Protein AF-0000000084975261 (afdb_homodimer)

Sequence (648 aa):
MTKEPMFDVAQLAHFEIYSPKLEESVEFFKNILGMDEVGRRGNSVYMRAYEDHYHNTLIITENDEAGLGHIALRATSAQALERRVAEIEKTGYGIGWIEGDVGHGRAYQFTTPDGHKIELLWDVEYYEAPEDQKTPLLNRPQKRPNRGVPVRRLDHINLLASDTDKNVEFLKEVLGFNLRERIVADDDSSIAAWLSVSNLVHDIAIMGDALGESGRLHHICYWYGFPQHLSDVADLLIEAGYNIEAGPGKHGVTQAAFLYVMEPGGNRVELFGDPGYQIFDPSWRTVEWKGKDLEKSIIWHGSTLPQEFFQYGTPIKSGELVKPMTKEPMFDVAQLAHFEIYSPKLEESVEFFKNILGMDEVGRRGNSVYMRAYEDHYHNTLIITENDEAGLGHIALRATSAQALERRVAEIEKTGYGIGWIEGDVGHGRAYQFTTPDGHKIELLWDVEYYEAPEDQKTPLLNRPQKRPNRGVPVRRLDHINLLASDTDKNVEFLKEVLGFNLRERIVADDDSSIAAWLSVSNLVHDIAIMGDALGESGRLHHICYWYGFPQHLSDVADLLIEAGYNIEAGPGKHGVTQAAFLYVMEPGGNRVELFGDPGYQIFDPSWRTVEWKGKDLEKSIIWHGSTLPQEFFQYGTPIKSGELVKP

Solvent-accessible surface area (backbone atoms only — not comparable to full-atom values): 32216 Å² total; per-residue (Å²): 132,83,84,69,84,58,70,38,37,28,39,82,53,32,39,29,34,28,14,56,33,46,68,56,32,52,47,46,44,31,51,51,33,22,29,45,80,74,46,73,58,93,61,29,40,31,25,29,32,43,56,38,56,46,43,39,40,37,33,44,27,58,34,91,52,23,26,62,56,35,38,30,34,28,26,39,33,71,66,31,40,53,55,38,48,57,50,40,52,74,69,69,41,49,73,45,76,46,77,50,55,94,45,32,40,45,27,40,32,28,37,49,87,45,54,42,38,34,30,44,26,58,54,66,32,67,48,74,51,55,80,92,35,52,44,89,46,80,87,38,49,30,43,80,61,95,36,58,52,44,32,33,30,82,54,33,39,32,33,28,17,54,51,30,54,61,41,52,49,47,40,32,74,57,51,31,32,41,66,40,36,33,36,39,44,95,86,66,45,49,50,28,36,27,22,16,59,51,37,48,47,40,40,42,31,37,28,44,28,32,59,55,47,59,45,28,28,42,31,42,31,37,27,52,65,39,56,67,56,47,59,57,39,48,54,54,36,56,77,70,67,49,55,71,70,38,65,68,31,28,24,35,54,60,44,24,26,36,31,31,32,49,45,74,28,61,44,38,35,36,41,27,8,28,75,44,59,72,53,60,62,65,77,65,70,60,40,74,37,40,77,85,44,42,64,41,34,66,42,58,46,67,72,82,76,52,73,56,69,60,61,55,37,17,51,78,73,87,72,65,75,46,85,132,133,84,84,71,84,56,70,38,37,27,38,80,53,33,40,28,34,27,14,55,33,46,69,56,33,52,48,46,44,30,50,51,33,23,30,45,79,75,47,72,56,92,62,29,39,30,24,29,30,42,55,37,56,44,44,38,41,36,34,44,25,58,34,92,51,22,27,64,57,35,36,29,34,27,25,40,32,72,66,32,39,54,54,39,50,56,50,38,52,73,70,68,40,50,74,45,76,44,77,51,56,93,44,31,39,46,27,41,32,27,37,49,88,44,55,42,38,35,30,44,28,58,54,65,32,67,48,76,52,54,79,92,35,52,44,88,47,78,90,38,48,31,42,79,62,94,37,58,53,45,31,32,29,80,54,35,38,32,34,28,17,53,52,32,56,63,41,51,49,46,40,32,73,55,52,31,34,40,67,40,36,33,36,39,44,96,86,66,45,49,48,27,37,27,22,16,59,52,38,48,47,40,40,42,31,40,29,43,29,33,60,55,47,58,44,29,30,43,31,43,31,36,28,54,64,40,57,67,56,47,58,55,39,48,55,53,36,54,76,70,67,48,55,71,69,38,64,69,30,28,24,35,55,60,42,25,27,37,30,32,30,50,46,75,28,59,44,39,37,36,41,28,9,29,75,45,57,73,54,58,64,66,76,64,70,59,40,74,37,42,77,86,44,42,63,40,34,65,43,58,47,65,72,81,76,53,72,57,68,61,62,54,39,16,50,80,72,91,73,66,77,46,83,131

Structure (mmCIF, N/CA/C/O backbone):
data_AF-0000000084975261-model_v1
#
loop_
_entity.id
_entity.type
_entity.pdbx_description
1 polymer Metapyrocatechase
#
loop_
_atom_site.group_PDB
_atom_site.id
_atom_site.type_symbol
_atom_site.label_atom_id
_atom_site.label_alt_id
_atom_site.label_comp_id
_atom_site.label_asym_id
_atom_site.label_entity_id
_atom_site.label_seq_id
_atom_site.pdbx_PDB_ins_code
_atom_site.Cartn_x
_atom_site.Cartn_y
_atom_site.Cartn_z
_atom_site.occupancy
_atom_site.B_iso_or_equiv
_atom_site.auth_seq_id
_atom_site.auth_comp_id
_atom_site.auth_asym_id
_atom_site.auth_atom_id
_atom_site.pdbx_PDB_model_num
ATOM 1 N N . MET A 1 1 ? -11.047 -11.484 26.188 1 53.62 1 MET A N 1
ATOM 2 C CA . MET A 1 1 ? -10.305 -10.438 25.5 1 53.62 1 MET A CA 1
ATOM 3 C C . MET A 1 1 ? -10.281 -10.688 24 1 53.62 1 MET A C 1
ATOM 5 O O . MET A 1 1 ? -10.281 -11.836 23.547 1 53.62 1 MET A O 1
ATOM 9 N N . THR A 1 2 ? -10.617 -9.68 23.094 1 75.25 2 THR A N 1
ATOM 10 C CA . THR A 1 2 ? -10.664 -9.789 21.641 1 75.25 2 THR A CA 1
ATOM 11 C C . THR A 1 2 ? -9.297 -10.156 21.078 1 75.25 2 THR A C 1
ATOM 13 O O . THR A 1 2 ? -8.281 -9.586 21.484 1 75.25 2 THR A O 1
ATOM 16 N N . LYS A 1 3 ? -9.289 -11.227 20.344 1 87.38 3 LYS A N 1
ATOM 17 C CA . LYS A 1 3 ? -8.055 -11.711 19.734 1 87.38 3 LYS A CA 1
ATOM 18 C C . LYS A 1 3 ? -7.367 -10.602 18.922 1 87.38 3 LYS A C 1
ATOM 20 O O . LYS A 1 3 ? -8.023 -9.883 18.172 1 87.38 3 LYS A O 1
ATOM 25 N N . GLU A 1 4 ? -6.105 -10.391 19.203 1 93.06 4 GLU A N 1
ATOM 26 C CA . GLU A 1 4 ? -5.336 -9.375 18.5 1 93.06 4 GLU A CA 1
ATOM 27 C C . GLU A 1 4 ? -4.832 -9.898 17.156 1 93.06 4 GLU A C 1
ATOM 29 O O . GLU A 1 4 ? -4.699 -11.109 16.969 1 93.06 4 GLU A O 1
ATOM 34 N N . PRO A 1 5 ? -4.586 -9.039 16.297 1 94.06 5 PRO A N 1
ATOM 35 C CA . PRO A 1 5 ? -4.07 -9.461 14.992 1 94.06 5 PRO A CA 1
ATOM 36 C C . PRO A 1 5 ? -2.705 -10.133 15.086 1 94.06 5 PRO A C 1
ATOM 38 O O . PRO A 1 5 ? -1.927 -9.836 16 1 94.06 5 PRO A O 1
ATOM 41 N N . MET A 1 6 ? -2.514 -11.078 14.203 1 96 6 MET A N 1
ATOM 42 C CA . MET A 1 6 ? -1.229 -11.758 14.078 1 96 6 MET A CA 1
ATOM 43 C C . MET A 1 6 ? -0.381 -11.125 12.977 1 96 6 MET A C 1
ATOM 45 O O . MET A 1 6 ? -0.841 -10.961 11.852 1 96 6 MET A O 1
ATOM 49 N N . PHE A 1 7 ? 0.855 -10.789 13.297 1 96.88 7 PHE A N 1
ATOM 50 C CA . PHE A 1 7 ? 1.715 -10.094 12.352 1 96.88 7 PHE A CA 1
ATOM 51 C C . PHE A 1 7 ? 2.973 -10.898 12.062 1 96.88 7 PHE A C 1
ATOM 53 O O . PHE A 1 7 ? 4.043 -10.336 11.836 1 96.88 7 PHE A O 1
ATOM 60 N N . ASP A 1 8 ? 2.883 -12.211 12.016 1 98.25 8 ASP A N 1
ATOM 61 C CA . ASP A 1 8 ? 4.086 -13.039 11.945 1 98.25 8 ASP A CA 1
ATOM 62 C C . ASP A 1 8 ? 4.555 -13.195 10.5 1 98.25 8 ASP A C 1
ATOM 64 O O . ASP A 1 8 ? 5.723 -13.5 10.25 1 98.25 8 ASP A O 1
ATOM 68 N N . VAL A 1 9 ? 3.682 -13.117 9.539 1 98.81 9 VAL A N 1
ATOM 69 C CA . VAL A 1 9 ? 4.035 -13.188 8.125 1 98.81 9 VAL A CA 1
ATOM 70 C C . VAL A 1 9 ? 3.973 -11.789 7.508 1 98.81 9 VAL A C 1
ATOM 72 O O . VAL A 1 9 ? 3 -11.055 7.711 1 98.81 9 VAL A O 1
ATOM 75 N N . ALA A 1 10 ? 4.973 -11.445 6.719 1 98.44 10 ALA A N 1
ATOM 76 C CA . ALA A 1 10 ? 5.129 -10.07 6.254 1 98.44 10 ALA A CA 1
ATOM 77 C C . ALA A 1 10 ? 4.637 -9.914 4.82 1 98.44 10 ALA A C 1
ATOM 79 O O . ALA A 1 10 ? 4.055 -8.891 4.461 1 98.44 10 ALA A O 1
ATOM 80 N N . GLN A 1 11 ? 4.969 -10.914 4.02 1 98.38 11 GLN A N 1
ATOM 81 C CA . GLN A 1 11 ? 4.742 -10.656 2.6 1 98.38 11 GLN A CA 1
ATOM 82 C C . GLN A 1 11 ? 4.906 -11.93 1.777 1 98.38 11 GLN A C 1
ATOM 84 O O . GLN A 1 11 ? 5.508 -12.898 2.24 1 98.38 11 GLN A O 1
ATOM 89 N N . LEU A 1 12 ? 4.34 -11.906 0.551 1 98.44 12 LEU A N 1
ATOM 90 C CA . LEU A 1 12 ? 4.699 -12.812 -0.535 1 98.44 12 LEU A CA 1
ATOM 91 C C . LEU A 1 12 ? 6.082 -12.477 -1.086 1 98.44 12 LEU A C 1
ATOM 93 O O . LEU A 1 12 ? 6.297 -11.383 -1.608 1 98.44 12 LEU A O 1
ATOM 97 N N . ALA A 1 13 ? 7.031 -13.43 -0.979 1 98.62 13 ALA A N 1
ATOM 98 C CA . ALA A 1 13 ? 8.422 -13.133 -1.297 1 98.62 13 ALA A CA 1
ATOM 99 C C . ALA A 1 13 ? 8.758 -13.531 -2.732 1 98.62 13 ALA A C 1
ATOM 101 O O . ALA A 1 13 ? 9.477 -12.812 -3.432 1 98.62 13 ALA A O 1
ATOM 102 N N . HIS A 1 14 ? 8.359 -14.695 -3.121 1 98.81 14 HIS A N 1
ATOM 103 C CA . HIS A 1 14 ? 8.539 -15.148 -4.496 1 98.81 14 HIS A CA 1
ATOM 104 C C . HIS A 1 14 ? 7.652 -16.344 -4.805 1 98.81 14 HIS A C 1
ATOM 106 O O . HIS A 1 14 ? 7.027 -16.906 -3.9 1 98.81 14 HIS A O 1
ATOM 112 N N . PHE A 1 15 ? 7.551 -16.656 -6.051 1 98.62 15 PHE A N 1
ATOM 113 C CA . PHE A 1 15 ? 6.93 -17.922 -6.438 1 98.62 15 PHE A CA 1
ATOM 114 C C . PHE A 1 15 ? 7.715 -18.594 -7.555 1 98.62 15 PHE A C 1
ATOM 116 O O . PHE A 1 15 ? 8.523 -17.953 -8.227 1 98.62 15 PHE A O 1
ATOM 123 N N . GLU A 1 16 ? 7.492 -19.891 -7.633 1 98.88 16 GLU A N 1
ATOM 124 C CA . GLU A 1 16 ? 8.047 -20.75 -8.68 1 98.88 16 GLU A CA 1
ATOM 125 C C . GLU A 1 16 ? 6.945 -21.312 -9.562 1 98.88 16 GLU A C 1
ATOM 127 O O . GLU A 1 16 ? 5.949 -21.844 -9.062 1 98.88 16 GLU A O 1
ATOM 132 N N . ILE A 1 17 ? 7.199 -21.172 -10.828 1 98.88 17 ILE A N 1
ATOM 133 C CA . ILE A 1 17 ? 6.289 -21.828 -11.766 1 98.88 17 ILE A CA 1
ATOM 134 C C . ILE A 1 17 ? 7.059 -22.844 -12.602 1 98.88 17 ILE A C 1
ATOM 136 O O . ILE A 1 17 ? 8.266 -22.719 -12.797 1 98.88 17 ILE A O 1
ATOM 140 N N . TYR A 1 18 ? 6.301 -23.766 -13.047 1 98.88 18 TYR A N 1
ATOM 141 C CA . TYR A 1 18 ? 6.816 -24.766 -13.977 1 98.88 18 TYR A CA 1
ATOM 142 C C . TYR A 1 18 ? 6.465 -24.406 -15.414 1 98.88 18 TYR A C 1
ATOM 144 O O . TYR A 1 18 ? 5.383 -23.875 -15.68 1 98.88 18 TYR A O 1
ATOM 152 N N . SER A 1 19 ? 7.391 -24.766 -16.312 1 98.75 19 SER A N 1
ATOM 153 C CA . SER A 1 19 ? 7.141 -24.516 -17.719 1 98.75 19 SER A CA 1
ATOM 154 C C . SER A 1 19 ? 7.707 -25.641 -18.594 1 98.75 19 SER A C 1
ATOM 156 O O . SER A 1 19 ? 8.867 -26.031 -18.422 1 98.75 19 SER A O 1
ATOM 158 N N . PRO A 1 20 ? 6.91 -26.156 -19.516 1 98.69 20 PRO A N 1
ATOM 159 C CA . PRO A 1 20 ? 7.445 -27.094 -20.516 1 98.69 20 PRO A CA 1
ATOM 160 C C . PRO A 1 20 ? 8.242 -26.391 -21.609 1 98.69 20 PRO A C 1
ATOM 162 O O . PRO A 1 20 ? 8.852 -27.047 -22.453 1 98.69 20 PRO A O 1
ATOM 165 N N . LYS A 1 21 ? 8.242 -25.109 -21.656 1 98.56 21 LYS A N 1
ATOM 166 C CA . LYS A 1 21 ? 8.945 -24.281 -22.625 1 98.56 21 LYS A CA 1
ATOM 167 C C . LYS A 1 21 ? 9.781 -23.219 -21.922 1 98.56 21 LYS A C 1
ATOM 169 O O . LYS A 1 21 ? 9.594 -22.016 -22.141 1 98.56 21 LYS A O 1
ATOM 174 N N . LEU A 1 22 ? 10.734 -23.672 -21.219 1 98.56 22 LEU A N 1
ATOM 175 C CA . LEU A 1 22 ? 11.484 -22.828 -20.281 1 98.56 22 LEU A CA 1
ATOM 176 C C . LEU A 1 22 ? 12.016 -21.594 -21 1 98.56 22 LEU A C 1
ATOM 178 O O . LEU A 1 22 ? 11.734 -20.469 -20.578 1 98.56 22 LEU A O 1
ATOM 182 N N . GLU A 1 23 ? 12.695 -21.766 -22.109 1 98.62 23 GLU A N 1
ATOM 183 C CA . GLU A 1 23 ? 13.359 -20.641 -22.766 1 98.62 23 GLU A CA 1
ATOM 184 C C . GLU A 1 23 ? 12.336 -19.656 -23.328 1 98.62 23 GLU A C 1
ATOM 186 O O . GLU A 1 23 ? 12.547 -18.438 -23.281 1 98.62 23 GLU A O 1
ATOM 191 N N . GLU A 1 24 ? 11.281 -20.141 -23.844 1 98.62 24 GLU A N 1
ATOM 192 C CA . GLU A 1 24 ? 10.234 -19.266 -24.375 1 98.62 24 GLU A CA 1
ATOM 193 C C . GLU A 1 24 ? 9.562 -18.484 -23.25 1 98.62 24 GLU A C 1
ATOM 195 O O . GLU A 1 24 ? 9.219 -17.312 -23.438 1 98.62 24 GLU A O 1
ATOM 200 N N . SER A 1 25 ? 9.336 -19.156 -22.156 1 98.81 25 SER A N 1
ATOM 201 C CA . SER A 1 25 ? 8.789 -18.453 -21 1 98.81 25 SER A CA 1
ATOM 202 C C . SER A 1 25 ? 9.719 -17.344 -20.531 1 98.81 25 SER A C 1
ATOM 204 O O . SER A 1 25 ? 9.281 -16.219 -20.281 1 98.81 25 SER A O 1
ATOM 206 N N . VAL A 1 26 ? 10.961 -17.672 -20.422 1 98.81 26 VAL A N 1
ATOM 207 C CA . VAL A 1 26 ? 11.953 -16.703 -19.984 1 98.81 26 VAL A CA 1
ATOM 208 C C . VAL A 1 26 ? 11.93 -15.492 -20.938 1 98.81 26 VAL A C 1
ATOM 210 O O . VAL A 1 26 ? 11.945 -14.344 -20.484 1 98.81 26 VAL A O 1
ATOM 213 N N . GLU A 1 27 ? 11.891 -15.711 -22.203 1 98.5 27 GLU A N 1
ATOM 214 C CA . GLU A 1 27 ? 11.867 -14.641 -23.188 1 98.5 27 GLU A CA 1
ATOM 215 C C . GLU A 1 27 ? 10.617 -13.781 -23.047 1 98.5 27 GLU A C 1
ATOM 217 O O . GLU A 1 27 ? 10.672 -12.562 -23.219 1 98.5 27 GLU A O 1
ATOM 222 N N . PHE A 1 28 ? 9.523 -14.398 -22.812 1 98.69 28 PHE A N 1
ATOM 223 C CA . PHE A 1 28 ? 8.281 -13.68 -22.578 1 98.69 28 PHE A CA 1
ATOM 224 C C . PHE A 1 28 ? 8.438 -12.688 -21.422 1 98.69 28 PHE A C 1
ATOM 226 O O . PHE A 1 28 ? 8.156 -11.5 -21.578 1 98.69 28 PHE A O 1
ATOM 233 N N . PHE A 1 29 ? 8.922 -13.125 -20.266 1 98.81 29 PHE A N 1
ATOM 234 C CA . PHE A 1 29 ? 9.047 -12.281 -19.078 1 98.81 29 PHE A CA 1
ATOM 235 C C . PHE A 1 29 ? 10.125 -11.219 -19.297 1 98.81 29 PHE A C 1
ATOM 237 O O . PHE A 1 29 ? 10 -10.102 -18.797 1 98.81 29 PHE A O 1
ATOM 244 N N . LYS A 1 30 ? 11.109 -11.531 -20.031 1 98.31 30 LYS A N 1
ATOM 245 C CA . LYS A 1 30 ? 12.188 -10.586 -20.297 1 98.31 30 LYS A CA 1
ATOM 246 C C . LYS A 1 30 ? 11.742 -9.508 -21.281 1 98.31 30 LYS A C 1
ATOM 248 O O . LYS A 1 30 ? 11.836 -8.312 -20.984 1 98.31 30 LYS A O 1
ATOM 253 N N . ASN A 1 31 ? 11.172 -9.891 -22.375 1 97.88 31 ASN A N 1
ATOM 254 C CA . ASN A 1 31 ? 10.984 -8.977 -23.5 1 97.88 31 ASN A CA 1
ATOM 255 C C . ASN A 1 31 ? 9.633 -8.273 -23.422 1 97.88 31 ASN A C 1
ATOM 257 O O . ASN A 1 31 ? 9.484 -7.148 -23.906 1 97.88 31 ASN A O 1
ATOM 261 N N . ILE A 1 32 ? 8.664 -8.953 -22.891 1 98.38 32 ILE A N 1
ATOM 262 C CA . ILE A 1 32 ? 7.34 -8.344 -22.797 1 98.38 32 ILE A CA 1
ATOM 263 C C . ILE A 1 32 ? 7.207 -7.57 -21.484 1 98.38 32 ILE A C 1
ATOM 265 O O . ILE A 1 32 ? 6.758 -6.422 -21.484 1 98.38 32 ILE A O 1
ATOM 269 N N . LEU A 1 33 ? 7.703 -8.188 -20.359 1 98.44 33 LEU A N 1
ATOM 270 C CA . LEU A 1 33 ? 7.473 -7.598 -19.047 1 98.44 33 LEU A CA 1
ATOM 271 C C . LEU A 1 33 ? 8.727 -6.891 -18.531 1 98.44 33 LEU A C 1
ATOM 273 O O . LEU A 1 33 ? 8.75 -6.387 -17.406 1 98.44 33 LEU A O 1
ATOM 277 N N . GLY A 1 34 ? 9.75 -6.891 -19.297 1 98.5 34 GLY A N 1
ATOM 278 C CA . GLY A 1 34 ? 10.945 -6.129 -18.984 1 98.5 34 GLY A CA 1
ATOM 279 C C . GLY A 1 34 ? 11.672 -6.648 -17.75 1 98.5 34 GLY A C 1
ATOM 280 O O . GLY A 1 34 ? 12.375 -5.895 -17.078 1 98.5 34 GLY A O 1
ATOM 281 N N . MET A 1 35 ? 11.523 -7.902 -17.391 1 98.69 35 MET A N 1
ATOM 282 C CA . MET A 1 35 ? 12.188 -8.469 -16.219 1 98.69 35 MET A CA 1
ATOM 283 C C . MET A 1 35 ? 13.633 -8.836 -16.531 1 98.69 35 MET A C 1
ATOM 285 O O . MET A 1 35 ? 13.984 -9.023 -17.703 1 98.69 35 MET A O 1
ATOM 289 N N . ASP A 1 36 ? 14.398 -8.945 -15.5 1 98.5 36 ASP A N 1
ATOM 290 C CA . ASP A 1 36 ? 15.797 -9.328 -15.656 1 98.5 36 ASP A CA 1
ATOM 291 C C . ASP A 1 36 ? 16.047 -10.75 -15.164 1 98.5 36 ASP A C 1
ATOM 293 O O . ASP A 1 36 ? 15.484 -11.164 -14.141 1 98.5 36 ASP A O 1
ATOM 297 N N . GLU A 1 37 ? 16.828 -11.484 -15.914 1 98.19 37 GLU A N 1
ATOM 298 C CA . GLU A 1 37 ? 17.375 -12.75 -15.445 1 98.19 37 GLU A CA 1
ATOM 299 C C . GLU A 1 37 ? 18.594 -12.516 -14.539 1 98.19 37 GLU A C 1
ATOM 301 O O . GLU A 1 37 ? 19.531 -11.828 -14.93 1 98.19 37 GLU A O 1
ATOM 306 N N . VAL A 1 38 ? 18.578 -13.141 -13.336 1 97.88 38 VAL A N 1
ATOM 307 C CA . VAL A 1 38 ? 19.656 -12.836 -12.398 1 97.88 38 VAL A CA 1
ATOM 308 C C . VAL A 1 38 ? 20.453 -14.109 -12.094 1 97.88 38 VAL A C 1
ATOM 310 O O . VAL A 1 38 ? 21.438 -14.07 -11.359 1 97.88 38 VAL A O 1
ATOM 313 N N . GLY A 1 39 ? 19.969 -15.219 -12.625 1 96.88 39 GLY A N 1
ATOM 314 C CA . GLY A 1 39 ? 20.719 -16.453 -12.43 1 96.88 39 GLY A CA 1
ATOM 315 C C . GLY A 1 39 ? 20.047 -17.672 -13 1 96.88 39 GLY A C 1
ATOM 316 O O . GLY A 1 39 ? 18.859 -17.625 -13.359 1 96.88 39 GLY A O 1
ATOM 317 N N . ARG A 1 40 ? 20.828 -18.719 -13.203 1 97.44 40 ARG A N 1
ATOM 318 C CA . ARG A 1 40 ? 20.359 -20.047 -13.586 1 97.44 40 ARG A CA 1
ATOM 319 C C . ARG A 1 40 ? 21.016 -21.125 -12.742 1 97.44 40 ARG A C 1
ATOM 321 O O . ARG A 1 40 ? 22.188 -21.016 -12.398 1 97.44 40 ARG A O 1
ATOM 328 N N . ARG A 1 41 ? 20.25 -22 -12.398 1 97.25 41 ARG A N 1
ATOM 329 C CA . ARG A 1 41 ? 20.75 -23.172 -11.688 1 97.25 41 ARG A CA 1
ATOM 330 C C . ARG A 1 41 ? 19.953 -24.422 -12.078 1 97.25 41 ARG A C 1
ATOM 332 O O . ARG A 1 41 ? 18.75 -24.5 -11.828 1 97.25 41 ARG A O 1
ATOM 339 N N . GLY A 1 42 ? 20.719 -25.406 -12.688 1 95.75 42 GLY A N 1
ATOM 340 C CA . GLY A 1 42 ? 20 -26.578 -13.203 1 95.75 42 GLY A CA 1
ATOM 341 C C . GLY A 1 42 ? 18.984 -26.219 -14.266 1 95.75 42 GLY A C 1
ATOM 342 O O . GLY A 1 42 ? 19.312 -25.578 -15.266 1 95.75 42 GLY A O 1
ATOM 343 N N . ASN A 1 43 ? 17.781 -26.594 -13.984 1 96.94 43 ASN A N 1
ATOM 344 C CA . ASN A 1 43 ? 16.688 -26.359 -14.93 1 96.94 43 ASN A CA 1
ATOM 345 C C . ASN A 1 43 ? 15.828 -25.172 -14.5 1 96.94 43 ASN A C 1
ATOM 347 O O . ASN A 1 43 ? 14.656 -25.094 -14.852 1 96.94 43 ASN A O 1
ATOM 351 N N . SER A 1 44 ? 16.422 -24.312 -13.703 1 98.62 44 SER A N 1
ATOM 352 C CA . SER A 1 44 ? 15.664 -23.172 -13.203 1 98.62 44 SER A CA 1
ATOM 353 C C . SER A 1 44 ? 16.312 -21.859 -13.602 1 98.62 44 SER A C 1
ATOM 355 O O . SER A 1 44 ? 17.531 -21.75 -13.617 1 98.62 44 SER A O 1
ATOM 357 N N . VAL A 1 45 ? 15.469 -20.906 -13.953 1 98.88 45 VAL A N 1
ATOM 358 C CA . VAL A 1 45 ? 15.883 -19.547 -14.234 1 98.88 45 VAL A CA 1
ATOM 359 C C . VAL A 1 45 ? 15.273 -18.594 -13.195 1 98.88 45 VAL A C 1
ATOM 361 O O . VAL A 1 45 ? 14.094 -18.719 -12.859 1 98.88 45 VAL A O 1
ATOM 364 N N . TYR A 1 46 ? 16.062 -17.75 -12.656 1 98.81 46 TYR A N 1
ATOM 365 C CA . TYR A 1 46 ? 15.656 -16.797 -11.625 1 98.81 46 TYR A CA 1
ATOM 366 C C . TYR A 1 46 ? 15.5 -15.398 -12.195 1 98.81 46 TYR A C 1
ATOM 368 O O . TYR A 1 46 ? 16.422 -14.875 -12.828 1 98.81 46 TYR A O 1
ATOM 376 N N . MET A 1 47 ? 14.328 -14.82 -11.953 1 98.81 47 MET A N 1
ATOM 377 C CA . MET A 1 47 ? 14 -13.539 -12.594 1 98.81 47 MET A CA 1
ATOM 378 C C . MET A 1 47 ? 13.5 -12.531 -11.562 1 98.81 47 MET A C 1
ATOM 380 O O . MET A 1 47 ? 13.078 -12.914 -10.469 1 98.81 47 MET A O 1
ATOM 384 N N . ARG A 1 48 ? 13.594 -11.258 -11.938 1 98.69 48 ARG A N 1
ATOM 385 C CA . ARG A 1 48 ? 13.148 -10.203 -11.031 1 98.69 48 ARG A CA 1
ATOM 386 C C . ARG A 1 48 ? 12.57 -9.023 -11.812 1 98.69 48 ARG A C 1
ATOM 388 O O . ARG A 1 48 ? 12.938 -8.805 -12.969 1 98.69 48 ARG A O 1
ATOM 395 N N . ALA A 1 49 ? 11.664 -8.289 -11.195 1 98.62 49 ALA A N 1
ATOM 396 C CA . ALA A 1 49 ? 11.242 -6.973 -11.656 1 98.62 49 ALA A CA 1
ATOM 397 C C . ALA A 1 49 ? 12.141 -5.879 -11.086 1 98.62 49 ALA A C 1
ATOM 399 O O . ALA A 1 49 ? 12.805 -6.078 -10.07 1 98.62 49 ALA A O 1
ATOM 400 N N . TYR A 1 50 ? 12.117 -4.703 -11.648 1 98.12 50 TYR A N 1
ATOM 401 C CA . TYR A 1 50 ? 13.203 -3.754 -11.414 1 98.12 50 TYR A CA 1
ATOM 402 C C . TYR A 1 50 ? 13.039 -3.059 -10.07 1 98.12 50 TYR A C 1
ATOM 404 O O . TYR A 1 50 ? 13.969 -2.418 -9.578 1 98.12 50 TYR A O 1
ATOM 412 N N . GLU A 1 51 ? 11.859 -3.211 -9.422 1 97.81 51 GLU A N 1
ATOM 413 C CA . GLU A 1 51 ? 11.719 -2.619 -8.094 1 97.81 51 GLU A CA 1
ATOM 414 C C . GLU A 1 51 ? 11.719 -3.689 -7.004 1 97.81 51 GLU A C 1
ATOM 416 O O . GLU A 1 51 ? 11.57 -3.381 -5.82 1 97.81 51 GLU A O 1
ATOM 421 N N . ASP A 1 52 ? 11.844 -4.965 -7.398 1 97.94 52 ASP A N 1
ATOM 422 C CA . ASP A 1 52 ? 12.023 -6.016 -6.402 1 97.94 52 ASP A CA 1
ATOM 423 C C . ASP A 1 52 ? 13.344 -5.844 -5.656 1 97.94 52 ASP A C 1
ATOM 425 O O . ASP A 1 52 ? 14.391 -5.633 -6.27 1 97.94 52 ASP A O 1
ATOM 429 N N . HIS A 1 53 ? 13.273 -6.016 -4.371 1 97.75 53 HIS A N 1
ATOM 430 C CA . HIS A 1 53 ? 14.484 -5.805 -3.594 1 97.75 53 HIS A CA 1
ATOM 431 C C . HIS A 1 53 ? 15.25 -7.109 -3.402 1 97.75 53 HIS A C 1
ATOM 433 O O . HIS A 1 53 ? 16.453 -7.094 -3.145 1 97.75 53 HIS A O 1
ATOM 439 N N . TYR A 1 54 ? 14.562 -8.211 -3.438 1 98.38 54 TYR A N 1
ATOM 440 C CA . TYR A 1 54 ? 15.219 -9.5 -3.248 1 98.38 54 TYR A CA 1
ATOM 441 C C . TYR A 1 54 ? 15.914 -9.953 -4.527 1 98.38 54 TYR A C 1
ATOM 443 O O . TYR A 1 54 ? 15.609 -9.453 -5.613 1 98.38 54 TYR A O 1
ATOM 451 N N . HIS A 1 55 ? 16.781 -10.914 -4.383 1 98.5 55 HIS A N 1
ATOM 452 C CA . HIS A 1 55 ? 17.547 -11.445 -5.504 1 98.5 55 HIS A CA 1
ATOM 453 C C . HIS A 1 55 ? 16.641 -11.828 -6.668 1 98.5 55 HIS A C 1
ATOM 455 O O . HIS A 1 55 ? 16.906 -11.461 -7.812 1 98.5 55 HIS A O 1
ATOM 461 N N . ASN A 1 56 ? 15.633 -12.469 -6.453 1 98.56 56 ASN A N 1
ATOM 462 C CA . ASN A 1 56 ? 14.617 -12.859 -7.434 1 98.56 56 ASN A CA 1
ATOM 463 C C . ASN A 1 56 ? 13.242 -12.984 -6.797 1 98.56 56 ASN A C 1
ATOM 465 O O . ASN A 1 56 ? 13.125 -13.273 -5.605 1 98.56 56 ASN A O 1
ATOM 469 N N . THR A 1 57 ? 12.227 -12.766 -7.645 1 98.75 57 THR A N 1
ATOM 470 C CA . THR A 1 57 ? 10.867 -12.953 -7.156 1 98.75 57 THR A CA 1
ATOM 471 C C . THR A 1 57 ? 10.117 -13.961 -8.023 1 98.75 57 THR A C 1
ATOM 473 O O . THR A 1 57 ? 8.984 -14.328 -7.711 1 98.75 57 THR A O 1
ATOM 476 N N . LEU A 1 58 ? 10.703 -14.398 -9.156 1 98.88 58 LEU A N 1
ATOM 477 C CA . LEU A 1 58 ? 10.156 -15.445 -10.016 1 98.88 58 LEU A CA 1
ATOM 478 C C . LEU A 1 58 ? 11.203 -16.516 -10.297 1 98.88 58 LEU A C 1
ATOM 480 O O . LEU A 1 58 ? 12.336 -16.203 -10.656 1 98.88 58 LEU A O 1
ATOM 484 N N . ILE A 1 59 ? 10.828 -17.703 -10.055 1 98.94 59 ILE A N 1
ATOM 485 C CA . ILE A 1 59 ? 11.609 -18.859 -10.484 1 98.94 59 ILE A CA 1
ATOM 486 C C . ILE A 1 59 ? 10.844 -19.641 -11.555 1 98.94 59 ILE A C 1
ATOM 488 O O . ILE A 1 59 ? 9.688 -20.016 -11.352 1 98.94 59 ILE A O 1
ATOM 492 N N . ILE A 1 60 ? 11.445 -19.781 -12.703 1 98.94 60 ILE A N 1
ATOM 493 C CA . ILE A 1 60 ? 10.867 -20.609 -13.75 1 98.94 60 ILE A CA 1
ATOM 494 C C . ILE A 1 60 ? 11.672 -21.906 -13.875 1 98.94 60 ILE A C 1
ATOM 496 O O . ILE A 1 60 ? 12.875 -21.875 -14.164 1 98.94 60 ILE A O 1
ATOM 500 N N . THR A 1 61 ? 11.016 -22.969 -13.688 1 98.88 61 THR A N 1
ATOM 501 C CA . THR A 1 61 ? 11.688 -24.25 -13.703 1 98.88 61 THR A CA 1
ATOM 502 C C . THR A 1 61 ? 11.141 -25.141 -14.82 1 98.88 61 THR A C 1
ATOM 504 O O . THR A 1 61 ? 9.922 -25.266 -14.984 1 98.88 61 THR A O 1
ATOM 507 N N . GLU A 1 62 ? 12.047 -25.734 -15.547 1 98.75 62 GLU A N 1
ATOM 508 C CA . GLU A 1 62 ? 11.648 -26.656 -16.609 1 98.75 62 GLU A CA 1
ATOM 509 C C . GLU A 1 62 ? 10.898 -27.859 -16.031 1 98.75 62 GLU A C 1
ATOM 511 O O . GLU A 1 62 ? 11.305 -28.438 -15.023 1 98.75 62 GLU A O 1
ATOM 516 N N . ASN A 1 63 ? 9.836 -28.156 -16.641 1 98.44 63 ASN A N 1
ATOM 517 C CA . ASN A 1 63 ? 8.977 -29.281 -16.281 1 98.44 63 ASN A CA 1
ATOM 518 C C . ASN A 1 63 ? 8.141 -29.75 -17.469 1 98.44 63 ASN A C 1
ATOM 520 O O . ASN A 1 63 ? 7.969 -29.016 -18.438 1 98.44 63 ASN A O 1
ATOM 524 N N . ASP A 1 64 ? 7.664 -30.984 -17.406 1 98 64 ASP A N 1
ATOM 525 C CA . ASP A 1 64 ? 6.883 -31.531 -18.516 1 98 64 ASP A CA 1
ATOM 526 C C . ASP A 1 64 ? 5.555 -30.797 -18.672 1 98 64 ASP A C 1
ATOM 528 O O . ASP A 1 64 ? 5.023 -30.672 -19.766 1 98 64 ASP A O 1
ATOM 532 N N . GLU A 1 65 ? 5.004 -30.297 -17.531 1 97.62 65 GLU A N 1
ATOM 533 C CA . GLU A 1 65 ? 3.746 -29.562 -17.531 1 97.62 65 GLU A CA 1
ATOM 534 C C . GLU A 1 65 ? 3.889 -28.234 -16.797 1 97.62 65 GLU A C 1
ATOM 536 O O . GLU A 1 65 ? 4.719 -28.094 -15.898 1 97.62 65 GLU A O 1
ATOM 541 N N . ALA A 1 66 ? 3.059 -27.266 -17.266 1 98.5 66 ALA A N 1
ATOM 542 C CA . ALA A 1 66 ? 2.986 -26.016 -16.547 1 98.5 66 ALA A CA 1
ATOM 543 C C . ALA A 1 66 ? 2.35 -26.203 -15.172 1 98.5 66 ALA A C 1
ATOM 545 O O . ALA A 1 66 ? 1.612 -27.172 -14.953 1 98.5 66 ALA A O 1
ATOM 546 N N . GLY A 1 67 ? 2.65 -25.328 -14.305 1 98.44 67 GLY A N 1
ATOM 547 C CA . GLY A 1 67 ? 2.064 -25.406 -12.977 1 98.44 67 GLY A CA 1
ATOM 548 C C . GLY A 1 67 ? 2.846 -24.625 -11.938 1 98.44 67 GLY A C 1
ATOM 549 O O . GLY A 1 67 ? 3.717 -23.812 -12.289 1 98.44 67 GLY A O 1
ATOM 550 N N . LEU A 1 68 ? 2.449 -24.828 -10.672 1 98.69 68 LEU A N 1
ATOM 551 C CA . LEU A 1 68 ? 3.055 -24.156 -9.531 1 98.69 68 LEU A CA 1
ATOM 552 C C . LEU A 1 68 ? 4.129 -25.016 -8.891 1 98.69 68 LEU A C 1
ATOM 554 O O . LEU A 1 68 ? 3.879 -26.188 -8.57 1 98.69 68 LEU A O 1
ATOM 558 N N . GLY A 1 69 ? 5.316 -24.484 -8.781 1 98.56 69 GLY A N 1
ATOM 559 C CA . GLY A 1 69 ? 6.316 -25.125 -7.953 1 98.56 69 GLY A CA 1
ATOM 560 C C . GLY A 1 69 ? 6.102 -24.906 -6.465 1 98.56 69 GLY A C 1
ATOM 561 O O . GLY A 1 69 ? 5.688 -25.828 -5.75 1 98.56 69 GLY A O 1
ATOM 562 N N . HIS A 1 70 ? 6.352 -23.656 -6.082 1 98.75 70 HIS A N 1
ATOM 563 C CA . HIS A 1 70 ? 6.055 -23.297 -4.699 1 98.75 70 HIS A CA 1
ATOM 564 C C . HIS A 1 70 ? 5.832 -21.797 -4.555 1 98.75 70 HIS A C 1
ATOM 566 O O . HIS A 1 70 ? 6.109 -21.031 -5.477 1 98.75 70 HIS A O 1
ATOM 572 N N . ILE A 1 71 ? 5.277 -21.469 -3.422 1 98.75 71 ILE A N 1
ATOM 573 C CA . ILE A 1 71 ? 5.121 -20.094 -2.967 1 98.75 71 ILE A CA 1
ATOM 574 C C . ILE A 1 71 ? 6.062 -19.828 -1.794 1 98.75 71 ILE A C 1
ATOM 576 O O . ILE A 1 71 ? 6.223 -20.672 -0.913 1 98.75 71 ILE A O 1
ATOM 580 N N . ALA A 1 72 ? 6.648 -18.703 -1.787 1 98.88 72 ALA A N 1
ATOM 581 C CA . ALA A 1 72 ? 7.473 -18.359 -0.634 1 98.88 72 ALA A CA 1
ATOM 582 C C . ALA A 1 72 ? 6.895 -17.141 0.099 1 98.88 72 ALA A C 1
ATOM 584 O O . ALA A 1 72 ? 6.578 -16.125 -0.521 1 98.88 72 ALA A O 1
ATOM 585 N N . LEU A 1 73 ? 6.738 -17.297 1.339 1 98.88 73 LEU A N 1
ATOM 586 C CA . LEU A 1 73 ? 6.363 -16.219 2.246 1 98.88 73 LEU A CA 1
ATOM 587 C C . LEU A 1 73 ? 7.523 -15.852 3.16 1 98.88 73 LEU A C 1
ATOM 589 O O . LEU A 1 73 ? 8.312 -16.719 3.551 1 98.88 73 LEU A O 1
ATOM 593 N N . ARG A 1 74 ? 7.555 -14.586 3.443 1 98.94 74 ARG A N 1
ATOM 594 C CA . ARG A 1 74 ? 8.594 -14.156 4.375 1 98.94 74 ARG A CA 1
ATOM 595 C C . ARG A 1 74 ? 7.992 -13.781 5.723 1 98.94 74 ARG A C 1
ATOM 597 O O . ARG A 1 74 ? 6.98 -13.078 5.785 1 98.94 74 ARG A O 1
ATOM 604 N N . ALA A 1 75 ? 8.625 -14.25 6.805 1 98.81 75 ALA A N 1
ATOM 605 C CA . ALA A 1 75 ? 8.219 -13.906 8.164 1 98.81 75 ALA A CA 1
ATOM 606 C C . ALA A 1 75 ? 8.625 -12.477 8.516 1 98.81 75 ALA A C 1
ATOM 608 O O . ALA A 1 75 ? 9.469 -11.883 7.832 1 98.81 75 ALA A O 1
ATOM 609 N N . THR A 1 76 ? 8.07 -11.961 9.602 1 98.38 76 THR A N 1
ATOM 610 C CA . THR A 1 76 ? 8.344 -10.594 10.016 1 98.38 76 THR A CA 1
ATOM 611 C C . THR A 1 76 ? 9.656 -10.516 10.797 1 98.38 76 THR A C 1
ATOM 613 O O . THR A 1 76 ? 10.219 -9.43 10.961 1 98.38 76 THR A O 1
ATOM 616 N N . SER A 1 77 ? 10.055 -11.594 11.328 1 98.19 77 SER A N 1
ATOM 617 C CA . SER A 1 77 ? 11.297 -11.734 12.078 1 98.19 77 SER A CA 1
ATOM 618 C C . SER A 1 77 ? 11.727 -13.195 12.164 1 98.19 77 SER A C 1
ATOM 620 O O . SER A 1 77 ? 10.961 -14.094 11.805 1 98.19 77 SER A O 1
ATOM 622 N N . ALA A 1 78 ? 13 -13.367 12.633 1 98.06 78 ALA A N 1
ATOM 623 C CA . ALA A 1 78 ? 13.469 -14.734 12.859 1 98.06 78 ALA A CA 1
ATOM 624 C C . ALA A 1 78 ? 12.609 -15.438 13.898 1 98.06 78 ALA A C 1
ATOM 626 O O . ALA A 1 78 ? 12.305 -16.625 13.766 1 98.06 78 ALA A O 1
ATOM 627 N N . GLN A 1 79 ? 12.18 -14.734 14.953 1 98.12 79 GLN A N 1
ATOM 628 C CA . GLN A 1 79 ? 11.328 -15.289 16 1 98.12 79 GLN A CA 1
ATOM 629 C C . GLN A 1 79 ? 9.953 -15.672 15.453 1 98.12 79 GLN A C 1
ATOM 631 O O . GLN A 1 79 ? 9.406 -16.703 15.812 1 98.12 79 GLN A O 1
ATOM 636 N N . ALA A 1 80 ? 9.453 -14.797 14.609 1 98.5 80 ALA A N 1
ATOM 637 C CA . ALA A 1 80 ? 8.156 -15.055 14 1 98.5 80 ALA A CA 1
ATOM 638 C C . ALA A 1 80 ? 8.195 -16.312 13.141 1 98.5 80 ALA A C 1
ATOM 640 O O . ALA A 1 80 ? 7.23 -17.094 13.109 1 98.5 80 ALA A O 1
ATOM 641 N N . LEU A 1 81 ? 9.312 -16.5 12.398 1 98.69 81 LEU A N 1
ATOM 642 C CA . LEU A 1 81 ? 9.484 -17.719 11.609 1 98.69 81 LEU A CA 1
ATOM 643 C C . LEU A 1 81 ? 9.352 -18.953 12.484 1 98.69 81 LEU A C 1
ATOM 645 O O . LEU A 1 81 ? 8.594 -19.875 12.164 1 98.69 81 LEU A O 1
ATOM 649 N N . GLU A 1 82 ? 10.039 -18.938 13.562 1 98.5 82 GLU A N 1
ATOM 650 C CA . GLU A 1 82 ? 10.016 -20.094 14.453 1 98.5 82 GLU A CA 1
ATOM 651 C C . GLU A 1 82 ? 8.625 -20.328 15.023 1 98.5 82 GLU A C 1
ATOM 653 O O . GLU A 1 82 ? 8.172 -21.469 15.133 1 98.5 82 GLU A O 1
ATOM 658 N N . ARG A 1 83 ? 7.945 -19.203 15.398 1 98.31 83 ARG A N 1
ATOM 659 C CA . ARG A 1 83 ? 6.594 -19.312 15.938 1 98.31 83 ARG A CA 1
ATOM 660 C C . ARG A 1 83 ? 5.648 -19.938 14.922 1 98.31 83 ARG A C 1
ATOM 662 O O . ARG A 1 83 ? 4.852 -20.812 15.266 1 98.31 83 ARG A O 1
ATOM 669 N N . ARG A 1 84 ? 5.758 -19.516 13.703 1 98.56 84 ARG A N 1
ATOM 670 C CA . ARG A 1 84 ? 4.844 -20.016 12.68 1 98.56 84 ARG A CA 1
ATOM 671 C C . ARG A 1 84 ? 5.168 -21.453 12.312 1 98.56 84 ARG A C 1
ATOM 673 O O . ARG A 1 84 ? 4.266 -22.25 12.062 1 98.56 84 ARG A O 1
ATOM 680 N N . VAL A 1 85 ? 6.422 -21.781 12.297 1 98.81 85 VAL A N 1
ATOM 681 C CA . VAL A 1 85 ? 6.809 -23.156 12.008 1 98.81 85 VAL A CA 1
ATOM 682 C C . VAL A 1 85 ? 6.191 -24.094 13.047 1 98.81 85 VAL A C 1
ATOM 684 O O . VAL A 1 85 ? 5.645 -25.141 12.703 1 98.81 85 VAL A O 1
ATOM 687 N N . ALA A 1 86 ? 6.305 -23.719 14.289 1 98.75 86 ALA A N 1
ATOM 688 C CA . ALA A 1 86 ? 5.719 -24.531 15.359 1 98.75 86 ALA A CA 1
ATOM 689 C C . ALA A 1 86 ? 4.223 -24.734 15.133 1 98.75 86 ALA A C 1
ATOM 691 O O . ALA A 1 86 ? 3.707 -25.828 15.336 1 98.75 86 ALA A O 1
ATOM 692 N N . GLU A 1 87 ? 3.549 -23.719 14.75 1 98.62 87 GLU A N 1
ATOM 693 C CA . GLU A 1 87 ? 2.113 -23.828 14.508 1 98.62 87 GLU A CA 1
ATOM 694 C C . GLU A 1 87 ? 1.82 -24.703 13.297 1 98.62 87 GLU A C 1
ATOM 696 O O . GLU A 1 87 ? 0.862 -25.484 13.297 1 98.62 87 GLU A O 1
ATOM 701 N N . ILE A 1 88 ? 2.596 -24.547 12.242 1 98.81 88 ILE A N 1
ATOM 702 C CA . ILE A 1 88 ? 2.422 -25.344 11.023 1 98.81 88 ILE A CA 1
ATOM 703 C C . ILE A 1 88 ? 2.609 -26.812 11.344 1 98.81 88 ILE A C 1
ATOM 705 O O . ILE A 1 88 ? 1.853 -27.672 10.867 1 98.81 88 ILE A O 1
ATOM 709 N N . GLU A 1 89 ? 3.543 -27.094 12.117 1 98.56 89 GLU A N 1
ATOM 710 C CA . GLU A 1 89 ? 3.838 -28.484 12.461 1 98.56 89 GLU A CA 1
ATOM 711 C C . GLU A 1 89 ? 2.654 -29.141 13.172 1 98.56 89 GLU A C 1
ATOM 713 O O . GLU A 1 89 ? 2.395 -30.328 12.977 1 98.56 89 GLU A O 1
ATOM 718 N N . LYS A 1 90 ? 1.898 -28.406 13.867 1 98.38 90 LYS A N 1
ATOM 719 C CA . LYS A 1 90 ? 0.743 -28.938 14.586 1 98.38 90 LYS A CA 1
ATOM 720 C C . LYS A 1 90 ? -0.376 -29.328 13.625 1 98.38 90 LYS A C 1
ATOM 722 O O . LYS A 1 90 ? -1.27 -30.094 13.984 1 98.38 90 LYS A O 1
ATOM 727 N N . THR A 1 91 ? -0.344 -28.797 12.469 1 98.19 91 THR A N 1
ATOM 728 C CA . THR A 1 91 ? -1.444 -29 11.531 1 98.19 91 THR A CA 1
ATOM 729 C C . THR A 1 91 ? -1.306 -30.328 10.805 1 98.19 91 THR A C 1
ATOM 731 O O . THR A 1 91 ? -2.275 -30.844 10.242 1 98.19 91 THR A O 1
ATOM 734 N N . GLY A 1 92 ? -0.077 -30.828 10.734 1 98 92 GLY A N 1
ATOM 735 C CA . GLY A 1 92 ? 0.187 -32.031 9.969 1 98 92 GLY A CA 1
ATOM 736 C C . GLY A 1 92 ? 0.535 -31.75 8.516 1 98 92 GLY A C 1
ATOM 737 O O . GLY A 1 92 ? 0.839 -32.688 7.758 1 98 92 GLY A O 1
ATOM 738 N N . TYR A 1 93 ? 0.551 -30.516 8.125 1 98.44 93 TYR A N 1
ATOM 739 C CA . TYR A 1 93 ? 0.827 -30.156 6.738 1 98.44 93 TYR A CA 1
ATOM 740 C C . TYR A 1 93 ? 2.309 -29.875 6.535 1 98.44 93 TYR A C 1
ATOM 742 O O . TYR A 1 93 ? 2.748 -29.609 5.41 1 98.44 93 TYR A O 1
ATOM 750 N N . GLY A 1 94 ? 3.084 -29.922 7.594 1 98.75 94 GLY A N 1
ATOM 751 C CA . GLY A 1 94 ? 4.508 -29.641 7.508 1 98.75 94 GLY A CA 1
ATOM 752 C C . GLY A 1 94 ? 5.27 -30.703 6.73 1 98.75 94 GLY A C 1
ATOM 753 O O . GLY A 1 94 ? 4.984 -31.891 6.855 1 98.75 94 GLY A O 1
ATOM 754 N N . ILE A 1 95 ? 6.234 -30.281 5.957 1 98.69 95 ILE A N 1
ATOM 755 C CA . ILE A 1 95 ? 7.129 -31.172 5.238 1 98.69 95 ILE A CA 1
ATOM 756 C C . ILE A 1 95 ? 8.492 -31.219 5.926 1 98.69 95 ILE A C 1
ATOM 758 O O . ILE A 1 95 ? 9.016 -32.281 6.223 1 98.69 95 ILE A O 1
ATOM 762 N N . GLY A 1 96 ? 9.047 -29.984 6.145 1 98.69 96 GLY A N 1
ATOM 763 C CA . GLY A 1 96 ? 10.328 -29.906 6.828 1 98.69 96 GLY A CA 1
ATOM 764 C C . GLY A 1 96 ? 11.203 -28.766 6.336 1 98.69 96 GLY A C 1
ATOM 765 O O . GLY A 1 96 ? 10.797 -28 5.449 1 98.69 96 GLY A O 1
ATOM 766 N N . TRP A 1 97 ? 12.359 -28.672 6.984 1 98.75 97 TRP A N 1
ATOM 767 C CA . TRP A 1 97 ? 13.289 -27.594 6.684 1 98.75 97 TRP A CA 1
ATOM 768 C C . TRP A 1 97 ? 14.117 -27.906 5.441 1 98.75 97 TRP A C 1
ATOM 770 O O . TRP A 1 97 ? 14.5 -29.062 5.223 1 98.75 97 TRP A O 1
ATOM 780 N N . ILE A 1 98 ? 14.375 -26.953 4.68 1 98.38 98 ILE A N 1
ATOM 781 C CA . ILE A 1 98 ? 15.438 -27.031 3.686 1 98.38 98 ILE A CA 1
ATOM 782 C C . ILE A 1 98 ? 16.531 -26.016 4.035 1 98.38 98 ILE A C 1
ATOM 784 O O . ILE A 1 98 ? 16.266 -25.016 4.703 1 98.38 98 ILE A O 1
ATOM 788 N N . GLU A 1 99 ? 17.719 -26.188 3.576 1 97.25 99 GLU A N 1
ATOM 789 C CA . GLU A 1 99 ? 18.844 -25.328 3.9 1 97.25 99 GLU A CA 1
ATOM 790 C C . GLU A 1 99 ? 18.734 -23.984 3.207 1 97.25 99 GLU A C 1
ATOM 792 O O . GLU A 1 99 ? 19.25 -22.969 3.703 1 97.25 99 GLU A O 1
ATOM 797 N N . GLY A 1 100 ? 18.047 -23.938 2.158 1 96.25 100 GLY A N 1
ATOM 798 C CA . GLY A 1 100 ? 17.906 -22.719 1.373 1 96.25 100 GLY A CA 1
ATOM 799 C C . GLY A 1 100 ? 17.953 -22.969 -0.123 1 96.25 100 GLY A C 1
ATOM 800 O O . GLY A 1 100 ? 17.875 -24.125 -0.57 1 96.25 100 GLY A O 1
ATOM 801 N N . ASP A 1 101 ? 17.906 -21.922 -0.85 1 94.5 101 ASP A N 1
ATOM 802 C CA . ASP A 1 101 ? 18.016 -21.891 -2.305 1 94.5 101 ASP A CA 1
ATOM 803 C C . ASP A 1 101 ? 18.641 -20.578 -2.779 1 94.5 101 ASP A C 1
ATOM 805 O O . ASP A 1 101 ? 19.062 -19.766 -1.967 1 94.5 101 ASP A O 1
ATOM 809 N N . VAL A 1 102 ? 18.734 -20.453 -4.066 1 96.44 102 VAL A N 1
ATOM 810 C CA . VAL A 1 102 ? 19.156 -19.188 -4.637 1 96.44 102 VAL A CA 1
ATOM 811 C C . VAL A 1 102 ? 18.234 -18.062 -4.137 1 96.44 102 VAL A C 1
ATOM 813 O O . VAL A 1 102 ? 17.016 -18.156 -4.273 1 96.44 102 VAL A O 1
ATOM 816 N N . GLY A 1 103 ? 18.859 -17.031 -3.467 1 97.31 103 GLY A N 1
ATOM 817 C CA . GLY A 1 103 ? 18.125 -15.836 -3.104 1 97.31 103 GLY A CA 1
ATOM 818 C C . GLY A 1 103 ? 17.656 -15.828 -1.66 1 97.31 103 GLY A C 1
ATOM 819 O O . GLY A 1 103 ? 17.188 -14.805 -1.157 1 97.31 103 GLY A O 1
ATOM 820 N N . HIS A 1 104 ? 17.75 -17.016 -0.993 1 98.06 104 HIS A N 1
ATOM 821 C CA . HIS A 1 104 ? 17.281 -16.984 0.388 1 98.06 104 HIS A CA 1
ATOM 822 C C . HIS A 1 104 ? 17.906 -18.094 1.209 1 98.06 104 HIS A C 1
ATOM 824 O O . HIS A 1 104 ? 18.438 -19.062 0.65 1 98.06 104 HIS A O 1
ATOM 830 N N . GLY A 1 105 ? 17.859 -17.969 2.516 1 98.19 105 GLY A N 1
ATOM 831 C CA . GLY A 1 105 ? 18.406 -18.938 3.453 1 98.19 105 GLY A CA 1
ATOM 832 C C . GLY A 1 105 ? 17.422 -20.062 3.77 1 98.19 105 GLY A C 1
ATOM 833 O O . GLY A 1 105 ? 16.594 -20.406 2.938 1 98.19 105 GLY A O 1
ATOM 834 N N . ARG A 1 106 ? 17.625 -20.688 4.898 1 98.56 106 ARG A N 1
ATOM 835 C CA . ARG A 1 106 ? 16.781 -21.828 5.262 1 98.56 106 ARG A CA 1
ATOM 836 C C . ARG A 1 106 ? 15.305 -21.469 5.211 1 98.56 106 ARG A C 1
ATOM 838 O O . ARG A 1 106 ? 14.93 -20.328 5.52 1 98.56 106 ARG A O 1
ATOM 845 N N . ALA A 1 107 ? 14.508 -22.406 4.883 1 98.81 107 ALA A N 1
ATOM 846 C CA . ALA A 1 107 ? 13.07 -22.219 4.766 1 98.81 107 ALA A CA 1
ATOM 847 C C . ALA A 1 107 ? 12.32 -23.469 5.215 1 98.81 107 ALA A C 1
ATOM 849 O O . ALA A 1 107 ? 12.82 -24.578 5.074 1 98.81 107 ALA A O 1
ATOM 850 N N . TYR A 1 108 ? 11.18 -23.297 5.785 1 98.94 108 TYR A N 1
ATOM 851 C CA . TYR A 1 108 ? 10.336 -24.406 6.18 1 98.94 108 TYR A CA 1
ATOM 852 C C . TYR A 1 108 ? 9.25 -24.672 5.137 1 98.94 108 TYR A C 1
ATOM 854 O O . TYR A 1 108 ? 8.461 -23.781 4.82 1 98.94 108 TYR A O 1
ATOM 862 N N . GLN A 1 109 ? 9.25 -25.875 4.629 1 98.88 109 GLN A N 1
ATOM 863 C CA . GLN A 1 109 ? 8.289 -26.234 3.592 1 98.88 109 GLN A CA 1
ATOM 864 C C . GLN A 1 109 ? 7.051 -26.891 4.195 1 98.88 109 GLN A C 1
ATOM 866 O O . GLN A 1 109 ? 7.156 -27.672 5.141 1 98.88 109 GLN A O 1
ATOM 871 N N . PHE A 1 110 ? 5.961 -26.578 3.652 1 98.88 110 PHE A N 1
ATOM 872 C CA . PHE A 1 110 ? 4.68 -27.172 4.016 1 98.88 110 PHE A CA 1
ATOM 873 C C . PHE A 1 110 ? 3.688 -27.078 2.861 1 98.88 110 PHE A C 1
ATOM 875 O O . PHE A 1 110 ? 4.02 -26.547 1.798 1 98.88 110 PHE A O 1
ATOM 882 N N . THR A 1 111 ? 2.551 -27.688 3.004 1 98.81 111 THR A N 1
ATOM 883 C CA . THR A 1 111 ? 1.512 -27.578 1.987 1 98.81 111 THR A CA 1
ATOM 884 C C . THR A 1 111 ? 0.247 -26.953 2.578 1 98.81 111 THR A C 1
ATOM 886 O O . THR A 1 111 ? 0.029 -27.016 3.789 1 98.81 111 THR A O 1
ATOM 889 N N . THR A 1 112 ? -0.495 -26.297 1.711 1 98.44 112 THR A N 1
ATOM 890 C CA . THR A 1 112 ? -1.871 -26 2.084 1 98.44 112 THR A CA 1
ATOM 891 C C . THR A 1 112 ? -2.709 -27.266 2.15 1 98.44 112 THR A C 1
ATOM 893 O O . THR A 1 112 ? -2.256 -28.344 1.739 1 98.44 112 THR A O 1
ATOM 896 N N . PRO A 1 113 ? -3.977 -27.141 2.627 1 98.31 113 PRO A N 1
ATOM 897 C CA . PRO A 1 113 ? -4.863 -28.312 2.646 1 98.31 113 PRO A CA 1
ATOM 898 C C . PRO A 1 113 ? -5.105 -28.891 1.254 1 98.31 113 PRO A C 1
ATOM 900 O O . PRO A 1 113 ? -5.414 -30.078 1.121 1 98.31 113 PRO A O 1
ATOM 903 N N . ASP A 1 114 ? -4.949 -28.078 0.21 1 97.62 114 ASP A N 1
ATOM 904 C CA . ASP A 1 114 ? -5.18 -28.547 -1.151 1 97.62 114 ASP A CA 1
ATOM 905 C C . ASP A 1 114 ? -3.881 -29.016 -1.798 1 97.62 114 ASP A C 1
ATOM 907 O O . ASP A 1 114 ? -3.867 -29.406 -2.967 1 97.62 114 ASP A O 1
ATOM 911 N N . GLY A 1 115 ? -2.805 -28.812 -1.078 1 98.06 115 GLY A N 1
ATOM 912 C CA . GLY A 1 115 ? -1.573 -29.422 -1.561 1 98.06 115 GLY A CA 1
ATOM 913 C C . GLY A 1 115 ? -0.632 -28.422 -2.209 1 98.06 115 GLY A C 1
ATOM 914 O O . GLY A 1 115 ? 0.416 -28.797 -2.736 1 98.06 115 GLY A O 1
ATOM 915 N N . HIS A 1 116 ? -0.94 -27.188 -2.252 1 98.69 116 HIS A N 1
ATOM 916 C CA . HIS A 1 116 ? 0.02 -26.203 -2.738 1 98.69 116 HIS A CA 1
ATOM 917 C C . HIS A 1 116 ? 1.245 -26.141 -1.833 1 98.69 116 HIS A C 1
ATOM 919 O O . HIS A 1 116 ? 1.117 -25.953 -0.621 1 98.69 116 HIS A O 1
ATOM 925 N N . LYS A 1 117 ? 2.369 -26.188 -2.395 1 98.75 117 LYS A N 1
ATOM 926 C CA . LYS A 1 117 ? 3.596 -26.125 -1.606 1 98.75 117 LYS A CA 1
ATOM 927 C C . LYS A 1 117 ? 3.965 -24.688 -1.275 1 98.75 117 LYS A C 1
ATOM 929 O O . LYS A 1 117 ? 3.971 -23.828 -2.156 1 98.75 117 LYS A O 1
ATOM 934 N N . ILE A 1 118 ? 4.289 -24.469 -0.01 1 98.88 118 ILE A N 1
ATOM 935 C CA . ILE A 1 118 ? 4.684 -23.141 0.464 1 98.88 118 ILE A CA 1
ATOM 936 C C . ILE A 1 118 ? 5.98 -23.25 1.262 1 98.88 118 ILE A C 1
ATOM 938 O O . ILE A 1 118 ? 6.219 -24.25 1.942 1 98.88 118 ILE A O 1
ATOM 942 N N . GLU A 1 119 ? 6.797 -22.266 1.127 1 98.88 119 GLU A N 1
ATOM 943 C CA . GLU A 1 119 ? 7.977 -22.078 1.965 1 98.88 119 GLU A CA 1
ATOM 944 C C . GLU A 1 119 ? 7.848 -20.828 2.826 1 98.88 119 GLU A C 1
ATOM 946 O O . GLU A 1 119 ? 7.453 -19.766 2.336 1 98.88 119 GLU A O 1
ATOM 951 N N . LEU A 1 120 ? 8.125 -20.953 4.066 1 98.88 120 LEU A N 1
ATOM 952 C CA . LEU A 1 120 ? 8.25 -19.828 4.969 1 98.88 120 LEU A CA 1
ATOM 953 C C . LEU A 1 120 ? 9.711 -19.562 5.316 1 98.88 120 LEU A C 1
ATOM 955 O O . LEU A 1 120 ? 10.43 -20.484 5.719 1 98.88 120 LEU A O 1
ATOM 959 N N . LEU A 1 121 ? 10.164 -18.312 5.129 1 98.94 121 LEU A N 1
ATOM 960 C CA . LEU A 1 121 ? 11.578 -18.031 5.309 1 98.94 121 LEU A CA 1
ATOM 961 C C . LEU A 1 121 ? 11.781 -16.688 6 1 98.94 121 LEU A C 1
ATOM 963 O O . LEU A 1 121 ? 10.82 -15.922 6.176 1 98.94 121 LEU A O 1
ATOM 967 N N . TRP A 1 122 ? 12.992 -16.391 6.422 1 98.69 122 TRP A N 1
ATOM 968 C CA . TRP A 1 122 ? 13.367 -15.102 7 1 98.69 122 TRP A CA 1
ATOM 969 C C . TRP A 1 122 ? 14.555 -14.492 6.262 1 98.69 122 TRP A C 1
ATOM 971 O O . TRP A 1 122 ? 14.477 -13.367 5.773 1 98.69 122 TRP A O 1
ATOM 981 N N . ASP A 1 123 ? 15.617 -15.25 6.168 1 98.5 123 ASP A N 1
ATOM 982 C CA . ASP A 1 123 ? 16.828 -14.742 5.539 1 98.5 123 ASP A CA 1
ATOM 983 C C . ASP A 1 123 ? 16.672 -14.641 4.027 1 98.5 123 ASP A C 1
ATOM 985 O O . ASP A 1 123 ? 16.203 -15.586 3.383 1 98.5 123 ASP A O 1
ATOM 989 N N . VAL A 1 124 ? 17.078 -13.508 3.477 1 98.5 124 VAL A N 1
ATOM 990 C CA . VAL A 1 124 ? 17 -13.297 2.035 1 98.5 124 VAL A CA 1
ATOM 991 C C . VAL A 1 124 ? 18.297 -12.688 1.525 1 98.5 124 VAL A C 1
ATOM 993 O O . VAL A 1 124 ? 19.094 -12.172 2.309 1 98.5 124 VAL A O 1
ATOM 996 N N . GLU A 1 125 ? 18.484 -12.859 0.307 1 98.44 125 GLU A N 1
ATOM 997 C CA . GLU A 1 125 ? 19.531 -12.141 -0.413 1 98.44 125 GLU A CA 1
ATOM 998 C C . GLU A 1 125 ? 18.953 -10.922 -1.142 1 98.44 125 GLU A C 1
ATOM 1000 O O . GLU A 1 125 ? 18.016 -11.055 -1.929 1 98.44 125 GLU A O 1
ATOM 1005 N N . TYR A 1 126 ? 19.516 -9.805 -0.794 1 98.44 126 TYR A N 1
ATOM 1006 C CA . TYR A 1 126 ? 19.109 -8.602 -1.501 1 98.44 126 TYR A CA 1
ATOM 1007 C C . TYR A 1 126 ? 19.844 -8.469 -2.83 1 98.44 126 TYR A C 1
ATOM 1009 O O . TYR A 1 126 ? 21.031 -8.797 -2.926 1 98.44 126 TYR A O 1
ATOM 1017 N N . TYR A 1 127 ? 19.156 -7.984 -3.814 1 98.25 127 TYR A N 1
ATOM 1018 C CA . TYR A 1 127 ? 19.75 -7.762 -5.121 1 98.25 127 TYR A CA 1
ATOM 1019 C C . TYR A 1 127 ? 20.766 -6.625 -5.066 1 98.25 127 TYR A C 1
ATOM 1021 O O . TYR A 1 127 ? 20.516 -5.59 -4.445 1 98.25 127 TYR A O 1
ATOM 1029 N N . GLU A 1 128 ? 21.812 -6.832 -5.68 1 97 128 GLU A N 1
ATOM 1030 C CA . GLU A 1 128 ? 22.828 -5.805 -5.922 1 97 128 GLU A CA 1
ATOM 1031 C C . GLU A 1 128 ? 23.047 -5.582 -7.414 1 97 128 GLU A C 1
ATOM 1033 O O . GLU A 1 128 ? 23.578 -6.453 -8.102 1 97 128 GLU A O 1
ATOM 1038 N N . ALA A 1 129 ? 22.703 -4.461 -7.852 1 97.31 129 ALA A N 1
ATOM 1039 C CA . ALA A 1 129 ? 22.812 -4.16 -9.273 1 97.31 129 ALA A CA 1
ATOM 1040 C C . ALA A 1 129 ? 24.266 -4.035 -9.703 1 97.31 129 ALA A C 1
ATOM 1042 O O . ALA A 1 129 ? 25.078 -3.461 -8.977 1 97.31 129 ALA A O 1
ATOM 1043 N N . PRO A 1 130 ? 24.625 -4.559 -10.859 1 96.88 130 PRO A N 1
ATOM 1044 C CA . PRO A 1 130 ? 25.938 -4.227 -11.414 1 96.88 130 PRO A CA 1
ATOM 1045 C C . PRO A 1 130 ? 26.094 -2.734 -11.703 1 96.88 130 PRO A C 1
ATOM 1047 O O . PRO A 1 130 ? 25.109 -2.004 -11.75 1 96.88 130 PRO A O 1
ATOM 1050 N N . GLU A 1 131 ? 27.25 -2.354 -11.914 1 96.69 131 GLU A N 1
ATOM 1051 C CA . GLU A 1 131 ? 27.578 -0.936 -12.031 1 96.69 131 GLU A CA 1
ATOM 1052 C C . GLU A 1 131 ? 26.734 -0.261 -13.117 1 96.69 131 GLU A C 1
ATOM 1054 O O . GLU A 1 131 ? 26.234 0.847 -12.922 1 96.69 131 GLU A O 1
ATOM 1059 N N . ASP A 1 132 ? 26.609 -0.874 -14.18 1 95.94 132 ASP A N 1
ATOM 1060 C CA . ASP A 1 132 ? 25.953 -0.243 -15.32 1 95.94 132 ASP A CA 1
ATOM 1061 C C . ASP A 1 132 ? 24.438 -0.211 -15.133 1 95.94 132 ASP A C 1
ATOM 1063 O O . ASP A 1 132 ? 23.719 0.416 -15.914 1 95.94 132 ASP A O 1
ATOM 1067 N N . GLN A 1 133 ? 23.938 -0.885 -14.086 1 96.44 133 GLN A N 1
ATOM 1068 C CA . GLN A 1 133 ? 22.5 -0.926 -13.828 1 96.44 133 GLN A CA 1
ATOM 1069 C C . GLN A 1 133 ? 22.156 -0.166 -12.547 1 96.44 133 GLN A C 1
ATOM 1071 O O . GLN A 1 133 ? 21 -0.146 -12.133 1 96.44 133 GLN A O 1
ATOM 1076 N N . LYS A 1 134 ? 23.109 0.452 -11.945 1 96.31 134 LYS A N 1
ATOM 1077 C CA . LYS A 1 134 ? 22.859 1.258 -10.758 1 96.31 134 LYS A CA 1
ATOM 1078 C C . LYS A 1 134 ? 22.094 2.531 -11.102 1 96.31 134 LYS A C 1
ATOM 1080 O O . LYS A 1 134 ? 22.219 3.055 -12.211 1 96.31 134 LYS A O 1
ATOM 1085 N N . THR A 1 135 ? 21.344 2.975 -10.211 1 96.12 135 THR A N 1
ATOM 1086 C CA . THR A 1 135 ? 20.547 4.188 -10.352 1 96.12 135 THR A CA 1
ATOM 1087 C C . THR A 1 135 ? 20.844 5.172 -9.219 1 96.12 135 THR A C 1
ATOM 1089 O O . THR A 1 135 ? 21.125 4.762 -8.094 1 96.12 135 THR A O 1
ATOM 1092 N N . PRO A 1 136 ? 20.812 6.539 -9.484 1 94.5 136 PRO A N 1
ATOM 1093 C CA . PRO A 1 136 ? 20.953 7.512 -8.398 1 94.5 136 PRO A CA 1
ATOM 1094 C C . PRO A 1 136 ? 19.75 7.535 -7.469 1 94.5 136 PRO A C 1
ATOM 1096 O O . PRO A 1 136 ? 19.766 8.195 -6.426 1 94.5 136 PRO A O 1
ATOM 1099 N N . LEU A 1 137 ? 18.734 6.906 -7.898 1 96.19 137 LEU A N 1
ATOM 1100 C CA . LEU A 1 137 ? 17.578 6.734 -7.027 1 96.19 137 LEU A CA 1
ATOM 1101 C C . LEU A 1 137 ? 17.844 5.664 -5.973 1 96.19 137 LEU A C 1
ATOM 1103 O O . LEU A 1 137 ? 17.578 4.48 -6.203 1 96.19 137 LEU A O 1
ATOM 1107 N N . LEU A 1 138 ? 18.188 6.035 -4.777 1 96.06 138 LEU A N 1
ATOM 1108 C CA . LEU A 1 138 ? 18.766 5.141 -3.787 1 96.06 138 LEU A CA 1
ATOM 1109 C C . LEU A 1 138 ? 17.734 4.16 -3.252 1 96.06 138 LEU A C 1
ATOM 1111 O O . LEU A 1 138 ? 18.078 3.127 -2.678 1 96.06 138 LEU A O 1
ATOM 1115 N N . ASN A 1 139 ? 16.484 4.496 -3.369 1 97.19 139 ASN A N 1
ATOM 1116 C CA . ASN A 1 139 ? 15.406 3.656 -2.852 1 97.19 139 ASN A CA 1
ATOM 1117 C C . ASN A 1 139 ? 14.922 2.658 -3.898 1 97.19 139 ASN A C 1
ATOM 1119 O O . ASN A 1 139 ? 13.859 2.053 -3.74 1 97.19 139 ASN A O 1
ATOM 1123 N N . ARG A 1 140 ? 15.539 2.453 -4.93 1 96.88 140 ARG A N 1
ATOM 1124 C CA . ARG A 1 140 ? 15.281 1.474 -5.98 1 96.88 140 ARG A CA 1
ATOM 1125 C C . ARG A 1 140 ? 16.531 0.671 -6.305 1 96.88 140 ARG A C 1
ATOM 1127 O O . ARG A 1 140 ? 17.609 1.242 -6.484 1 96.88 140 ARG A O 1
ATOM 1134 N N . PRO A 1 141 ? 16.359 -0.642 -6.504 1 97.44 141 PRO A N 1
ATOM 1135 C CA . PRO A 1 141 ? 17.562 -1.49 -6.594 1 97.44 141 PRO A CA 1
ATOM 1136 C C . PRO A 1 141 ? 18.297 -1.328 -7.918 1 97.44 141 PRO A C 1
ATOM 1138 O O . PRO A 1 141 ? 19.5 -1.604 -7.992 1 97.44 141 PRO A O 1
ATOM 1141 N N . GLN A 1 142 ? 17.578 -0.905 -8.922 1 98.06 142 GLN A N 1
ATOM 1142 C CA . GLN A 1 142 ? 18.219 -0.793 -10.234 1 98.06 142 GLN A CA 1
ATOM 1143 C C . GLN A 1 142 ? 17.516 0.256 -11.094 1 98.06 142 GLN A C 1
ATOM 1145 O O . GLN A 1 142 ? 16.453 0.757 -10.734 1 98.06 142 GLN A O 1
ATOM 1150 N N . LYS A 1 143 ? 18.172 0.498 -12.273 1 97.75 143 LYS A N 1
ATOM 1151 C CA . LYS A 1 143 ? 17.578 1.362 -13.281 1 97.75 143 LYS A CA 1
ATOM 1152 C C . LYS A 1 143 ? 16.297 0.742 -13.844 1 97.75 143 LYS A C 1
ATOM 1154 O O . LYS A 1 143 ? 16.172 -0.483 -13.906 1 97.75 143 LYS A O 1
ATOM 1159 N N . ARG A 1 144 ? 15.406 1.623 -14.211 1 97.31 144 ARG A N 1
ATOM 1160 C CA . ARG A 1 144 ? 14.25 1.147 -14.961 1 97.31 144 ARG A CA 1
ATOM 1161 C C . ARG A 1 144 ? 14.672 0.551 -16.297 1 97.31 144 ARG A C 1
ATOM 1163 O O . ARG A 1 144 ? 15.391 1.19 -17.062 1 97.31 144 ARG A O 1
ATOM 1170 N N . PRO A 1 145 ? 14.195 -0.645 -16.625 1 97.31 145 PRO A N 1
ATOM 1171 C CA . PRO A 1 145 ? 14.523 -1.239 -17.938 1 97.31 145 PRO A CA 1
ATOM 1172 C C . PRO A 1 145 ? 13.898 -0.485 -19.094 1 97.31 145 PRO A C 1
ATOM 1174 O O . PRO A 1 145 ? 12.852 0.149 -18.938 1 97.31 145 PRO A O 1
ATOM 1177 N N . ASN A 1 146 ? 14.531 -0.57 -20.297 1 96.19 146 ASN A N 1
ATOM 1178 C CA . ASN A 1 146 ? 14.016 0.058 -21.5 1 96.19 146 ASN A CA 1
ATOM 1179 C C . ASN A 1 146 ? 13.484 -0.978 -22.484 1 96.19 146 ASN A C 1
ATOM 1181 O O . ASN A 1 146 ? 13.492 -0.746 -23.703 1 96.19 146 ASN A O 1
ATOM 1185 N N . ARG A 1 147 ? 13.07 -2.059 -22.047 1 96 147 ARG A N 1
ATOM 1186 C CA . ARG A 1 147 ? 12.484 -3.115 -22.859 1 96 147 ARG A CA 1
ATOM 1187 C C . ARG A 1 147 ? 11.078 -3.461 -22.391 1 96 147 ARG A C 1
ATOM 1189 O O . ARG A 1 147 ? 10.805 -3.441 -21.188 1 96 147 ARG A O 1
ATOM 1196 N N . GLY A 1 148 ? 10.18 -3.824 -23.406 1 97.19 148 GLY A N 1
ATOM 1197 C CA . GLY A 1 148 ? 8.805 -4.137 -23.078 1 97.19 148 GLY A CA 1
ATOM 1198 C C . GLY A 1 148 ? 8.109 -3.02 -22.312 1 97.19 148 GLY A C 1
ATOM 1199 O O . GLY A 1 148 ? 8.344 -1.84 -22.594 1 97.19 148 GLY A O 1
ATOM 1200 N N . VAL A 1 149 ? 7.18 -3.32 -21.562 1 98 149 VAL A N 1
ATOM 1201 C CA . VAL A 1 149 ? 6.594 -2.498 -20.516 1 98 149 VAL A CA 1
ATOM 1202 C C . VAL A 1 149 ? 6.977 -3.055 -19.141 1 98 149 VAL A C 1
ATOM 1204 O O . VAL A 1 149 ? 6.379 -4.023 -18.672 1 98 149 VAL A O 1
ATOM 1207 N N . PRO A 1 150 ? 7.996 -2.475 -18.562 1 98.06 150 PRO A N 1
ATOM 1208 C CA . PRO A 1 150 ? 8.609 -3.131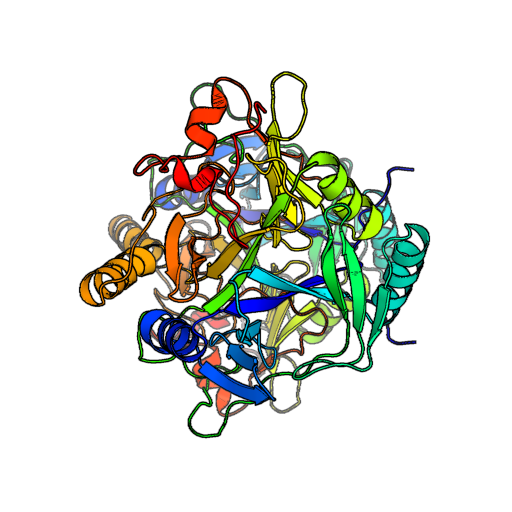 -17.406 1 98.06 150 PRO A CA 1
ATOM 1209 C C . PRO A 1 150 ? 7.703 -3.133 -16.172 1 98.06 150 PRO A C 1
ATOM 1211 O O . PRO A 1 150 ? 7.25 -2.074 -15.742 1 98.06 150 PRO A O 1
ATOM 1214 N N . VAL A 1 151 ? 7.457 -4.324 -15.68 1 98.25 151 VAL A N 1
ATOM 1215 C CA . VAL A 1 151 ? 6.711 -4.453 -14.43 1 98.25 151 VAL A CA 1
ATOM 1216 C C . VAL A 1 151 ? 7.582 -4.004 -13.258 1 98.25 151 VAL A C 1
ATOM 1218 O O . VAL A 1 151 ? 8.812 -4.117 -13.312 1 98.25 151 VAL A O 1
ATOM 1221 N N . ARG A 1 152 ? 6.961 -3.549 -12.203 1 97.56 152 ARG A N 1
ATOM 1222 C CA . ARG A 1 152 ? 7.672 -2.941 -11.086 1 97.56 152 ARG A CA 1
ATOM 1223 C C . ARG A 1 152 ? 7.988 -3.979 -10.008 1 97.56 152 ARG A C 1
ATOM 1225 O O . ARG A 1 152 ? 9.102 -4.008 -9.477 1 97.56 152 ARG A O 1
ATOM 1232 N N . ARG A 1 153 ? 7.031 -4.848 -9.688 1 97.88 153 ARG A N 1
ATOM 1233 C CA . ARG A 1 153 ? 7.223 -5.832 -8.633 1 97.88 153 ARG A CA 1
ATOM 1234 C C . ARG A 1 153 ? 6.152 -6.918 -8.695 1 97.88 153 ARG A C 1
ATOM 1236 O O . ARG A 1 153 ? 5.121 -6.742 -9.344 1 97.88 153 ARG A O 1
ATOM 1243 N N . LEU A 1 154 ? 6.402 -8.078 -8 1 98.06 154 LEU A N 1
ATOM 1244 C CA . LEU A 1 154 ? 5.371 -9.094 -7.812 1 98.06 154 LEU A CA 1
ATOM 1245 C C . LEU A 1 154 ? 4.203 -8.539 -7.008 1 98.06 154 LEU A C 1
ATOM 1247 O O . LEU A 1 154 ? 4.383 -7.652 -6.168 1 98.06 154 LEU A O 1
ATOM 1251 N N . ASP A 1 155 ? 3.035 -9.008 -7.293 1 98.19 155 ASP A N 1
ATOM 1252 C CA . ASP A 1 155 ? 1.891 -8.477 -6.559 1 98.19 155 ASP A CA 1
ATOM 1253 C C . ASP A 1 155 ? 1.175 -9.586 -5.789 1 98.19 155 ASP A C 1
ATOM 1255 O O . ASP A 1 155 ? 1.073 -9.531 -4.562 1 98.19 155 ASP A O 1
ATOM 1259 N N . HIS A 1 156 ? 0.587 -10.562 -6.484 1 98.69 156 HIS A N 1
ATOM 1260 C CA . HIS A 1 156 ? -0.161 -11.602 -5.781 1 98.69 156 HIS A CA 1
ATOM 1261 C C . HIS A 1 156 ? -0.169 -12.898 -6.578 1 98.69 156 HIS A C 1
ATOM 1263 O O . HIS A 1 156 ? 0.369 -12.961 -7.684 1 98.69 156 HIS A O 1
ATOM 1269 N N . ILE A 1 157 ? -0.73 -13.938 -5.949 1 98.81 157 ILE A N 1
ATOM 1270 C CA . ILE A 1 157 ? -0.952 -15.227 -6.594 1 98.81 157 ILE A CA 1
ATOM 1271 C C . ILE A 1 157 ? -2.389 -15.688 -6.352 1 98.81 157 ILE A C 1
ATOM 1273 O O . ILE A 1 157 ? -2.979 -15.375 -5.312 1 98.81 157 ILE A O 1
ATOM 1277 N N . ASN A 1 158 ? -2.953 -16.344 -7.316 1 98.81 158 ASN A N 1
ATOM 1278 C CA . ASN A 1 158 ? -4.285 -16.938 -7.203 1 98.81 158 ASN A CA 1
ATOM 1279 C C . ASN A 1 158 ? -4.242 -18.453 -7.363 1 98.81 158 ASN A C 1
ATOM 1281 O O . ASN A 1 158 ? -3.762 -18.953 -8.375 1 98.81 158 ASN A O 1
ATOM 1285 N N . LEU A 1 159 ? -4.758 -19.109 -6.426 1 98.75 159 LEU A N 1
ATOM 1286 C CA . LEU A 1 159 ? -4.75 -20.562 -6.383 1 98.75 159 LEU A CA 1
ATOM 1287 C C . LEU A 1 159 ? -6.145 -21.125 -6.629 1 98.75 159 LEU A C 1
ATOM 1289 O O . LEU A 1 159 ? -7.141 -20.531 -6.223 1 98.75 159 LEU A O 1
ATOM 1293 N N . LEU A 1 160 ? -6.156 -22.281 -7.266 1 98.06 160 LEU A N 1
ATOM 1294 C CA . LEU A 1 160 ? -7.387 -23.062 -7.355 1 98.06 160 LEU A CA 1
ATOM 1295 C C . LEU A 1 160 ? -7.441 -24.125 -6.262 1 98.06 160 LEU A C 1
ATOM 1297 O O . LEU A 1 160 ? -6.441 -24.797 -5.996 1 98.06 160 LEU A O 1
ATOM 1301 N N . ALA A 1 161 ? -8.586 -24.234 -5.676 1 97.25 161 ALA A N 1
ATOM 1302 C CA . ALA A 1 161 ? -8.695 -25.188 -4.57 1 97.25 161 ALA A CA 1
ATOM 1303 C C . ALA A 1 161 ? -9.961 -26.016 -4.684 1 97.25 161 ALA A C 1
ATOM 1305 O O . ALA A 1 161 ? -11.008 -25.516 -5.105 1 97.25 161 ALA A O 1
ATOM 1306 N N . SER A 1 162 ? -9.922 -27.25 -4.246 1 96.94 162 SER A N 1
ATOM 1307 C CA . SER A 1 162 ? -11.094 -28.109 -4.16 1 96.94 162 SER A CA 1
ATOM 1308 C C . SER A 1 162 ? -12 -27.688 -3.006 1 96.94 162 SER A C 1
ATOM 1310 O O . SER A 1 162 ? -13.219 -27.875 -3.068 1 96.94 162 SER A O 1
ATOM 1312 N N . ASP A 1 163 ? -11.438 -27.203 -1.98 1 97.38 163 ASP A N 1
ATOM 1313 C CA . ASP A 1 163 ? -12.141 -26.688 -0.811 1 97.38 163 ASP A CA 1
ATOM 1314 C C . ASP A 1 163 ? -11.633 -25.312 -0.417 1 97.38 163 ASP A C 1
ATOM 1316 O O . ASP A 1 163 ? -10.672 -25.188 0.347 1 97.38 163 ASP A O 1
ATOM 1320 N N . THR A 1 164 ? -12.359 -24.312 -0.859 1 98 164 THR A N 1
ATOM 1321 C CA . THR A 1 164 ? -11.922 -22.922 -0.689 1 98 164 THR A CA 1
ATOM 1322 C C . THR A 1 164 ? -11.875 -22.547 0.789 1 98 164 THR A C 1
ATOM 1324 O O . THR A 1 164 ? -10.859 -22.031 1.271 1 98 164 THR A O 1
ATOM 1327 N N . ASP A 1 165 ? -12.875 -22.859 1.531 1 98.5 165 ASP A N 1
ATOM 1328 C CA . ASP A 1 165 ? -12.992 -22.422 2.922 1 98.5 165 ASP A CA 1
ATOM 1329 C C . ASP A 1 165 ? -11.914 -23.078 3.789 1 98.5 165 ASP A C 1
ATOM 1331 O O . ASP A 1 165 ? -11.375 -22.438 4.699 1 98.5 165 ASP A O 1
ATOM 1335 N N . LYS A 1 166 ? -11.656 -24.297 3.479 1 98.38 166 LYS A N 1
ATOM 1336 C CA . LYS A 1 166 ? -10.617 -24.984 4.238 1 98.38 166 LYS A CA 1
ATOM 1337 C C . LYS A 1 166 ? -9.258 -24.297 4.059 1 98.38 166 LYS A C 1
ATOM 1339 O O . LYS A 1 166 ? -8.5 -24.156 5.02 1 98.38 166 LYS A O 1
ATOM 1344 N N . ASN A 1 167 ? -8.969 -23.953 2.889 1 98.69 167 ASN A N 1
ATOM 1345 C CA . ASN A 1 167 ? -7.707 -23.266 2.617 1 98.69 167 ASN A CA 1
ATOM 1346 C C . ASN A 1 167 ? -7.691 -21.859 3.211 1 98.69 167 ASN A C 1
ATOM 1348 O O . ASN A 1 167 ? -6.664 -21.422 3.727 1 98.69 167 ASN A O 1
ATOM 1352 N N . VAL A 1 168 ? -8.781 -21.172 3.146 1 98.69 168 VAL A N 1
ATOM 1353 C CA . VAL A 1 168 ? -8.914 -19.844 3.736 1 98.69 168 VAL A CA 1
ATOM 1354 C C . VAL A 1 168 ? -8.656 -19.922 5.242 1 98.69 168 VAL A C 1
ATOM 1356 O O . VAL A 1 168 ? -7.875 -19.141 5.785 1 98.69 168 VAL A O 1
ATOM 1359 N N . GLU A 1 169 ? -9.281 -20.844 5.871 1 98.62 169 GLU A N 1
ATOM 1360 C CA . GLU A 1 169 ? -9.133 -21 7.316 1 98.62 169 GLU A CA 1
ATOM 1361 C C . GLU A 1 169 ? -7.691 -21.312 7.688 1 98.62 169 GLU A C 1
ATOM 1363 O O . GLU A 1 169 ? -7.184 -20.828 8.695 1 98.62 169 GLU A O 1
ATOM 1368 N N . PHE A 1 170 ? -7.078 -22.156 6.918 1 98.69 170 PHE A N 1
ATOM 1369 C CA . PHE A 1 170 ? -5.676 -22.5 7.145 1 98.69 170 PHE A CA 1
ATOM 1370 C C . PHE A 1 170 ? -4.809 -21.25 7.102 1 98.69 170 PHE A C 1
ATOM 1372 O O . PHE A 1 170 ? -3.996 -21.016 8 1 98.69 170 PHE A O 1
ATOM 1379 N N . LEU A 1 171 ? -4.977 -20.406 6.07 1 98.75 171 LEU A N 1
ATOM 1380 C CA . LEU A 1 171 ? -4.18 -19.188 5.918 1 98.75 171 LEU A CA 1
ATOM 1381 C C . LEU A 1 171 ? -4.438 -18.219 7.066 1 98.75 171 LEU A C 1
ATOM 1383 O O . LEU A 1 171 ? -3.506 -17.578 7.57 1 98.75 171 LEU A O 1
ATOM 1387 N N . LYS A 1 172 ? -5.652 -18.125 7.484 1 98.31 172 LYS A N 1
ATOM 1388 C CA . LYS A 1 172 ? -6.027 -17.203 8.555 1 98.31 172 LYS A CA 1
ATOM 1389 C C . LYS A 1 172 ? -5.461 -17.672 9.898 1 98.31 172 LYS A C 1
ATOM 1391 O O . LYS A 1 172 ? -4.754 -16.906 10.57 1 98.31 172 LYS A O 1
ATOM 1396 N N . GLU A 1 173 ? -5.699 -18.891 10.188 1 97.88 173 GLU A N 1
ATOM 1397 C CA . GLU A 1 173 ? -5.449 -19.375 11.539 1 97.88 173 GLU A CA 1
ATOM 1398 C C . GLU A 1 173 ? -3.977 -19.734 11.734 1 97.88 173 GLU A C 1
ATOM 1400 O O . GLU A 1 173 ? -3.43 -19.562 12.828 1 97.88 173 GLU A O 1
ATOM 1405 N N . VAL A 1 174 ? -3.393 -20.219 10.68 1 98.38 174 VAL A N 1
ATOM 1406 C CA . VAL A 1 174 ? -2.035 -20.734 10.836 1 98.38 174 VAL A CA 1
ATOM 1407 C C . VAL A 1 174 ? -1.026 -19.625 10.5 1 98.38 174 VAL A C 1
ATOM 1409 O O . VAL A 1 174 ? 0.012 -19.516 11.156 1 98.38 174 VAL A O 1
ATOM 1412 N N . LEU A 1 175 ? -1.375 -18.812 9.5 1 98.62 175 LEU A N 1
ATOM 1413 C CA . LEU A 1 175 ? -0.366 -17.891 8.992 1 98.62 175 LEU A CA 1
ATOM 1414 C C . LEU A 1 175 ? -0.754 -16.453 9.281 1 98.62 175 LEU A C 1
ATOM 1416 O O . LEU A 1 175 ? 0.047 -15.531 9.078 1 98.62 175 LEU A O 1
ATOM 1420 N N . GLY A 1 176 ? -1.936 -16.172 9.695 1 98.06 176 GLY A N 1
ATOM 1421 C CA . GLY A 1 176 ? -2.328 -14.844 10.125 1 98.06 176 GLY A CA 1
ATOM 1422 C C . GLY A 1 176 ? -2.824 -13.969 8.992 1 98.06 176 GLY A C 1
ATOM 1423 O O . GLY A 1 176 ? -2.824 -12.742 9.102 1 98.06 176 GLY A O 1
ATOM 1424 N N . PHE A 1 177 ? -3.246 -14.578 7.93 1 98.75 177 PHE A N 1
ATOM 1425 C CA . PHE A 1 177 ? -3.818 -13.789 6.84 1 98.75 177 PHE A CA 1
ATOM 1426 C C . PHE A 1 177 ? -5.164 -13.203 7.246 1 98.75 177 PHE A C 1
ATOM 1428 O O . PHE A 1 177 ? -5.934 -13.836 7.973 1 98.75 177 PHE A O 1
ATOM 1435 N N . ASN A 1 178 ? -5.402 -11.992 6.734 1 98.44 178 ASN A N 1
ATOM 1436 C CA . ASN A 1 178 ? -6.711 -11.367 6.887 1 98.44 178 ASN A CA 1
ATOM 1437 C C . ASN A 1 178 ? -7.605 -11.633 5.68 1 98.44 178 ASN A C 1
ATOM 1439 O O . ASN A 1 178 ? -7.188 -11.445 4.535 1 98.44 178 ASN A O 1
ATOM 1443 N N . LEU A 1 179 ? -8.797 -12.125 5.965 1 98.62 179 LEU A N 1
ATOM 1444 C CA . LEU A 1 179 ? -9.789 -12.273 4.91 1 98.62 179 LEU A CA 1
ATOM 1445 C C . LEU A 1 179 ? -10.383 -10.914 4.527 1 98.62 179 LEU A C 1
ATOM 1447 O O . LEU A 1 179 ? -11.164 -10.344 5.289 1 98.62 179 LEU A O 1
ATOM 1451 N N . ARG A 1 180 ? -10.039 -10.469 3.324 1 98.62 180 ARG A N 1
ATOM 1452 C CA . ARG A 1 180 ? -10.391 -9.109 2.924 1 98.62 180 ARG A CA 1
ATOM 1453 C C . ARG A 1 180 ? -11.719 -9.078 2.178 1 98.62 180 ARG A C 1
ATOM 1455 O O . ARG A 1 180 ? -12.602 -8.281 2.498 1 98.62 180 ARG A O 1
ATOM 1462 N N . GLU A 1 181 ? -11.797 -9.938 1.177 1 98.38 181 GLU A N 1
ATOM 1463 C CA . GLU A 1 181 ? -13.023 -10.055 0.398 1 98.38 181 GLU A CA 1
ATOM 1464 C C . GLU A 1 181 ? -13.359 -11.516 0.103 1 98.38 181 GLU A C 1
ATOM 1466 O O . GLU A 1 181 ? -12.469 -12.367 0.093 1 98.38 181 GLU A O 1
ATOM 1471 N N . ARG A 1 182 ? -14.68 -11.758 -0.137 1 97.81 182 ARG A N 1
ATOM 1472 C CA . ARG A 1 182 ? -15.094 -13.078 -0.606 1 97.81 182 ARG A CA 1
ATOM 1473 C C . ARG A 1 182 ? -16.297 -12.969 -1.531 1 97.81 182 ARG A C 1
ATOM 1475 O O . ARG A 1 182 ? -17.109 -12.047 -1.401 1 97.81 182 ARG A O 1
ATOM 1482 N N . ILE A 1 183 ? -16.312 -13.781 -2.49 1 97.38 183 ILE A N 1
ATOM 1483 C CA . ILE A 1 183 ? -17.531 -14.109 -3.217 1 97.38 183 ILE A CA 1
ATOM 1484 C C . ILE A 1 183 ? -18.188 -15.336 -2.594 1 97.38 183 ILE A C 1
ATOM 1486 O O . ILE A 1 183 ? -17.562 -16.391 -2.451 1 97.38 183 ILE A O 1
ATOM 1490 N N . VAL A 1 184 ? -19.422 -15.188 -2.283 1 96.12 184 VAL A N 1
ATOM 1491 C CA . VAL A 1 184 ? -20.062 -16.203 -1.454 1 96.12 184 VAL A CA 1
ATOM 1492 C C . VAL A 1 184 ? -21.234 -16.828 -2.213 1 96.12 184 VAL A C 1
ATOM 1494 O O . VAL A 1 184 ? -21.984 -16.125 -2.895 1 96.12 184 VAL A O 1
ATOM 1497 N N . ALA A 1 185 ? -21.391 -18.109 -2.027 1 94.12 185 ALA A N 1
ATOM 1498 C CA . ALA A 1 185 ? -22.547 -18.828 -2.57 1 94.12 185 ALA A CA 1
ATOM 1499 C C . ALA A 1 185 ? -23.766 -18.672 -1.676 1 94.12 185 ALA A C 1
ATOM 1501 O O . ALA A 1 185 ? -23.688 -18.047 -0.618 1 94.12 185 ALA A O 1
ATOM 1502 N N . ASP A 1 186 ? -24.859 -19.188 -2.133 1 92 186 ASP A N 1
ATOM 1503 C CA . ASP A 1 186 ? -26.109 -19.062 -1.396 1 92 186 ASP A CA 1
ATOM 1504 C C . ASP A 1 186 ? -26.016 -19.719 -0.023 1 92 186 ASP A C 1
ATOM 1506 O O . ASP A 1 186 ? -26.641 -19.266 0.935 1 92 186 ASP A O 1
ATOM 1510 N N . ASP A 1 187 ? -25.219 -20.75 0.015 1 92.75 187 ASP A N 1
ATOM 1511 C CA . ASP A 1 187 ? -25.094 -21.469 1.28 1 92.75 187 ASP A CA 1
ATOM 1512 C C . ASP A 1 187 ? -24 -20.859 2.152 1 92.75 187 ASP A C 1
ATOM 1514 O O . ASP A 1 187 ? -23.547 -21.469 3.125 1 92.75 187 ASP A O 1
ATOM 1518 N N . ASP A 1 188 ? -23.453 -19.781 1.719 1 92.81 188 ASP A N 1
ATOM 1519 C CA . ASP A 1 188 ? -22.5 -18.969 2.455 1 92.81 188 ASP A CA 1
ATOM 1520 C C . ASP A 1 188 ? -21.094 -19.547 2.34 1 92.81 188 ASP A C 1
ATOM 1522 O O . ASP A 1 188 ? -20.172 -19.094 3.025 1 92.81 188 ASP A O 1
ATOM 1526 N N . SER A 1 189 ? -20.969 -20.578 1.511 1 94.56 189 SER A N 1
ATOM 1527 C CA . SER A 1 189 ? -19.625 -21.047 1.222 1 94.56 189 SER A CA 1
ATOM 1528 C C . SER A 1 189 ? -18.891 -20.078 0.284 1 94.56 189 SER A C 1
ATOM 1530 O O . SER A 1 189 ? -19.531 -19.328 -0.452 1 94.56 189 SER A O 1
ATOM 1532 N N . SER A 1 190 ? -17.609 -20.141 0.362 1 96.25 190 SER A N 1
ATOM 1533 C CA . SER A 1 190 ? -16.828 -19.25 -0.469 1 96.25 190 SER A CA 1
ATOM 1534 C C . SER A 1 190 ? -16.594 -19.828 -1.857 1 96.25 190 SER A C 1
ATOM 1536 O O . SER A 1 190 ? -16.031 -20.922 -1.993 1 96.25 190 SER A O 1
ATOM 1538 N N . ILE A 1 191 ? -17.031 -19.078 -2.828 1 95.88 191 ILE A N 1
ATOM 1539 C CA . ILE A 1 191 ? -16.656 -19.359 -4.207 1 95.88 191 ILE A CA 1
ATOM 1540 C C . ILE A 1 191 ? -15.219 -18.906 -4.461 1 95.88 191 ILE A C 1
ATOM 1542 O O . ILE A 1 191 ? -14.445 -19.594 -5.129 1 95.88 191 ILE A O 1
ATOM 1546 N N . ALA A 1 192 ? -14.844 -17.812 -3.941 1 97.62 192 ALA A N 1
ATOM 1547 C CA . ALA A 1 192 ? -13.508 -17.219 -4 1 97.62 192 ALA A CA 1
ATOM 1548 C C . ALA A 1 192 ? -13.25 -16.344 -2.785 1 97.62 192 ALA A C 1
ATOM 1550 O O . ALA A 1 192 ? -14.188 -15.828 -2.164 1 97.62 192 ALA A O 1
ATOM 1551 N N . ALA A 1 193 ? -12.008 -16.219 -2.449 1 98.69 193 ALA A N 1
ATOM 1552 C CA . ALA A 1 193 ? -11.609 -15.414 -1.294 1 98.69 193 ALA A CA 1
ATOM 1553 C C . ALA A 1 193 ? -10.273 -14.727 -1.545 1 98.69 193 ALA A C 1
ATOM 1555 O O . ALA A 1 193 ? -9.375 -15.305 -2.16 1 98.69 193 ALA A O 1
ATOM 1556 N N . TRP A 1 194 ? -10.148 -13.531 -1.101 1 98.69 194 TRP A N 1
ATOM 1557 C CA . TRP A 1 194 ? -8.938 -12.719 -1.199 1 98.69 194 TRP A CA 1
ATOM 1558 C C . TRP A 1 194 ? -8.375 -12.406 0.184 1 98.69 194 TRP A C 1
ATOM 1560 O O . TRP A 1 194 ? -9.078 -11.867 1.04 1 98.69 194 TRP A O 1
ATOM 1570 N N . LEU A 1 195 ? -7.09 -12.734 0.365 1 98.81 195 LEU A N 1
ATOM 1571 C CA . LEU A 1 195 ? -6.473 -12.625 1.681 1 98.81 195 LEU A CA 1
ATOM 1572 C C . LEU A 1 195 ? -5.145 -11.875 1.591 1 98.81 195 LEU A C 1
ATOM 1574 O O . LEU A 1 195 ? -4.426 -12 0.595 1 98.81 195 LEU A O 1
ATOM 1578 N N . SER A 1 196 ? -4.848 -11.164 2.684 1 98.56 196 SER A N 1
ATOM 1579 C CA . SER A 1 196 ? -3.551 -10.492 2.693 1 98.56 196 SER A CA 1
ATOM 1580 C C . SER A 1 196 ? -2.977 -10.414 4.105 1 98.56 196 SER A C 1
ATOM 1582 O O . SER A 1 196 ? -3.709 -10.555 5.086 1 98.56 196 SER A O 1
ATOM 1584 N N . VAL A 1 197 ? -1.634 -10.281 4.145 1 98.19 197 VAL A N 1
ATOM 1585 C CA . VAL A 1 197 ? -0.914 -9.969 5.375 1 98.19 197 VAL A CA 1
ATOM 1586 C C . VAL A 1 197 ? -0.351 -8.555 5.305 1 98.19 197 VAL A C 1
ATOM 1588 O O . VAL A 1 197 ? 0.216 -8.055 6.281 1 98.19 197 VAL A O 1
ATOM 1591 N N . SER A 1 198 ? -0.433 -7.93 4.176 1 96.88 198 SER A N 1
ATOM 1592 C CA . SER A 1 198 ? 0.033 -6.574 3.893 1 96.88 198 SER A CA 1
ATOM 1593 C C . SER A 1 198 ? -1.137 -5.613 3.717 1 96.88 198 SER A C 1
ATOM 1595 O O . SER A 1 198 ? -2.293 -5.988 3.928 1 96.88 198 SER A O 1
ATOM 1597 N N . ASN A 1 199 ? -0.864 -4.324 3.348 1 97.12 199 ASN A N 1
ATOM 1598 C CA . ASN A 1 199 ? -1.941 -3.367 3.129 1 97.12 199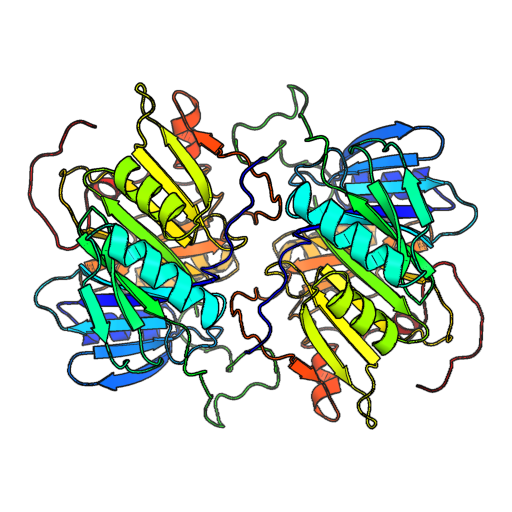 ASN A CA 1
ATOM 1599 C C . ASN A 1 199 ? -2.582 -3.549 1.755 1 97.12 199 ASN A C 1
ATOM 1601 O O . ASN A 1 199 ? -3.541 -2.854 1.416 1 97.12 199 ASN A O 1
ATOM 1605 N N . LEU A 1 200 ? -2.061 -4.508 0.995 1 97 200 LEU A N 1
ATOM 1606 C CA . LEU A 1 200 ? -2.736 -4.871 -0.247 1 97 200 LEU A CA 1
ATOM 1607 C C . LEU A 1 200 ? -4.062 -5.562 0.039 1 97 200 LEU A C 1
ATOM 1609 O O . LEU A 1 200 ? -4.254 -6.125 1.12 1 97 200 LEU A O 1
ATOM 1613 N N . VAL A 1 201 ? -4.895 -5.52 -0.931 1 97.5 201 VAL A N 1
ATOM 1614 C CA . VAL A 1 201 ? -6.16 -6.223 -0.758 1 97.5 201 VAL A CA 1
ATOM 1615 C C . VAL A 1 201 ? -5.914 -7.727 -0.715 1 97.5 201 VAL A C 1
ATOM 1617 O O . VAL A 1 201 ? -6.574 -8.453 0.036 1 97.5 201 VAL A O 1
ATOM 1620 N N . HIS A 1 202 ? -4.934 -8.109 -1.533 1 98 202 HIS A N 1
ATOM 1621 C CA . HIS A 1 202 ? -4.625 -9.531 -1.427 1 98 202 HIS A CA 1
ATOM 1622 C C . HIS A 1 202 ? -3.184 -9.82 -1.834 1 98 202 HIS A C 1
ATOM 1624 O O . HIS A 1 202 ? -2.666 -9.203 -2.77 1 98 202 HIS A O 1
ATOM 1630 N N . ASP A 1 203 ? -2.631 -10.734 -1.066 1 98.5 203 ASP A N 1
ATOM 1631 C CA . ASP A 1 203 ? -1.384 -11.406 -1.412 1 98.5 203 ASP A CA 1
ATOM 1632 C C . ASP A 1 203 ? -1.654 -12.766 -2.055 1 98.5 203 ASP A C 1
ATOM 1634 O O . ASP A 1 203 ? -0.934 -13.18 -2.965 1 98.5 203 ASP A O 1
ATOM 1638 N N . ILE A 1 204 ? -2.674 -13.43 -1.555 1 98.88 204 ILE A N 1
ATOM 1639 C CA . ILE A 1 204 ? -3.107 -14.727 -2.051 1 98.88 204 ILE A CA 1
ATOM 1640 C C . ILE A 1 204 ? -4.621 -14.734 -2.238 1 98.88 204 ILE A C 1
ATOM 1642 O O . ILE A 1 204 ? -5.367 -14.336 -1.335 1 98.88 204 ILE A O 1
ATOM 1646 N N . ALA A 1 205 ? -5.027 -15.148 -3.373 1 98.69 205 ALA A N 1
ATOM 1647 C CA . ALA A 1 205 ? -6.438 -15.438 -3.619 1 98.69 205 ALA A CA 1
ATOM 1648 C C . ALA A 1 205 ? -6.668 -16.938 -3.758 1 98.69 205 ALA A C 1
ATOM 1650 O O . ALA A 1 205 ? -5.82 -17.656 -4.293 1 98.69 205 ALA A O 1
ATOM 1651 N N . ILE A 1 206 ? -7.781 -17.344 -3.252 1 98.62 206 ILE A N 1
ATOM 1652 C CA . ILE A 1 206 ? -8.203 -18.734 -3.377 1 98.62 206 ILE A CA 1
ATOM 1653 C C . ILE A 1 206 ? -9.539 -18.812 -4.117 1 98.62 206 ILE A C 1
ATOM 1655 O O . ILE A 1 206 ? -10.531 -18.219 -3.67 1 98.62 206 ILE A O 1
ATOM 1659 N N . MET A 1 207 ? -9.531 -19.5 -5.176 1 97.62 207 MET A N 1
ATOM 1660 C CA . MET A 1 207 ? -10.742 -19.703 -5.961 1 97.62 207 MET A CA 1
ATOM 1661 C C . MET A 1 207 ? -11.117 -21.188 -6.008 1 97.62 207 MET A C 1
ATOM 1663 O O . MET A 1 207 ? -10.242 -22.047 -6.137 1 97.62 207 MET A O 1
ATOM 1667 N N . GLY A 1 208 ? -12.398 -21.422 -5.926 1 96.62 208 GLY A N 1
ATOM 1668 C CA . GLY A 1 208 ? -12.844 -22.797 -6.105 1 96.62 208 GLY A CA 1
ATOM 1669 C C . GLY A 1 208 ? -12.523 -23.359 -7.477 1 96.62 208 GLY A C 1
ATOM 1670 O O . GLY A 1 208 ? -12.789 -22.719 -8.492 1 96.62 208 GLY A O 1
ATOM 1671 N N . ASP A 1 209 ? -11.961 -24.516 -7.449 1 95.56 209 ASP A N 1
ATOM 1672 C CA . ASP A 1 209 ? -11.648 -25.188 -8.711 1 95.56 209 ASP A CA 1
ATOM 1673 C C . ASP A 1 209 ? -12.906 -25.781 -9.336 1 95.56 209 ASP A C 1
ATOM 1675 O O . ASP A 1 209 ? -13.516 -26.688 -8.766 1 95.56 209 ASP A O 1
ATOM 1679 N N . ALA A 1 210 ? -13.188 -25.359 -10.461 1 90.75 210 ALA A N 1
ATOM 1680 C CA . ALA A 1 210 ? -14.398 -25.812 -11.133 1 90.75 210 ALA A CA 1
ATOM 1681 C C . ALA A 1 210 ? -14.352 -27.328 -11.406 1 90.75 210 ALA A C 1
ATOM 1683 O O . ALA A 1 210 ? -15.391 -27.969 -11.555 1 90.75 210 ALA A O 1
ATOM 1684 N N . LEU A 1 211 ? -13.164 -27.875 -11.453 1 91.75 211 LEU A N 1
ATOM 1685 C CA . LEU A 1 211 ? -13 -29.297 -11.734 1 91.75 211 LEU A CA 1
ATOM 1686 C C . LEU A 1 211 ? -12.883 -30.094 -10.438 1 91.75 211 LEU A C 1
ATOM 1688 O O . LEU A 1 211 ? -12.773 -31.328 -10.469 1 91.75 211 LEU A O 1
ATOM 1692 N N . GLY A 1 212 ? -12.875 -29.422 -9.352 1 92.38 212 GLY A N 1
ATOM 1693 C CA . GLY A 1 212 ? -12.742 -30.078 -8.062 1 92.38 212 GLY A CA 1
ATOM 1694 C C . GLY A 1 212 ? -11.352 -30.625 -7.812 1 92.38 212 GLY A C 1
ATOM 1695 O O . GLY A 1 212 ? -11.164 -31.484 -6.957 1 92.38 212 GLY A O 1
ATOM 1696 N N . GLU A 1 213 ? -10.406 -30.188 -8.609 1 93.44 213 GLU A N 1
ATOM 1697 C CA . GLU A 1 213 ? -9.031 -30.656 -8.484 1 93.44 213 GLU A CA 1
ATOM 1698 C C . GLU A 1 213 ? -8.289 -29.906 -7.379 1 93.44 213 GLU A C 1
ATOM 1700 O O . GLU A 1 213 ? -8.766 -28.875 -6.887 1 93.44 213 GLU A O 1
ATOM 1705 N N . SER A 1 214 ? -7.184 -30.484 -6.965 1 94.06 214 SER A N 1
ATOM 1706 C CA . SER A 1 214 ? -6.359 -29.875 -5.922 1 94.06 214 SER A CA 1
ATOM 1707 C C . SER A 1 214 ? -5 -29.453 -6.473 1 94.06 214 SER A C 1
ATOM 1709 O O . SER A 1 214 ? -4.512 -30.031 -7.445 1 94.06 214 SER A O 1
ATOM 1711 N N . GLY A 1 215 ? -4.43 -28.375 -5.875 1 94.06 215 GLY A N 1
ATOM 1712 C CA . GLY A 1 215 ? -3.029 -28.031 -6.074 1 94.06 215 GLY A CA 1
ATOM 1713 C C . GLY A 1 215 ? -2.773 -27.328 -7.391 1 94.06 215 GLY A C 1
ATOM 1714 O O . GLY A 1 215 ? -1.672 -27.406 -7.938 1 94.06 215 GLY A O 1
ATOM 1715 N N . ARG A 1 216 ? -3.811 -26.688 -7.969 1 97.5 216 ARG A N 1
ATOM 1716 C CA . ARG A 1 216 ? -3.611 -26.047 -9.266 1 97.5 216 ARG A CA 1
ATOM 1717 C C . ARG A 1 216 ? -3.412 -24.531 -9.102 1 97.5 216 ARG A C 1
ATOM 1719 O O . ARG A 1 216 ? -3.773 -23.969 -8.07 1 97.5 216 ARG A O 1
ATOM 1726 N N . LEU A 1 217 ? -2.766 -23.984 -10.07 1 98.69 217 LEU A N 1
ATOM 1727 C CA . LEU A 1 217 ? -2.482 -22.547 -10.164 1 98.69 217 LEU A CA 1
ATOM 1728 C C . LEU A 1 217 ? -3.461 -21.859 -11.102 1 98.69 217 LEU A C 1
ATOM 1730 O O . LEU A 1 217 ? -3.645 -22.297 -12.242 1 98.69 217 LEU A O 1
ATOM 1734 N N . HIS A 1 218 ? -4.113 -20.828 -10.625 1 98.56 218 HIS A N 1
ATOM 1735 C CA . HIS A 1 218 ? -4.914 -20.016 -11.531 1 98.56 218 HIS A CA 1
ATOM 1736 C C . HIS A 1 218 ? -4.051 -19 -12.266 1 98.56 218 HIS A C 1
ATOM 1738 O O . HIS A 1 218 ? -4.051 -18.953 -13.492 1 98.56 218 HIS A O 1
ATOM 1744 N N . HIS A 1 219 ? -3.33 -18.141 -11.492 1 98.81 219 HIS A N 1
ATOM 1745 C CA . HIS A 1 219 ? -2.418 -17.203 -12.141 1 98.81 219 HIS A CA 1
ATOM 1746 C C . HIS A 1 219 ? -1.428 -16.625 -11.148 1 98.81 219 HIS A C 1
ATOM 1748 O O . HIS A 1 219 ? -1.629 -16.719 -9.938 1 98.81 219 HIS A O 1
ATOM 1754 N N . ILE A 1 220 ? -0.32 -16.078 -11.672 1 98.88 220 ILE A N 1
ATOM 1755 C CA . ILE A 1 220 ? 0.562 -15.172 -10.945 1 98.88 220 ILE A CA 1
ATOM 1756 C C . ILE A 1 220 ? 0.348 -13.742 -11.438 1 98.88 220 ILE A C 1
ATOM 1758 O O . ILE A 1 220 ? -0.209 -13.531 -12.523 1 98.88 220 ILE A O 1
ATOM 1762 N N . CYS A 1 221 ? 0.809 -12.797 -10.586 1 98.75 221 CYS A N 1
ATOM 1763 C CA . CYS A 1 221 ? 0.517 -11.422 -10.984 1 98.75 221 CYS A CA 1
ATOM 1764 C C . CYS A 1 221 ? 1.707 -10.508 -10.719 1 98.75 221 CYS A C 1
ATOM 1766 O O . CYS A 1 221 ? 2.346 -10.609 -9.664 1 98.75 221 CYS A O 1
ATOM 1768 N N . TYR A 1 222 ? 1.961 -9.625 -11.641 1 98.56 222 TYR A N 1
ATOM 1769 C CA . TYR A 1 222 ? 2.91 -8.531 -11.469 1 98.56 222 TYR A CA 1
ATOM 1770 C C . TYR A 1 222 ? 2.232 -7.18 -11.68 1 98.56 222 TYR A C 1
ATOM 1772 O O . TYR A 1 222 ? 1.233 -7.09 -12.398 1 98.56 222 TYR A O 1
ATOM 1780 N N . TRP A 1 223 ? 2.818 -6.156 -11.086 1 97.56 223 TRP A N 1
ATOM 1781 C CA . TRP A 1 223 ? 2.201 -4.836 -10.984 1 97.56 223 TRP A CA 1
ATOM 1782 C C . TRP A 1 223 ? 2.996 -3.803 -11.773 1 97.56 223 TRP A C 1
ATOM 1784 O O . TRP A 1 223 ? 4.227 -3.752 -11.68 1 97.56 223 TRP A O 1
ATOM 1794 N N . TYR A 1 224 ? 2.305 -2.945 -12.578 1 95.88 224 TYR A N 1
ATOM 1795 C CA . TYR A 1 224 ? 2.936 -1.887 -13.359 1 95.88 224 TYR A CA 1
ATOM 1796 C C . TYR A 1 224 ? 2.877 -0.555 -12.625 1 95.88 224 TYR A C 1
ATOM 1798 O O . TYR A 1 224 ? 3.803 0.255 -12.711 1 95.88 224 TYR A O 1
ATOM 1806 N N . GLY A 1 225 ? 1.738 -0.299 -11.953 1 91.44 225 GLY A N 1
ATOM 1807 C CA . GLY A 1 225 ? 1.605 0.958 -11.234 1 91.44 225 GLY A CA 1
ATOM 1808 C C . GLY A 1 225 ? 0.551 1.875 -11.828 1 91.44 225 GLY A C 1
ATOM 1809 O O . GLY A 1 225 ? -0.136 2.592 -11.094 1 91.44 225 GLY A O 1
ATOM 1810 N N . PHE A 1 226 ? 0.39 1.821 -13.188 1 92.5 226 PHE A N 1
ATOM 1811 C CA . PHE A 1 226 ? -0.532 2.75 -13.828 1 92.5 226 PHE A CA 1
ATOM 1812 C C . PHE A 1 226 ? -1.354 2.045 -14.898 1 92.5 226 PHE A C 1
ATOM 1814 O O . PHE A 1 226 ? -0.808 1.306 -15.727 1 92.5 226 PHE A O 1
ATOM 1821 N N . PRO A 1 227 ? -2.652 2.373 -14.945 1 93.81 227 PRO A N 1
ATOM 1822 C CA . PRO A 1 227 ? -3.525 1.676 -15.891 1 93.81 227 PRO A CA 1
ATOM 1823 C C . PRO A 1 227 ? -3.088 1.862 -17.344 1 93.81 227 PRO A C 1
ATOM 1825 O O . PRO A 1 227 ? -3.281 0.968 -18.172 1 93.81 227 PRO A O 1
ATOM 1828 N N . GLN A 1 228 ? -2.465 2.955 -17.625 1 94.25 228 GLN A N 1
ATOM 1829 C CA . GLN A 1 228 ? -2.014 3.223 -18.984 1 94.25 228 GLN A CA 1
ATOM 1830 C C . GLN A 1 228 ? -1.061 2.135 -19.469 1 94.25 228 GLN A C 1
ATOM 1832 O O . GLN A 1 228 ? -1.042 1.805 -20.656 1 94.25 228 GLN A O 1
ATOM 1837 N N . HIS A 1 229 ? -0.297 1.539 -18.656 1 96.44 229 HIS A N 1
ATOM 1838 C CA . HIS A 1 229 ? 0.666 0.507 -19.016 1 96.44 229 HIS A CA 1
ATOM 1839 C C . HIS A 1 229 ? -0.036 -0.739 -19.547 1 96.44 229 HIS A C 1
ATOM 1841 O O . HIS A 1 229 ? 0.549 -1.509 -20.312 1 96.44 229 HIS A O 1
ATOM 1847 N N . LEU A 1 230 ? -1.314 -0.93 -19.141 1 97.19 230 LEU A N 1
ATOM 1848 C CA . LEU A 1 230 ? -2.07 -2.059 -19.672 1 97.19 230 LEU A CA 1
ATOM 1849 C C . LEU A 1 230 ? -2.377 -1.86 -21.156 1 97.19 230 LEU A C 1
ATOM 1851 O O . LEU A 1 230 ? -2.383 -2.822 -21.922 1 97.19 230 LEU A O 1
ATOM 1855 N N . SER A 1 231 ? -2.652 -0.613 -21.562 1 96.38 231 SER A N 1
ATOM 1856 C CA . SER A 1 231 ? -2.838 -0.319 -22.969 1 96.38 231 SER A CA 1
ATOM 1857 C C . SER A 1 231 ? -1.542 -0.511 -23.75 1 96.38 231 SER A C 1
ATOM 1859 O O . SER A 1 231 ? -1.545 -1.102 -24.844 1 96.38 231 SER A O 1
ATOM 1861 N N . ASP A 1 232 ? -0.477 -0.056 -23.219 1 97.12 232 ASP A N 1
ATOM 1862 C CA . ASP A 1 232 ? 0.823 -0.154 -23.875 1 97.12 232 ASP A CA 1
ATOM 1863 C C . ASP A 1 232 ? 1.215 -1.612 -24.109 1 97.12 232 ASP A C 1
ATOM 1865 O O . ASP A 1 232 ? 1.644 -1.984 -25.203 1 97.12 232 ASP A O 1
ATOM 1869 N N . VAL A 1 233 ? 1.061 -2.387 -23.078 1 98.06 233 VAL A N 1
ATOM 1870 C CA . VAL A 1 233 ? 1.52 -3.768 -23.203 1 98.06 233 VAL A CA 1
ATOM 1871 C C . VAL A 1 233 ? 0.569 -4.555 -24.094 1 98.06 233 VAL A C 1
ATOM 1873 O O . VAL A 1 233 ? 0.979 -5.512 -24.766 1 98.06 233 VAL A O 1
ATOM 1876 N N . ALA A 1 234 ? -0.713 -4.211 -24.109 1 97.69 234 ALA A N 1
ATOM 1877 C CA . ALA A 1 234 ? -1.665 -4.867 -25 1 97.69 234 ALA A CA 1
ATOM 1878 C C . ALA A 1 234 ? -1.188 -4.812 -26.453 1 97.69 234 ALA A C 1
ATOM 1880 O O . ALA A 1 234 ? -1.22 -5.82 -27.156 1 97.69 234 ALA A O 1
ATOM 1881 N N . ASP A 1 235 ? -0.752 -3.656 -26.859 1 97.19 235 ASP A N 1
ATOM 1882 C CA . ASP A 1 235 ? -0.232 -3.51 -28.219 1 97.19 235 ASP A CA 1
ATOM 1883 C C . ASP A 1 235 ? 0.957 -4.438 -28.453 1 97.19 235 ASP A C 1
ATOM 1885 O O . ASP A 1 235 ? 1.025 -5.121 -29.484 1 97.19 235 ASP A O 1
ATOM 1889 N N . LEU A 1 236 ? 1.852 -4.508 -27.531 1 97.19 236 LEU A N 1
ATOM 1890 C CA . LEU A 1 236 ? 3.047 -5.34 -27.625 1 97.19 236 LEU A CA 1
ATOM 1891 C C . LEU A 1 236 ? 2.676 -6.816 -27.719 1 97.19 236 LEU A C 1
ATOM 1893 O O . LEU A 1 236 ? 3.244 -7.559 -28.516 1 97.19 236 LEU A O 1
ATOM 1897 N N . LEU A 1 237 ? 1.758 -7.207 -26.859 1 98.19 237 LEU A N 1
ATOM 1898 C CA . LEU A 1 237 ? 1.322 -8.602 -26.828 1 98.19 237 LEU A CA 1
ATOM 1899 C C . LEU A 1 237 ? 0.69 -9.008 -28.141 1 98.19 237 LEU A C 1
ATOM 1901 O O . LEU A 1 237 ? 1.032 -10.055 -28.703 1 98.19 237 LEU A O 1
ATOM 1905 N N . ILE A 1 238 ? -0.184 -8.219 -28.672 1 97 238 ILE A N 1
ATOM 1906 C CA . ILE A 1 238 ? -0.881 -8.516 -29.922 1 97 238 ILE A CA 1
ATOM 1907 C C . ILE A 1 238 ? 0.127 -8.617 -31.062 1 97 238 ILE A C 1
ATOM 1909 O O . ILE A 1 238 ? 0.11 -9.578 -31.844 1 97 238 ILE A O 1
ATOM 1913 N N . GLU A 1 239 ? 1.019 -7.691 -31.125 1 96.75 239 GLU A N 1
ATOM 1914 C CA . GLU A 1 239 ? 2.002 -7.645 -32.219 1 96.75 239 GLU A CA 1
ATOM 1915 C C . GLU A 1 239 ? 2.979 -8.812 -32.125 1 96.75 239 GLU A C 1
ATOM 1917 O O . GLU A 1 239 ? 3.518 -9.258 -33.125 1 96.75 239 GLU A O 1
ATOM 1922 N N . ALA A 1 240 ? 3.178 -9.32 -30.922 1 96.75 240 ALA A N 1
ATOM 1923 C CA . ALA A 1 240 ? 4.113 -10.422 -30.703 1 96.75 240 ALA A CA 1
ATOM 1924 C C . ALA A 1 240 ? 3.412 -11.766 -30.828 1 96.75 240 ALA A C 1
ATOM 1926 O O . ALA A 1 240 ? 4.055 -12.82 -30.75 1 96.75 240 ALA A O 1
ATOM 1927 N N . GLY A 1 241 ? 2.113 -11.742 -30.922 1 95.94 241 GLY A N 1
ATOM 1928 C CA . GLY A 1 241 ? 1.366 -12.953 -31.203 1 95.94 241 GLY A CA 1
ATOM 1929 C C . GLY A 1 241 ? 0.927 -13.688 -29.938 1 95.94 241 GLY A C 1
ATOM 1930 O O . GLY A 1 241 ? 0.572 -14.867 -30 1 95.94 241 GLY A O 1
ATOM 1931 N N . TYR A 1 242 ? 1.004 -13.031 -28.797 1 96.38 242 TYR A N 1
ATOM 1932 C CA . TYR A 1 242 ? 0.534 -13.656 -27.578 1 96.38 242 TYR A CA 1
ATOM 1933 C C . TYR A 1 242 ? -0.985 -13.594 -27.469 1 96.38 242 TYR A C 1
ATOM 1935 O O . TYR A 1 242 ? -1.618 -12.727 -28.094 1 96.38 242 TYR A O 1
ATOM 1943 N N . ASN A 1 243 ? -1.477 -14.492 -26.703 1 93 243 ASN A N 1
ATOM 1944 C CA . ASN A 1 243 ? -2.92 -14.57 -26.5 1 93 243 ASN A CA 1
ATOM 1945 C C . ASN A 1 243 ? -3.357 -13.789 -25.266 1 93 243 ASN A C 1
ATOM 1947 O O . ASN A 1 243 ? -3.082 -14.203 -24.141 1 93 243 ASN A O 1
ATOM 1951 N N . ILE A 1 244 ? -4.047 -12.734 -25.453 1 96 244 ILE A N 1
ATOM 1952 C CA . ILE A 1 244 ? -4.703 -12.023 -24.375 1 96 244 ILE A CA 1
ATOM 1953 C C . ILE A 1 244 ? -6.051 -12.672 -24.062 1 96 244 ILE A C 1
ATOM 1955 O O . ILE A 1 244 ? -6.957 -12.664 -24.906 1 96 244 ILE A O 1
ATOM 1959 N N . GLU A 1 245 ? -6.121 -13.188 -22.891 1 96.12 245 GLU A N 1
ATOM 1960 C CA . GLU A 1 245 ? -7.332 -13.914 -22.531 1 96.12 245 GLU A CA 1
ATOM 1961 C C . GLU A 1 245 ? -8.461 -12.953 -22.141 1 96.12 245 GLU A C 1
ATOM 1963 O O . GLU A 1 245 ? -9.625 -13.195 -22.469 1 96.12 245 GLU A O 1
ATOM 1968 N N . ALA A 1 246 ? -8.102 -11.945 -21.422 1 95.75 246 ALA A N 1
ATOM 1969 C CA . ALA A 1 246 ? -9.086 -10.977 -20.953 1 95.75 246 ALA A CA 1
ATOM 1970 C C . ALA A 1 246 ? -8.43 -9.641 -20.609 1 95.75 246 ALA A C 1
ATOM 1972 O O . ALA A 1 246 ? -7.289 -9.609 -20.141 1 95.75 246 ALA A O 1
ATOM 1973 N N . GLY A 1 247 ? -9.281 -8.578 -20.797 1 94.31 247 GLY A N 1
ATOM 1974 C CA . GLY A 1 247 ? -8.805 -7.238 -20.469 1 94.31 247 GLY A CA 1
ATOM 1975 C C . GLY A 1 247 ? -8.258 -6.488 -21.672 1 94.31 247 GLY A C 1
ATOM 1976 O O . GLY A 1 247 ? -8.227 -7.02 -22.781 1 94.31 247 GLY A O 1
ATOM 1977 N N . PRO A 1 248 ? -7.859 -5.309 -21.453 1 96.44 248 PRO A N 1
ATOM 1978 C CA . PRO A 1 248 ? -7.84 -4.566 -20.188 1 96.44 248 PRO A CA 1
ATOM 1979 C C . PRO A 1 248 ? -9.242 -4.281 -19.641 1 96.44 248 PRO A C 1
ATOM 1981 O O . PRO A 1 248 ? -10.18 -4.105 -20.422 1 96.44 248 PRO A O 1
ATOM 1984 N N . GLY A 1 249 ? -9.391 -4.348 -18.375 1 95.81 249 GLY A N 1
ATOM 1985 C CA . GLY A 1 249 ? -10.617 -4.055 -17.641 1 95.81 249 GLY A CA 1
ATOM 1986 C C . GLY A 1 249 ? -10.398 -3.809 -16.172 1 95.81 249 GLY A C 1
ATOM 1987 O O . GLY A 1 249 ? -9.258 -3.625 -15.727 1 95.81 249 GLY A O 1
ATOM 1988 N N . LYS A 1 250 ? -11.445 -3.637 -15.461 1 96 250 LYS A N 1
ATOM 1989 C CA . LYS A 1 250 ? -11.398 -3.414 -14.016 1 96 250 LYS A CA 1
ATOM 1990 C C . LYS A 1 250 ? -12.375 -4.332 -13.289 1 96 250 LYS A C 1
ATOM 1992 O O . LYS A 1 250 ? -13.516 -4.5 -13.719 1 96 250 LYS A O 1
ATOM 1997 N N . HIS A 1 251 ? -11.852 -4.938 -12.219 1 95.81 251 HIS A N 1
ATOM 1998 C CA . HIS A 1 251 ? -12.711 -5.715 -11.336 1 95.81 251 HIS A CA 1
ATOM 1999 C C . HIS A 1 251 ? -13.406 -4.82 -10.32 1 95.81 251 HIS A C 1
ATOM 2001 O O . HIS A 1 251 ? -12.898 -3.748 -9.977 1 95.81 251 HIS A O 1
ATOM 2007 N N . GLY A 1 252 ? -14.68 -5.273 -9.922 1 96.19 252 GLY A N 1
ATOM 2008 C CA . GLY A 1 252 ? -15.195 -4.711 -8.688 1 96.19 252 GLY A CA 1
ATOM 2009 C C . GLY A 1 252 ? -14.422 -5.152 -7.461 1 96.19 252 GLY A C 1
ATOM 2010 O O . GLY A 1 252 ? -14.008 -4.32 -6.648 1 96.19 252 GLY A O 1
ATOM 2011 N N . VAL A 1 253 ? -14.242 -6.516 -7.43 1 95.94 25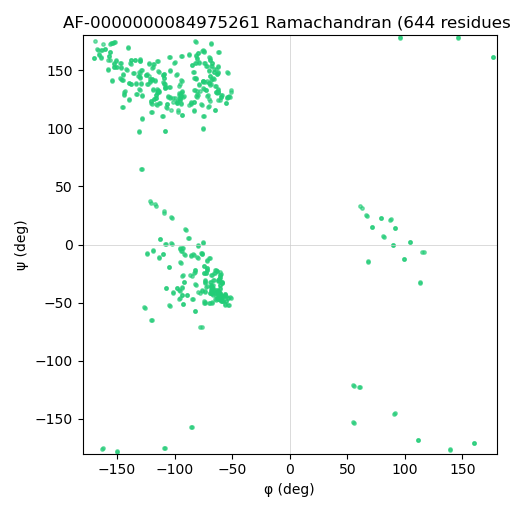3 VAL A N 1
ATOM 2012 C CA . VAL A 1 253 ? -13.414 -7.082 -6.371 1 95.94 253 VAL A CA 1
ATOM 2013 C C . VAL A 1 253 ? -12 -6.504 -6.461 1 95.94 253 VAL A C 1
ATOM 2015 O O . VAL A 1 253 ? -11.414 -6.445 -7.543 1 95.94 253 VAL A O 1
ATOM 2018 N N . THR A 1 254 ? -11.523 -6 -5.328 1 96.06 254 THR A N 1
ATOM 2019 C CA . THR A 1 254 ? -10.18 -5.453 -5.156 1 96.06 254 THR A CA 1
ATOM 2020 C C . THR A 1 254 ? -10.016 -4.16 -5.949 1 96.06 254 THR A C 1
ATOM 2022 O O . THR A 1 254 ? -9.023 -3.449 -5.793 1 96.06 254 THR A O 1
ATOM 2025 N N . GLN A 1 255 ? -10.938 -3.846 -6.891 1 95.62 255 GLN A N 1
ATOM 2026 C CA . GLN A 1 255 ? -10.883 -2.689 -7.781 1 95.62 255 GLN A CA 1
ATOM 2027 C C . GLN A 1 255 ? -9.641 -2.738 -8.672 1 95.62 255 GLN A C 1
ATOM 2029 O O . GLN A 1 255 ? -9.07 -1.7 -9.008 1 95.62 255 GLN A O 1
ATOM 2034 N N . ALA A 1 256 ? -9.227 -3.797 -9.031 1 93.5 256 ALA A N 1
ATOM 2035 C CA . ALA A 1 256 ? -7.996 -3.984 -9.797 1 93.5 256 ALA A CA 1
ATOM 2036 C C . ALA A 1 256 ? -8.227 -3.705 -11.273 1 93.5 256 ALA A C 1
ATOM 2038 O O . ALA A 1 256 ? -9.203 -4.176 -11.859 1 93.5 256 ALA A O 1
ATOM 2039 N N . ALA A 1 257 ? -7.363 -2.91 -11.914 1 96.56 257 ALA A N 1
ATOM 2040 C CA . ALA A 1 257 ? -7.27 -2.854 -13.367 1 96.56 257 ALA A CA 1
ATOM 2041 C C . ALA A 1 257 ? -6.387 -3.98 -13.906 1 96.56 257 ALA A C 1
ATOM 2043 O O . ALA A 1 257 ? -5.207 -4.066 -13.562 1 96.56 257 ALA A O 1
ATOM 2044 N N . PHE A 1 258 ? -7.004 -4.789 -14.805 1 96.75 258 PHE A N 1
ATOM 2045 C CA . PHE A 1 258 ? -6.348 -6.062 -15.07 1 96.75 258 PHE A CA 1
ATOM 2046 C C . PHE A 1 258 ? -6.191 -6.293 -16.562 1 96.75 258 PHE A C 1
ATOM 2048 O O . PHE A 1 258 ? -6.883 -5.668 -17.375 1 96.75 258 PHE A O 1
ATOM 2055 N N . LEU A 1 259 ? -5.258 -7.125 -16.938 1 98 259 LEU A N 1
ATOM 2056 C CA . LEU A 1 259 ? -5.098 -7.828 -18.203 1 98 259 LEU A CA 1
ATOM 2057 C C . LEU A 1 259 ? -4.535 -9.227 -17.984 1 98 259 LEU A C 1
ATOM 2059 O O . LEU A 1 259 ? -3.566 -9.398 -17.25 1 98 259 LEU A O 1
ATOM 2063 N N . TYR A 1 260 ? -5.188 -10.227 -18.578 1 98.06 260 TYR A N 1
ATOM 2064 C CA . TYR A 1 260 ? -4.723 -11.609 -18.438 1 98.06 260 TYR A CA 1
ATOM 2065 C C . TYR A 1 260 ? -4.121 -12.102 -19.75 1 98.06 260 TYR A C 1
ATOM 2067 O O . TYR A 1 260 ? -4.727 -11.953 -20.812 1 98.06 260 TYR A O 1
ATOM 2075 N N . VAL A 1 261 ? -3.025 -12.742 -19.641 1 98.38 261 VAL A N 1
ATOM 2076 C CA . VAL A 1 261 ? -2.342 -13.281 -20.812 1 98.38 261 VAL A CA 1
ATOM 2077 C C . VAL A 1 261 ? -1.74 -14.648 -20.484 1 98.38 261 VAL A C 1
ATOM 2079 O O . VAL A 1 261 ? -1.372 -14.898 -19.328 1 98.38 261 VAL A O 1
ATOM 2082 N N . MET A 1 262 ? -1.648 -15.484 -21.453 1 97.38 262 MET A N 1
ATOM 2083 C CA . MET A 1 262 ? -0.985 -16.781 -21.281 1 97.38 262 MET A CA 1
ATOM 2084 C C . MET A 1 262 ? 0.479 -16.688 -21.703 1 97.38 262 MET A C 1
ATOM 2086 O O . MET A 1 262 ? 0.783 -16.344 -22.844 1 97.38 262 MET A O 1
ATOM 2090 N N . GLU A 1 263 ? 1.394 -17 -20.766 1 98.25 263 GLU A N 1
ATOM 2091 C CA . GLU A 1 263 ? 2.785 -17.109 -21.188 1 98.25 263 GLU A CA 1
ATOM 2092 C C . GLU A 1 263 ? 3.027 -18.422 -21.922 1 98.25 263 GLU A C 1
ATOM 2094 O O . GLU A 1 263 ? 2.189 -19.328 -21.891 1 98.25 263 GLU A O 1
ATOM 2099 N N . PRO A 1 264 ? 4.121 -18.578 -22.594 1 98.12 264 PRO A N 1
ATOM 2100 C CA . PRO A 1 264 ? 4.312 -19.656 -23.562 1 98.12 264 PRO A CA 1
ATOM 2101 C C . PRO A 1 264 ? 4.227 -21.047 -22.922 1 98.12 264 PRO A C 1
ATOM 2103 O O . PRO A 1 264 ? 3.824 -22 -23.578 1 98.12 264 PRO A O 1
ATOM 2106 N N . GLY A 1 265 ? 4.602 -21.156 -21.734 1 98.06 265 GLY A N 1
ATOM 2107 C CA . GLY A 1 265 ? 4.566 -22.438 -21.062 1 98.06 265 GLY A CA 1
ATOM 2108 C C . GLY A 1 265 ? 3.164 -22.875 -20.672 1 98.06 265 GLY A C 1
ATOM 2109 O O . GLY A 1 265 ? 2.936 -24.031 -20.344 1 98.06 265 GLY A O 1
ATOM 2110 N N . GLY A 1 266 ? 2.273 -21.906 -20.641 1 97.75 266 GLY A N 1
ATOM 2111 C CA . GLY A 1 266 ? 0.885 -22.266 -20.391 1 97.75 266 GLY A CA 1
ATOM 2112 C C . GLY A 1 266 ? 0.353 -21.672 -19.094 1 97.75 266 GLY A C 1
ATOM 2113 O O . GLY A 1 266 ? -0.83 -21.828 -18.781 1 97.75 266 GLY A O 1
ATOM 2114 N N . ASN A 1 267 ? 1.127 -21.062 -18.312 1 98.62 267 ASN A N 1
ATOM 2115 C CA . ASN A 1 267 ? 0.643 -20.422 -17.094 1 98.62 267 ASN A CA 1
ATOM 2116 C C . ASN A 1 267 ? -0.021 -19.078 -17.375 1 98.62 267 ASN A C 1
ATOM 2118 O O . ASN A 1 267 ? 0.461 -18.312 -18.219 1 98.62 267 ASN A O 1
ATOM 2122 N N . ARG A 1 268 ? -1.132 -18.844 -16.703 1 98.62 268 ARG A N 1
ATOM 2123 C CA . ARG A 1 268 ? -1.797 -17.547 -16.797 1 98.62 268 ARG A CA 1
ATOM 2124 C C . ARG A 1 268 ? -1.047 -16.5 -15.992 1 98.62 268 ARG A C 1
ATOM 2126 O O . ARG A 1 268 ? -0.652 -16.75 -14.852 1 98.62 268 ARG A O 1
ATOM 2133 N N . VAL A 1 269 ? -0.853 -15.336 -16.578 1 98.75 269 VAL A N 1
ATOM 2134 C CA . VAL A 1 269 ? -0.227 -14.18 -15.938 1 98.75 269 VAL A CA 1
ATOM 2135 C C . VAL A 1 269 ? -1.199 -13.008 -15.93 1 98.75 269 VAL A C 1
ATOM 2137 O O . VAL A 1 269 ? -1.733 -12.625 -16.969 1 98.75 269 VAL A O 1
ATOM 2140 N N . GLU A 1 270 ? -1.438 -12.523 -14.766 1 98.38 270 GLU A N 1
ATOM 2141 C CA . GLU A 1 270 ? -2.195 -11.281 -14.648 1 98.38 270 GLU A CA 1
ATOM 2142 C C . GLU A 1 270 ? -1.265 -10.07 -14.586 1 98.38 270 GLU A C 1
ATOM 2144 O O . GLU A 1 270 ? -0.279 -10.078 -13.844 1 98.38 270 GLU A O 1
ATOM 2149 N N . LEU A 1 271 ? -1.567 -9.125 -15.352 1 97.56 271 LEU A N 1
ATOM 2150 C CA . LEU A 1 271 ? -0.886 -7.832 -15.336 1 97.56 271 LEU A CA 1
ATOM 2151 C C . LEU A 1 271 ? -1.774 -6.754 -14.727 1 97.56 271 LEU A C 1
ATOM 2153 O O . LEU A 1 271 ? -2.816 -6.41 -15.289 1 97.56 271 LEU A O 1
ATOM 2157 N N . PHE A 1 272 ? -1.252 -6.188 -13.594 1 96.31 272 PHE A N 1
ATOM 2158 C CA . PHE A 1 272 ? -2.02 -5.199 -12.844 1 96.31 272 PHE A CA 1
ATOM 2159 C C . PHE A 1 272 ? -1.596 -3.785 -13.227 1 96.31 272 PHE A C 1
ATOM 2161 O O . PHE A 1 272 ? -0.447 -3.395 -13.008 1 96.31 272 PHE A O 1
ATOM 2168 N N . GLY A 1 273 ? -2.551 -3.059 -13.828 1 93.88 273 GLY A N 1
ATOM 2169 C CA . GLY A 1 273 ? -2.289 -1.639 -14.008 1 93.88 273 GLY A CA 1
ATOM 2170 C C . GLY A 1 273 ? -2.391 -0.845 -12.719 1 93.88 273 GLY A C 1
ATOM 2171 O O . GLY A 1 273 ? -1.588 0.058 -12.469 1 93.88 273 GLY A O 1
ATOM 2172 N N . ASP A 1 274 ? -3.383 -1.171 -11.906 1 89 274 ASP A N 1
ATOM 2173 C CA . ASP A 1 274 ? -3.676 -0.612 -10.586 1 89 274 ASP A CA 1
ATOM 2174 C C . ASP A 1 274 ? -4.117 -1.702 -9.617 1 89 274 ASP A C 1
ATOM 2176 O O . ASP A 1 274 ? -5.051 -2.457 -9.898 1 89 274 ASP A O 1
ATOM 2180 N N . PRO A 1 275 ? -3.393 -1.779 -8.469 1 84.44 275 PRO A N 1
ATOM 2181 C CA . PRO A 1 275 ? -3.75 -2.852 -7.543 1 84.44 275 PRO A CA 1
ATOM 2182 C C . PRO A 1 275 ? -5.039 -2.562 -6.773 1 84.44 275 PRO A C 1
ATOM 2184 O O . PRO A 1 275 ? -5.461 -3.373 -5.941 1 84.44 275 PRO A O 1
ATOM 2187 N N . GLY A 1 276 ? -5.605 -1.492 -7.074 1 89.12 276 GLY A N 1
ATOM 2188 C CA . GLY A 1 276 ? -6.805 -1.12 -6.34 1 89.12 276 GLY A CA 1
ATOM 2189 C C . GLY A 1 276 ? -6.516 -0.273 -5.113 1 89.12 276 GLY A C 1
ATOM 2190 O O . GLY A 1 276 ? -5.66 0.615 -5.152 1 89.12 276 GLY A O 1
ATOM 2191 N N . TYR A 1 277 ? -7.332 -0.489 -4.109 1 94.19 277 TYR A N 1
ATOM 2192 C CA . TYR A 1 277 ? -7.207 0.302 -2.889 1 94.19 277 TYR A CA 1
ATOM 2193 C C . TYR A 1 277 ? -6.324 -0.405 -1.868 1 94.19 277 TYR A C 1
ATOM 2195 O O . TYR A 1 277 ? -5.941 -1.562 -2.064 1 94.19 277 TYR A O 1
ATOM 2203 N N . GLN A 1 278 ? -5.844 0.324 -0.907 1 95.81 278 GLN A N 1
ATOM 2204 C CA . GLN A 1 278 ? -5.078 -0.216 0.21 1 95.81 278 GLN A CA 1
ATOM 2205 C C . GLN A 1 278 ? -5.926 -0.283 1.478 1 95.81 278 GLN A C 1
ATOM 2207 O O . GLN A 1 278 ? -6.855 0.507 1.652 1 95.81 278 GLN A O 1
ATOM 2212 N N . ILE A 1 279 ? -5.59 -1.234 2.26 1 97.69 279 ILE A N 1
ATOM 2213 C CA . ILE A 1 279 ? -6.336 -1.405 3.5 1 97.69 279 ILE A CA 1
ATOM 2214 C C . ILE A 1 279 ? -5.449 -1.053 4.691 1 97.69 279 ILE A C 1
ATOM 2216 O O . ILE A 1 279 ? -4.52 -1.793 5.023 1 97.69 279 ILE A O 1
ATOM 2220 N N . PHE A 1 280 ? -5.797 0.049 5.316 1 97.5 280 PHE A N 1
ATOM 2221 C CA . PHE A 1 280 ? -5.055 0.487 6.492 1 97.5 280 PHE A CA 1
ATOM 2222 C C . PHE A 1 280 ? -5.844 0.215 7.766 1 97.5 280 PHE A C 1
ATOM 2224 O O . PHE A 1 280 ? -5.281 0.195 8.859 1 97.5 280 PHE A O 1
ATOM 2231 N N . ASP A 1 281 ? -7.129 0.023 7.664 1 97.56 281 ASP A N 1
ATOM 2232 C CA . ASP A 1 281 ? -8.055 -0.196 8.766 1 97.56 281 ASP A CA 1
ATOM 2233 C C . ASP A 1 281 ? -7.754 -1.508 9.492 1 97.56 281 ASP A C 1
ATOM 2235 O O . ASP A 1 281 ? -7.941 -2.59 8.93 1 97.56 281 ASP A O 1
ATOM 2239 N N . PRO A 1 282 ? -7.363 -1.41 10.75 1 97.25 282 PRO A N 1
ATOM 2240 C CA . PRO A 1 282 ? -7.016 -2.639 11.469 1 97.25 282 PRO A CA 1
ATOM 2241 C C . PRO A 1 282 ? -8.234 -3.494 11.805 1 97.25 282 PRO A C 1
ATOM 2243 O O . PRO A 1 282 ? -8.094 -4.656 12.188 1 97.25 282 PRO A O 1
ATOM 2246 N N . SER A 1 283 ? -9.367 -2.963 11.688 1 97 283 SER A N 1
ATOM 2247 C CA . SER A 1 283 ? -10.602 -3.697 11.961 1 97 283 SER A CA 1
ATOM 2248 C C . SER A 1 283 ? -11.453 -3.834 10.695 1 97 283 SER A C 1
ATOM 2250 O O . SER A 1 283 ? -12.68 -3.787 10.766 1 97 283 SER A O 1
ATOM 2252 N N . TRP A 1 284 ? -10.781 -3.939 9.641 1 97.12 284 TRP A N 1
ATOM 2253 C CA . TRP A 1 284 ? -11.445 -4.121 8.352 1 97.12 284 TRP A CA 1
ATOM 2254 C C . TRP A 1 284 ? -12.453 -5.262 8.406 1 97.12 284 TRP A C 1
ATOM 2256 O O . TRP A 1 284 ? -12.156 -6.336 8.938 1 97.12 284 TRP A O 1
ATOM 2266 N N . ARG A 1 285 ? -13.625 -4.988 7.922 1 96.12 285 ARG A N 1
ATOM 2267 C CA . ARG A 1 285 ? -14.648 -6.023 7.797 1 96.12 285 ARG A CA 1
ATOM 2268 C C . ARG A 1 285 ? -14.641 -6.637 6.402 1 96.12 285 ARG A C 1
ATOM 2270 O O . ARG A 1 285 ? -14.664 -5.918 5.402 1 96.12 285 ARG A O 1
ATOM 2277 N N . THR A 1 286 ? -14.617 -7.969 6.359 1 98 286 THR A N 1
ATOM 2278 C CA . THR A 1 286 ? -14.602 -8.68 5.086 1 98 286 THR A CA 1
ATOM 2279 C C . THR A 1 286 ? -15.758 -8.219 4.199 1 98 286 THR A C 1
ATOM 2281 O O . THR A 1 286 ? -16.906 -8.203 4.629 1 98 286 THR A O 1
ATOM 2284 N N . VAL A 1 287 ? -15.43 -7.82 2.988 1 98 287 VAL A N 1
ATOM 2285 C CA . VAL A 1 287 ? -16.453 -7.484 2.006 1 98 287 VAL A CA 1
ATOM 2286 C C . VAL A 1 287 ? -16.984 -8.766 1.359 1 98 287 VAL A C 1
ATOM 2288 O O . VAL A 1 287 ? -16.219 -9.57 0.845 1 98 287 VAL A O 1
ATOM 2291 N N . GLU A 1 288 ? -18.266 -8.906 1.368 1 97.19 288 GLU A N 1
ATOM 2292 C CA . GLU A 1 288 ? -18.875 -10.109 0.799 1 97.19 288 GLU A CA 1
ATOM 2293 C C . GLU A 1 288 ? -19.75 -9.766 -0.406 1 97.19 288 GLU A C 1
ATOM 2295 O O . GLU A 1 288 ? -20.672 -8.961 -0.298 1 97.19 288 GLU A O 1
ATOM 2300 N N . TRP A 1 289 ? -19.391 -10.336 -1.488 1 96.88 289 TRP A N 1
ATOM 2301 C CA . TRP A 1 289 ? -20.172 -10.211 -2.717 1 96.88 289 TRP A CA 1
ATOM 2302 C C . TRP A 1 289 ? -21.109 -11.398 -2.877 1 96.88 289 TRP A C 1
ATOM 2304 O O . TRP A 1 289 ? -20.688 -12.547 -2.885 1 96.88 289 TRP A O 1
ATOM 2314 N N . LYS A 1 290 ? -22.422 -11.062 -3.061 1 93.75 290 LYS A N 1
ATOM 2315 C CA . LYS A 1 290 ? -23.438 -12.109 -3.15 1 93.75 290 LYS A CA 1
ATOM 2316 C C . LYS A 1 290 ? -24.625 -11.648 -3.99 1 93.75 290 LYS A C 1
ATOM 2318 O O . LYS A 1 290 ? -24.844 -10.453 -4.168 1 93.75 290 LYS A O 1
ATOM 2323 N N . GLY A 1 291 ? -25.328 -12.664 -4.547 1 89.06 291 GLY A N 1
ATOM 2324 C CA . GLY A 1 291 ? -26.594 -12.391 -5.223 1 89.06 291 GLY A CA 1
ATOM 2325 C C . GLY A 1 291 ? -26.469 -11.352 -6.324 1 89.06 291 GLY A C 1
ATOM 2326 O O . GLY A 1 291 ? -25.641 -11.508 -7.234 1 89.06 291 GLY A O 1
ATOM 2327 N N . LYS A 1 292 ? -27.234 -10.305 -6.145 1 84.94 292 LYS A N 1
ATOM 2328 C CA . LYS A 1 292 ? -27.312 -9.258 -7.16 1 84.94 292 LYS A CA 1
ATOM 2329 C C . LYS A 1 292 ? -25.969 -8.547 -7.316 1 84.94 292 LYS A C 1
ATOM 2331 O O . LYS A 1 292 ? -25.703 -7.957 -8.367 1 84.94 292 LYS A O 1
ATOM 2336 N N . ASP A 1 293 ? -25.172 -8.633 -6.324 1 88.44 293 ASP A N 1
ATOM 2337 C CA . ASP A 1 293 ? -23.922 -7.875 -6.309 1 88.44 293 ASP A CA 1
ATOM 2338 C C . ASP A 1 293 ? -22.828 -8.609 -7.082 1 88.44 293 ASP A C 1
ATOM 2340 O O . ASP A 1 293 ? -21.75 -8.047 -7.34 1 88.44 293 ASP A O 1
ATOM 2344 N N . LEU A 1 294 ? -23.031 -9.82 -7.492 1 88 294 LEU A N 1
ATOM 2345 C CA . LEU A 1 294 ? -22.031 -10.656 -8.125 1 88 294 LEU A CA 1
ATOM 2346 C C . LEU A 1 294 ? -21.641 -10.102 -9.492 1 88 294 LEU A C 1
ATOM 2348 O O . LEU A 1 294 ? -20.484 -10.188 -9.898 1 88 294 LEU A O 1
ATOM 2352 N N . GLU A 1 295 ? -22.609 -9.586 -10.062 1 83.69 295 GLU A N 1
ATOM 2353 C CA . GLU A 1 295 ? -22.344 -9.102 -11.414 1 83.69 295 GLU A CA 1
ATOM 2354 C C . GLU A 1 295 ? -21.25 -8.055 -11.414 1 83.69 295 GLU A C 1
ATOM 2356 O O . GLU A 1 295 ? -20.312 -8.117 -12.234 1 83.69 295 GLU A O 1
ATOM 2361 N N . LYS A 1 296 ? -21.234 -7.117 -10.5 1 90.31 296 LYS A N 1
ATOM 2362 C CA . LYS A 1 296 ? -20.281 -6.008 -10.477 1 90.31 296 LYS A CA 1
ATOM 2363 C C . LYS A 1 296 ? -18.984 -6.41 -9.773 1 90.31 296 LYS A C 1
ATOM 2365 O O . LYS A 1 296 ? -17.984 -5.691 -9.844 1 90.31 296 LYS A O 1
ATOM 2370 N N . SER A 1 297 ? -19.016 -7.543 -9.156 1 91.69 297 SER A N 1
ATOM 2371 C CA . SER A 1 297 ? -17.828 -8.031 -8.484 1 91.69 297 SER A CA 1
ATOM 2372 C C . SER A 1 297 ? -16.75 -8.422 -9.492 1 91.69 297 SER A C 1
ATOM 2374 O O . SER A 1 297 ? -15.57 -8.117 -9.305 1 91.69 297 SER A O 1
ATOM 2376 N N . ILE A 1 298 ? -17.141 -9.031 -10.492 1 88.81 298 ILE A N 1
ATOM 2377 C CA . ILE A 1 298 ? -16.188 -9.617 -11.438 1 88.81 298 ILE A CA 1
ATOM 2378 C C . ILE A 1 298 ? -15.734 -8.562 -12.445 1 88.81 298 ILE A C 1
ATOM 2380 O O . ILE A 1 298 ? -14.539 -8.422 -12.703 1 88.81 298 ILE A O 1
ATOM 2384 N N . ILE A 1 299 ? -16.781 -7.828 -12.984 1 93.44 299 ILE A N 1
ATOM 2385 C CA . ILE A 1 299 ? -16.453 -6.781 -13.945 1 93.44 299 ILE A CA 1
ATOM 2386 C C . ILE A 1 299 ? -17.125 -5.469 -13.523 1 93.44 299 ILE A C 1
ATOM 2388 O O . ILE A 1 299 ? -18.344 -5.34 -13.57 1 93.44 299 ILE A O 1
ATOM 2392 N N . TRP A 1 300 ? -16.344 -4.57 -13.086 1 94.25 300 TRP A N 1
ATOM 2393 C CA . TRP A 1 300 ? -16.812 -3.211 -12.852 1 94.25 300 TRP A CA 1
ATOM 2394 C C . TRP A 1 300 ? -17.016 -2.469 -14.172 1 94.25 300 TRP A C 1
ATOM 2396 O O . TRP A 1 300 ? -18.094 -1.932 -14.43 1 94.25 300 TRP A O 1
ATOM 2406 N N . HIS A 1 301 ? -16.016 -2.533 -15.008 1 93.5 301 HIS A N 1
ATOM 2407 C CA . HIS A 1 301 ? -16.172 -2.16 -16.406 1 93.5 301 HIS A CA 1
ATOM 2408 C C . HIS A 1 301 ? -15.195 -2.939 -17.297 1 93.5 301 HIS A C 1
ATOM 2410 O O . HIS A 1 301 ? -14.211 -3.5 -16.797 1 93.5 301 HIS A O 1
ATOM 2416 N N . GLY A 1 302 ? -15.469 -3.064 -18.609 1 92.56 302 GLY A N 1
ATOM 2417 C CA . GLY A 1 302 ? -14.742 -3.891 -19.562 1 92.56 302 GLY A CA 1
ATOM 2418 C C . GLY A 1 302 ? -15.547 -5.078 -20.062 1 92.56 302 GLY A C 1
ATOM 2419 O O . GLY A 1 302 ? -16.75 -5.156 -19.828 1 92.56 302 GLY A O 1
ATOM 2420 N N . SER A 1 303 ? -14.898 -5.98 -20.719 1 90.94 303 SER A N 1
ATOM 2421 C CA . SER A 1 303 ? -15.57 -7.133 -21.312 1 90.94 303 SER A CA 1
ATOM 2422 C C . SER A 1 303 ? -15.734 -8.258 -20.281 1 90.94 303 SER A C 1
ATOM 2424 O O . SER A 1 303 ? -14.938 -8.367 -19.359 1 90.94 303 SER A O 1
ATOM 2426 N N . THR A 1 304 ? -16.688 -9.055 -20.5 1 90.12 304 THR A N 1
ATOM 2427 C CA . THR A 1 304 ? -16.922 -10.219 -19.641 1 90.12 304 THR A CA 1
ATOM 2428 C C . THR A 1 304 ? -15.758 -11.211 -19.766 1 90.12 304 THR A C 1
ATOM 2430 O O . THR A 1 304 ? -15.125 -11.305 -20.812 1 90.12 304 THR A O 1
ATOM 2433 N N . LEU A 1 305 ? -15.547 -11.938 -18.688 1 92.19 305 LEU A N 1
ATOM 2434 C CA . LEU A 1 305 ? -14.516 -12.969 -18.688 1 92.19 305 LEU A CA 1
ATOM 2435 C C . LEU A 1 305 ? -14.984 -14.195 -19.469 1 92.19 305 LEU A C 1
ATOM 2437 O O . LEU A 1 305 ? -16.156 -14.586 -19.375 1 92.19 305 LEU A O 1
ATOM 2441 N N . PRO A 1 306 ? -14.109 -14.758 -20.188 1 90.75 306 PRO A N 1
ATOM 2442 C CA . PRO A 1 306 ? -14.477 -16 -20.875 1 90.75 306 PRO A CA 1
ATOM 2443 C C . PRO A 1 306 ? -14.664 -17.172 -19.906 1 90.75 306 PRO A C 1
ATOM 2445 O O . PRO A 1 306 ? -14.172 -17.125 -18.781 1 90.75 306 PRO A O 1
ATOM 2448 N N . GLN A 1 307 ? -15.344 -18.172 -20.359 1 87 307 GLN A N 1
ATOM 2449 C CA . GLN A 1 307 ? -15.609 -19.344 -19.531 1 87 307 GLN A CA 1
ATOM 2450 C C . GLN A 1 307 ? -14.32 -20.016 -19.094 1 87 307 GLN A C 1
ATOM 2452 O O . GLN A 1 307 ? -14.227 -20.531 -17.969 1 87 307 GLN A O 1
ATOM 2457 N N . GLU A 1 308 ? -13.375 -20 -19.906 1 89.06 308 GLU A N 1
ATOM 2458 C CA . GLU A 1 308 ? -12.086 -20.625 -19.656 1 89.06 308 GLU A CA 1
ATOM 2459 C C . GLU A 1 308 ? -11.406 -20.031 -18.438 1 89.06 308 GLU A C 1
ATOM 2461 O O . GLU A 1 308 ? -10.609 -20.688 -17.766 1 89.06 308 GLU A O 1
ATOM 2466 N N . PHE A 1 309 ? -11.758 -18.844 -18.203 1 91.69 309 PHE A N 1
ATOM 2467 C CA . PHE A 1 309 ? -11.164 -18.156 -17.062 1 91.69 309 PHE A CA 1
ATOM 2468 C C . PHE A 1 309 ? -11.43 -18.891 -15.766 1 91.69 309 PHE A C 1
ATOM 2470 O O . PHE A 1 309 ? -10.586 -18.922 -14.867 1 91.69 309 PHE A O 1
ATOM 2477 N N . PHE A 1 310 ? -12.516 -19.5 -15.68 1 88.06 310 PHE A N 1
ATOM 2478 C CA . PHE A 1 310 ? -12.953 -20.125 -14.438 1 88.06 310 PHE A CA 1
ATOM 2479 C C . PHE A 1 310 ? -12.562 -21.594 -14.391 1 88.06 310 PHE A C 1
ATOM 2481 O O . PHE A 1 310 ? -12.531 -22.203 -13.32 1 88.06 310 PHE A O 1
ATOM 2488 N N . GLN A 1 311 ? -12.227 -22.125 -15.5 1 90.38 311 GLN A N 1
ATOM 2489 C CA . GLN A 1 311 ? -11.961 -23.562 -15.57 1 90.38 311 GLN A CA 1
ATOM 2490 C C . GLN A 1 311 ? -10.461 -23.844 -15.719 1 90.38 311 GLN A C 1
ATOM 2492 O O . GLN A 1 311 ? -9.945 -24.812 -15.164 1 90.38 311 GLN A O 1
ATOM 2497 N N . TYR A 1 312 ? -9.898 -23 -16.453 1 94.81 312 TYR A N 1
ATOM 2498 C CA . TYR A 1 312 ? -8.5 -23.25 -16.781 1 94.81 312 TYR A CA 1
ATOM 2499 C C . TYR A 1 312 ? -7.598 -23.016 -15.578 1 94.81 312 TYR A C 1
ATOM 2501 O O . TYR A 1 312 ? -7.766 -22.016 -14.859 1 94.81 312 TYR A O 1
ATOM 2509 N N . GLY A 1 313 ? -6.625 -23.844 -15.406 1 96.69 313 GLY A N 1
ATOM 2510 C CA . GLY A 1 313 ? -5.531 -23.797 -14.445 1 96.69 313 GLY A CA 1
ATOM 2511 C C . GLY A 1 313 ? -4.43 -24.797 -14.75 1 96.69 313 GLY A C 1
ATOM 2512 O O . GLY A 1 313 ? -4.574 -25.641 -15.633 1 96.69 313 GLY A O 1
ATOM 2513 N N . THR A 1 314 ? -3.393 -24.609 -14.078 1 97.69 314 THR A N 1
ATOM 2514 C CA . THR A 1 314 ? -2.268 -25.484 -14.352 1 97.69 314 THR A CA 1
ATOM 2515 C C . THR A 1 314 ? -1.854 -26.25 -13.094 1 97.69 314 THR A C 1
ATOM 2517 O O . THR A 1 314 ? -1.854 -25.672 -12 1 97.69 314 THR A O 1
ATOM 2520 N N . PRO A 1 315 ? -1.462 -27.484 -13.164 1 97 315 PRO A N 1
ATOM 2521 C CA . PRO A 1 315 ? -1.432 -28.266 -14.406 1 97 315 PRO A CA 1
ATOM 2522 C C . PRO A 1 315 ? -2.814 -28.438 -15.023 1 97 315 PRO A C 1
ATOM 2524 O O . PRO A 1 315 ? -3.824 -28.375 -14.32 1 97 315 PRO A O 1
ATOM 2527 N N . ILE A 1 316 ? -2.729 -28.594 -16.312 1 93.88 316 ILE A N 1
ATOM 2528 C CA . ILE A 1 316 ? -3.984 -28.703 -17.047 1 93.88 316 ILE A CA 1
ATOM 2529 C C . ILE A 1 316 ? -4.645 -30.047 -16.75 1 93.88 316 ILE A C 1
ATOM 2531 O O . ILE A 1 316 ? -3.988 -31.094 -16.781 1 93.88 316 ILE A O 1
ATOM 2535 N N . LYS A 1 317 ? -5.836 -29.938 -16.391 1 88.62 317 LYS A N 1
ATOM 2536 C CA . LYS A 1 317 ? -6.656 -31.109 -16.156 1 88.62 317 LYS A CA 1
ATOM 2537 C C . LYS A 1 317 ? -7.922 -31.078 -17 1 88.62 317 LYS A C 1
ATOM 2539 O O . LYS A 1 317 ? -8.414 -30.016 -17.359 1 88.62 317 LYS A O 1
ATOM 2544 N N . SER A 1 318 ? -8.148 -32.281 -17.5 1 78.62 318 SER A N 1
ATOM 2545 C CA . SER A 1 318 ? -9.391 -32.438 -18.266 1 78.62 318 SER A CA 1
ATOM 2546 C C . SER A 1 318 ? -10.461 -33.125 -17.438 1 78.62 318 SER A C 1
ATOM 2548 O O . SER A 1 318 ? -10.156 -34 -16.609 1 78.62 318 SER A O 1
ATOM 2550 N N . GLY A 1 319 ? -11.531 -32.562 -17.25 1 72.88 319 GLY A N 1
ATOM 2551 C CA . GLY A 1 319 ? -12.609 -33.219 -16.531 1 72.88 319 GLY A CA 1
ATOM 2552 C C . GLY A 1 319 ? -13.93 -32.469 -16.625 1 72.88 319 GLY A C 1
ATOM 2553 O O . GLY A 1 319 ? -14.023 -31.438 -17.312 1 72.88 319 GLY A O 1
ATOM 2554 N N . GLU A 1 320 ? -14.938 -33.094 -16.078 1 69.88 320 GLU A N 1
ATOM 2555 C CA . GLU A 1 320 ? -16.266 -32.5 -16.031 1 69.88 320 GLU A CA 1
ATOM 2556 C C . GLU A 1 320 ? -16.344 -31.406 -14.953 1 69.88 320 GLU A C 1
ATOM 2558 O O . GLU A 1 320 ? -15.664 -31.5 -13.93 1 69.88 320 GLU A O 1
ATOM 2563 N N . LEU A 1 321 ? -17.062 -30.328 -15.367 1 70.38 321 LEU A N 1
ATOM 2564 C CA . LEU A 1 321 ? -17.266 -29.25 -14.406 1 70.38 321 LEU A CA 1
ATOM 2565 C C . LEU A 1 321 ? -18 -29.766 -13.164 1 70.38 321 LEU A C 1
ATOM 2567 O O . LEU A 1 321 ? -18.969 -30.5 -13.273 1 70.38 321 LEU A O 1
ATOM 2571 N N . VAL A 1 322 ? -17.422 -29.5 -12.156 1 67.25 322 VAL A N 1
ATOM 2572 C CA . VAL A 1 322 ? -18.109 -29.844 -10.914 1 67.25 322 VAL A CA 1
ATOM 2573 C C . VAL A 1 322 ? -19.047 -28.703 -10.523 1 67.25 322 VAL A C 1
ATOM 2575 O O . VAL A 1 322 ? -18.688 -27.531 -10.602 1 67.25 322 VAL A O 1
ATOM 2578 N N . LYS A 1 323 ? -20.484 -29.109 -10.422 1 56.97 323 LYS A N 1
ATOM 2579 C CA . LYS A 1 323 ? -21.453 -28.125 -9.961 1 56.97 323 LYS A CA 1
ATOM 2580 C C . LYS A 1 323 ? -21.031 -27.516 -8.633 1 56.97 323 LYS A C 1
ATOM 2582 O O . LYS A 1 323 ? -20.672 -28.219 -7.699 1 56.97 323 LYS A O 1
ATOM 2587 N N . PRO A 1 324 ? -20.969 -25.969 -8.578 1 51 324 PRO A N 1
ATOM 2588 C CA . PRO A 1 324 ? -20.594 -25.328 -7.32 1 51 324 PRO A CA 1
ATOM 2589 C C . PRO A 1 324 ? -21.422 -25.828 -6.137 1 51 324 PRO A C 1
ATOM 2591 O O . PRO A 1 324 ? -22.578 -26.25 -6.316 1 51 324 PRO A O 1
ATOM 2594 N N . MET B 1 1 ? 18.5 -11.5 21.938 1 53.16 1 MET B N 1
ATOM 2595 C CA . MET B 1 1 ? 17.516 -11.727 20.875 1 53.16 1 MET B CA 1
ATOM 2596 C C . MET B 1 1 ? 17.172 -10.43 20.156 1 53.16 1 MET B C 1
ATOM 2598 O O . MET B 1 1 ? 17.188 -9.359 20.766 1 53.16 1 MET B O 1
ATOM 2602 N N . THR B 1 2 ? 17.156 -10.344 18.766 1 74.81 2 THR B N 1
ATOM 2603 C CA . THR B 1 2 ? 16.891 -9.164 17.953 1 74.81 2 THR B CA 1
ATOM 2604 C C . THR B 1 2 ? 15.469 -8.656 18.219 1 74.81 2 THR B C 1
ATOM 2606 O O . THR B 1 2 ? 14.523 -9.438 18.25 1 74.81 2 THR B O 1
ATOM 2609 N N . LYS B 1 3 ? 15.422 -7.406 18.594 1 87.06 3 LYS B N 1
ATOM 2610 C CA . LYS B 1 3 ? 14.133 -6.766 18.859 1 87.06 3 LYS B CA 1
ATOM 2611 C C . LYS B 1 3 ? 13.172 -6.953 17.703 1 87.06 3 LYS B C 1
ATOM 2613 O O . LYS B 1 3 ?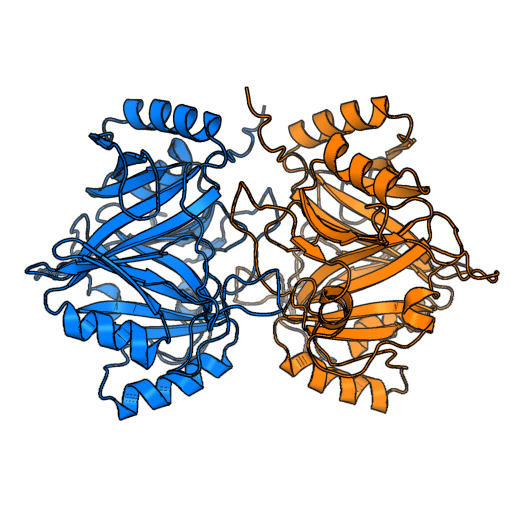 13.547 -6.777 16.531 1 87.06 3 LYS B O 1
ATOM 2618 N N . GLU B 1 4 ? 11.984 -7.449 17.984 1 92.94 4 GLU B N 1
ATOM 2619 C CA . GLU B 1 4 ? 10.961 -7.652 16.969 1 92.94 4 GLU B CA 1
ATOM 2620 C C . GLU B 1 4 ? 10.219 -6.355 16.656 1 92.94 4 GLU B C 1
ATOM 2622 O O . GLU B 1 4 ? 10.18 -5.445 17.5 1 92.94 4 GLU B O 1
ATOM 2627 N N . PRO B 1 5 ? 9.688 -6.285 15.547 1 93.94 5 PRO B N 1
ATOM 2628 C CA . PRO B 1 5 ? 8.93 -5.082 15.188 1 93.94 5 PRO B CA 1
ATOM 2629 C C . PRO B 1 5 ? 7.707 -4.875 16.078 1 93.94 5 PRO B C 1
ATOM 2631 O O . PRO B 1 5 ? 7.129 -5.84 16.578 1 93.94 5 PRO B O 1
ATOM 2634 N N . MET B 1 6 ? 7.426 -3.613 16.297 1 95.94 6 MET B N 1
ATOM 2635 C CA . MET B 1 6 ? 6.227 -3.221 17.031 1 95.94 6 MET B CA 1
ATOM 2636 C C . MET B 1 6 ? 5.086 -2.893 16.078 1 95.94 6 MET B C 1
ATOM 2638 O O . MET B 1 6 ? 5.25 -2.09 15.164 1 95.94 6 MET B O 1
ATOM 2642 N N . PHE B 1 7 ? 3.918 -3.479 16.312 1 96.94 7 PHE B N 1
ATOM 2643 C CA . PHE B 1 7 ? 2.789 -3.299 15.398 1 96.94 7 PHE B CA 1
ATOM 2644 C C . PHE B 1 7 ? 1.596 -2.701 16.141 1 96.94 7 PHE B C 1
ATOM 2646 O O . PHE B 1 7 ? 0.446 -3.023 15.828 1 96.94 7 PHE B O 1
ATOM 2653 N N . ASP B 1 8 ? 1.813 -1.798 17.078 1 98.25 8 ASP B N 1
ATOM 2654 C CA . ASP B 1 8 ? 0.726 -1.348 17.938 1 98.25 8 ASP B CA 1
ATOM 2655 C C . ASP B 1 8 ? -0.044 -0.196 17.297 1 98.25 8 ASP B C 1
ATOM 2657 O O . ASP B 1 8 ? -1.193 0.066 17.656 1 98.25 8 ASP B O 1
ATOM 2661 N N . VAL B 1 9 ? 0.569 0.569 16.438 1 98.81 9 VAL B N 1
ATOM 2662 C CA . VAL B 1 9 ? -0.094 1.648 15.719 1 98.81 9 VAL B CA 1
ATOM 2663 C C . VAL B 1 9 ? -0.333 1.229 14.266 1 98.81 9 VAL B C 1
ATOM 2665 O O . VAL B 1 9 ? 0.57 0.709 13.609 1 98.81 9 VAL B O 1
ATOM 2668 N N . ALA B 1 10 ? -1.521 1.503 13.758 1 98.44 10 ALA B N 1
ATOM 2669 C CA . ALA B 1 10 ? -1.934 0.955 12.469 1 98.44 10 ALA B CA 1
ATOM 2670 C C . ALA B 1 10 ? -1.807 2 11.359 1 98.44 10 ALA B C 1
ATOM 2672 O O . ALA B 1 10 ? -1.433 1.676 10.234 1 98.44 10 ALA B O 1
ATOM 2673 N N . GLN B 1 11 ? -2.207 3.209 11.711 1 98.38 11 GLN B N 1
ATOM 2674 C CA . GLN B 1 11 ? -2.342 4.148 10.602 1 98.38 11 GLN B CA 1
ATOM 2675 C C . GLN B 1 11 ? -2.557 5.57 11.109 1 98.38 11 GLN B C 1
ATOM 2677 O O . GLN B 1 11 ? -2.936 5.773 12.266 1 98.38 11 GLN B O 1
ATOM 2682 N N . LEU B 1 12 ? -2.291 6.547 10.219 1 98.44 12 LEU B N 1
ATOM 2683 C CA . LEU B 1 12 ? -2.793 7.91 10.328 1 98.44 12 LEU B CA 1
ATOM 2684 C C . LEU B 1 12 ? -4.297 7.961 10.07 1 98.44 12 LEU B C 1
ATOM 2686 O O . LEU B 1 12 ? -4.75 7.609 8.977 1 98.44 12 LEU B O 1
ATOM 2690 N N . ALA B 1 13 ? -5.078 8.406 11.078 1 98.62 13 ALA B N 1
ATOM 2691 C CA . ALA B 1 13 ? -6.531 8.305 10.992 1 98.62 13 ALA B CA 1
ATOM 2692 C C . ALA B 1 13 ? -7.141 9.617 10.5 1 98.62 13 ALA B C 1
ATOM 2694 O O . ALA B 1 13 ? -8.086 9.609 9.703 1 98.62 13 ALA B O 1
ATOM 2695 N N . HIS B 1 14 ? -6.719 10.695 11.055 1 98.81 14 HIS B N 1
ATOM 2696 C CA . HIS B 1 14 ? -7.16 12.008 10.602 1 98.81 14 HIS B CA 1
ATOM 2697 C C . HIS B 1 14 ? -6.242 13.109 11.125 1 98.81 14 HIS B C 1
ATOM 2699 O O . HIS B 1 14 ? -5.367 12.852 11.961 1 98.81 14 HIS B O 1
ATOM 2705 N N . PHE B 1 15 ? -6.398 14.266 10.586 1 98.56 15 PHE B N 1
ATOM 2706 C CA . PHE B 1 15 ? -5.746 15.438 11.164 1 98.56 15 PHE B CA 1
ATOM 2707 C C . PHE B 1 15 ? -6.691 16.625 11.18 1 98.56 15 PHE B C 1
ATOM 2709 O O . PHE B 1 15 ? -7.703 16.641 10.477 1 98.56 15 PHE B O 1
ATOM 2716 N N . GLU B 1 16 ? -6.352 17.547 12.055 1 98.88 16 GLU B N 1
ATOM 2717 C CA . GLU B 1 16 ? -7.035 18.828 12.203 1 98.88 16 GLU B CA 1
ATOM 2718 C C . GLU B 1 16 ? -6.109 20 11.836 1 98.88 16 GLU B C 1
ATOM 2720 O O . GLU B 1 16 ? -4.973 20.062 12.305 1 98.88 16 GLU B O 1
ATOM 2725 N N . ILE B 1 17 ? -6.664 20.828 11.008 1 98.88 17 ILE B N 1
ATOM 2726 C CA . ILE B 1 17 ? -5.934 22.062 10.727 1 98.88 17 ILE B CA 1
ATOM 2727 C C . ILE B 1 17 ? -6.758 23.266 11.18 1 98.88 17 ILE B C 1
ATOM 2729 O O . ILE B 1 17 ? -7.988 23.188 11.234 1 98.88 17 ILE B O 1
ATOM 2733 N N . TYR B 1 18 ? -6.027 24.281 11.43 1 98.88 18 TYR B N 1
ATOM 2734 C CA . TYR B 1 18 ? -6.629 25.562 11.742 1 98.88 18 TYR B CA 1
ATOM 2735 C C . TYR B 1 18 ? -6.664 26.469 10.516 1 98.88 18 TYR B C 1
ATOM 2737 O O . TYR B 1 18 ? -5.738 26.453 9.695 1 98.88 18 TYR B O 1
ATOM 2745 N N . SER B 1 19 ? -7.73 27.266 10.453 1 98.75 19 SER B N 1
ATOM 2746 C CA . SER B 1 19 ? -7.84 28.219 9.344 1 98.75 19 SER B CA 1
ATOM 2747 C C . SER B 1 19 ? -8.469 29.531 9.805 1 98.75 19 SER B C 1
ATOM 2749 O O . SER B 1 19 ? -9.508 29.531 10.469 1 98.75 19 SER B O 1
ATOM 2751 N N . PRO B 1 20 ? -7.848 30.641 9.445 1 98.62 20 PRO B N 1
ATOM 2752 C CA . PRO B 1 20 ? -8.492 31.938 9.672 1 98.62 20 PRO B CA 1
ATOM 2753 C C . PRO B 1 20 ? -9.594 32.25 8.656 1 98.62 20 PRO B C 1
ATOM 2755 O O . PRO B 1 20 ? -10.305 33.25 8.789 1 98.62 20 PRO B O 1
ATOM 2758 N N . LYS B 1 21 ? -9.75 31.469 7.672 1 98.56 21 LYS B N 1
ATOM 2759 C CA . LYS B 1 21 ? -10.75 31.594 6.609 1 98.56 21 LYS B CA 1
ATOM 2760 C C . LYS B 1 21 ? -11.516 30.281 6.418 1 98.56 21 LYS B C 1
ATOM 2762 O O . LYS B 1 21 ? -11.516 29.719 5.324 1 98.56 21 LYS B O 1
ATOM 2767 N N . LEU B 1 22 ? -12.219 29.938 7.414 1 98.56 22 LEU B N 1
ATOM 2768 C CA . LEU B 1 22 ? -12.82 28.609 7.512 1 98.56 22 LEU B CA 1
ATOM 2769 C C . LEU B 1 22 ? -13.633 28.297 6.258 1 98.56 22 LEU B C 1
ATOM 2771 O O . LEU B 1 22 ? -13.383 27.281 5.594 1 98.56 22 LEU B O 1
ATOM 2775 N N . GLU B 1 23 ? -14.531 29.172 5.875 1 98.62 23 GLU B N 1
ATOM 2776 C CA . GLU B 1 23 ? -15.445 28.875 4.777 1 98.62 23 GLU B CA 1
ATOM 2777 C C . GLU B 1 23 ? -14.703 28.781 3.449 1 98.62 23 GLU B C 1
ATOM 2779 O O . GLU B 1 23 ? -15.023 27.953 2.604 1 98.62 23 GLU B O 1
ATOM 2784 N N . GLU B 1 24 ? -13.734 29.609 3.264 1 98.62 24 GLU B N 1
ATOM 2785 C CA . GLU B 1 24 ? -12.945 29.562 2.035 1 98.62 24 GLU B CA 1
ATOM 2786 C C . GLU B 1 24 ? -12.125 28.281 1.96 1 98.62 24 GLU B C 1
ATOM 2788 O O . GLU B 1 24 ? -11.969 27.703 0.883 1 98.62 24 GLU B O 1
ATOM 2793 N N . SER B 1 25 ? -11.586 27.891 3.08 1 98.75 25 SER B N 1
ATOM 2794 C CA . SER B 1 25 ? -10.859 26.625 3.129 1 98.75 25 SER B CA 1
ATOM 2795 C C . SER B 1 25 ? -11.781 25.453 2.789 1 98.75 25 SER B C 1
ATOM 2797 O O . SER B 1 25 ? -11.422 24.594 1.983 1 98.75 25 SER B O 1
ATOM 2799 N N . VAL B 1 26 ? -12.906 25.469 3.398 1 98.81 26 VAL B N 1
ATOM 2800 C CA . VAL B 1 26 ? -13.875 24.406 3.146 1 98.81 26 VAL B CA 1
ATOM 2801 C C . VAL B 1 26 ? -14.211 24.344 1.657 1 98.81 26 VAL B C 1
ATOM 2803 O O . VAL B 1 26 ? -14.25 23.266 1.062 1 98.81 26 VAL B O 1
ATOM 2806 N N . GLU B 1 27 ? -14.438 25.453 1.042 1 98.44 27 GLU B N 1
ATOM 2807 C CA . GLU B 1 27 ? -14.766 25.531 -0.378 1 98.44 27 GLU B CA 1
ATOM 2808 C C . GLU B 1 27 ? -13.617 25 -1.234 1 98.44 27 GLU B C 1
ATOM 2810 O O . GLU B 1 27 ? -13.852 24.344 -2.254 1 98.44 27 GLU B O 1
ATOM 2815 N N . PHE B 1 28 ? -12.438 25.328 -0.874 1 98.69 28 PHE B N 1
ATOM 2816 C CA . PHE B 1 28 ? -11.258 24.812 -1.568 1 98.69 28 PHE B CA 1
ATOM 2817 C C . PHE B 1 28 ? -11.258 23.297 -1.577 1 98.69 28 PHE B C 1
ATOM 2819 O O . PHE B 1 28 ? -11.164 22.672 -2.637 1 98.69 28 PHE B O 1
ATOM 2826 N N . PHE B 1 29 ? -11.422 22.641 -0.426 1 98.81 29 PHE B N 1
ATOM 2827 C CA . PHE B 1 29 ? -11.367 21.188 -0.319 1 98.81 29 PHE B CA 1
ATOM 2828 C C . PHE B 1 29 ? -12.57 20.547 -0.999 1 98.81 29 PHE B C 1
ATOM 2830 O O . PHE B 1 29 ? -12.469 19.453 -1.564 1 98.81 29 PHE B O 1
ATOM 2837 N N . LYS B 1 30 ? -13.656 21.203 -0.979 1 98.31 30 LYS B N 1
ATOM 2838 C CA . LYS B 1 30 ? -14.867 20.688 -1.608 1 98.31 30 LYS B CA 1
ATOM 2839 C C . LYS B 1 30 ? -14.781 20.781 -3.129 1 98.31 30 LYS B C 1
ATOM 2841 O O . LYS B 1 30 ? -14.953 19.781 -3.83 1 98.31 30 LYS B O 1
ATOM 2846 N N . ASN B 1 31 ? -14.438 21.922 -3.641 1 97.81 31 ASN B N 1
ATOM 2847 C CA . ASN B 1 31 ? -14.609 22.203 -5.062 1 97.81 31 ASN B CA 1
ATOM 2848 C C . ASN B 1 31 ? -13.367 21.844 -5.867 1 97.81 31 ASN B C 1
ATOM 2850 O O . ASN B 1 31 ? -13.469 21.5 -7.047 1 97.81 31 ASN B O 1
ATOM 2854 N N . ILE B 1 32 ? -12.227 21.984 -5.258 1 98.38 32 ILE B N 1
ATOM 2855 C CA . ILE B 1 32 ? -11 21.656 -5.977 1 98.38 32 ILE B CA 1
ATOM 2856 C C . ILE B 1 32 ? -10.656 20.188 -5.793 1 98.38 32 ILE B C 1
ATOM 2858 O O . ILE B 1 32 ? -10.359 19.484 -6.766 1 98.38 32 ILE B O 1
ATOM 2862 N N . LEU B 1 33 ? -10.797 19.672 -4.512 1 98.44 33 LEU B N 1
ATOM 2863 C CA . LEU B 1 33 ? -10.344 18.328 -4.215 1 98.44 33 LEU B CA 1
ATOM 2864 C C . LEU B 1 33 ? -11.516 17.344 -4.156 1 98.44 33 LEU B C 1
ATOM 2866 O O . LEU B 1 33 ? -11.336 16.172 -3.857 1 98.44 33 LEU B O 1
ATOM 2870 N N . GLY B 1 34 ? -12.688 17.828 -4.379 1 98.5 34 GLY B N 1
ATOM 2871 C CA . GLY B 1 34 ? -13.852 16.969 -4.48 1 98.5 34 GLY B CA 1
ATOM 2872 C C . GLY B 1 34 ? -14.211 16.281 -3.176 1 98.5 34 GLY B C 1
ATOM 2873 O O . GLY B 1 34 ? -14.82 15.219 -3.174 1 98.5 34 GLY B O 1
ATOM 2874 N N . MET B 1 35 ? -13.852 16.828 -2.035 1 98.69 35 MET B N 1
ATOM 2875 C CA . MET B 1 35 ? -14.156 16.234 -0.742 1 98.69 35 MET B CA 1
ATOM 2876 C C . MET B 1 35 ? -15.586 16.547 -0.322 1 98.69 35 MET B C 1
ATOM 2878 O O . MET B 1 35 ? -16.172 17.516 -0.805 1 98.69 35 MET B O 1
ATOM 2882 N N . ASP B 1 36 ? -16.062 15.766 0.569 1 98.5 36 ASP B N 1
ATOM 2883 C CA . ASP B 1 36 ? -17.422 15.977 1.086 1 98.5 36 ASP B CA 1
ATOM 2884 C C . ASP B 1 36 ? -17.375 16.484 2.525 1 98.5 36 ASP B C 1
ATOM 2886 O O . ASP B 1 36 ? -16.562 16.031 3.33 1 98.5 36 ASP B O 1
ATOM 2890 N N . GLU B 1 37 ? -18.234 17.438 2.797 1 98.19 37 GLU B N 1
ATOM 2891 C CA . GLU B 1 37 ? -18.516 17.828 4.172 1 98.19 37 GLU B CA 1
ATOM 2892 C C . GLU B 1 37 ? -19.5 16.859 4.824 1 98.19 37 GLU B C 1
ATOM 2894 O O . GLU B 1 37 ? -20.594 16.609 4.285 1 98.19 37 GLU B O 1
ATOM 2899 N N . VAL B 1 38 ? -19.141 16.344 6.039 1 97.88 38 VAL B N 1
ATOM 2900 C CA . VAL B 1 38 ? -20 15.328 6.625 1 97.88 38 VAL B CA 1
ATOM 2901 C C . VAL B 1 38 ? -20.547 15.82 7.961 1 97.88 38 VAL B C 1
ATOM 2903 O O . VAL B 1 38 ? -21.344 15.125 8.609 1 97.88 38 VAL B O 1
ATOM 2906 N N . GLY B 1 39 ? -20.078 16.984 8.367 1 96.81 39 GLY B N 1
ATOM 2907 C CA . GLY B 1 39 ? -20.641 17.531 9.602 1 96.81 39 GLY B CA 1
ATOM 2908 C C . GLY B 1 39 ? -19.969 18.828 10.023 1 96.81 39 GLY B C 1
ATOM 2909 O O . GLY B 1 39 ? -18.922 19.188 9.492 1 96.81 39 GLY B O 1
ATOM 2910 N N . ARG B 1 40 ? -20.656 19.562 10.875 1 97.44 40 ARG B N 1
ATOM 2911 C CA . ARG B 1 40 ? -20.141 20.75 11.547 1 97.44 40 ARG B CA 1
ATOM 2912 C C . ARG B 1 40 ? -20.469 20.734 13.031 1 97.44 40 ARG B C 1
ATOM 2914 O O . ARG B 1 40 ? -21.531 20.281 13.438 1 97.44 40 ARG B O 1
ATOM 2921 N N . ARG B 1 41 ? -19.547 21.109 13.734 1 97.19 41 ARG B N 1
ATOM 2922 C CA . ARG B 1 41 ? -19.734 21.266 15.172 1 97.19 41 ARG B CA 1
ATOM 2923 C C . ARG B 1 41 ? -18.922 22.453 15.703 1 97.19 41 ARG B C 1
ATOM 2925 O O . ARG B 1 41 ? -17.688 22.438 15.633 1 97.19 41 ARG B O 1
ATOM 2932 N N . GLY B 1 42 ? -19.672 23.469 16.266 1 95.69 42 GLY B N 1
ATOM 2933 C CA . GLY B 1 42 ? -18.969 24.688 16.672 1 95.69 42 GLY B CA 1
ATOM 2934 C C . GLY B 1 42 ? -18.266 25.375 15.516 1 95.69 42 GLY B C 1
ATOM 2935 O O . GLY B 1 42 ? -18.906 25.703 14.508 1 95.69 42 GLY B O 1
ATOM 2936 N N . ASN B 1 43 ? -17.016 25.531 15.695 1 96.88 43 ASN B N 1
ATOM 2937 C CA . ASN B 1 43 ? -16.219 26.219 14.68 1 96.88 43 ASN B CA 1
ATOM 2938 C C . ASN B 1 43 ? -15.414 25.234 13.836 1 96.88 43 ASN B C 1
ATOM 2940 O O . ASN B 1 43 ? -14.367 25.578 13.281 1 96.88 43 ASN B O 1
ATOM 2944 N N . SER B 1 44 ? -15.898 24.016 13.805 1 98.62 44 SER B N 1
ATOM 2945 C CA . SER B 1 44 ? -15.172 22.984 13.062 1 98.62 44 SER B CA 1
ATOM 2946 C C . SER B 1 44 ? -16.031 22.375 11.969 1 98.62 44 SER B C 1
ATOM 2948 O O . SER B 1 44 ? -17.234 22.172 12.164 1 98.62 44 SER B O 1
ATOM 2950 N N . VAL B 1 45 ? -15.414 22.141 10.844 1 98.88 45 VAL B N 1
ATOM 2951 C CA . VAL B 1 45 ? -16.031 21.422 9.727 1 98.88 45 VAL B CA 1
ATOM 2952 C C . VAL B 1 45 ? -15.305 20.094 9.5 1 98.88 45 VAL B C 1
ATOM 2954 O O . VAL B 1 45 ? -14.07 20.047 9.516 1 98.88 45 VAL B O 1
ATOM 2957 N N . TYR B 1 46 ? -16.047 19.047 9.367 1 98.81 46 TYR B N 1
ATOM 2958 C CA . TYR B 1 46 ? -15.523 17.703 9.18 1 98.81 46 TYR B CA 1
ATOM 2959 C C . TYR B 1 46 ? -15.656 17.25 7.73 1 98.81 46 TYR B C 1
ATOM 2961 O O . TYR B 1 46 ? -16.75 17.297 7.164 1 98.81 46 TYR B O 1
ATOM 2969 N N . MET B 1 47 ? -14.523 16.828 7.168 1 98.81 47 MET B N 1
ATOM 2970 C CA . MET B 1 47 ? -14.5 16.531 5.738 1 98.81 47 MET B CA 1
ATOM 2971 C C . MET B 1 47 ? -13.891 15.156 5.48 1 98.81 47 MET B C 1
ATOM 2973 O O . MET B 1 47 ? -13.188 14.617 6.336 1 98.81 47 MET B O 1
ATOM 2977 N N . ARG B 1 48 ? -14.211 14.617 4.301 1 98.62 48 ARG B N 1
ATOM 2978 C CA . ARG B 1 48 ? -13.688 13.305 3.943 1 98.62 48 ARG B CA 1
ATOM 2979 C C . ARG B 1 48 ? -13.438 13.203 2.441 1 98.62 48 ARG B C 1
ATOM 2981 O O . ARG B 1 48 ? -14.078 13.906 1.653 1 98.62 48 ARG B O 1
ATOM 2988 N N . ALA B 1 49 ? -12.492 12.367 2.053 1 98.62 49 ALA B N 1
ATOM 2989 C CA . ALA B 1 49 ? -12.336 11.922 0.671 1 98.62 49 ALA B CA 1
ATOM 2990 C C . ALA B 1 49 ? -13.188 10.688 0.391 1 98.62 49 ALA B C 1
ATOM 2992 O O . ALA B 1 49 ? -13.57 9.969 1.315 1 98.62 49 ALA B O 1
ATOM 2993 N N . TYR B 1 50 ? -13.414 10.359 -0.851 1 98.12 50 TYR B N 1
ATOM 2994 C CA . TYR B 1 50 ? -14.516 9.461 -1.18 1 98.12 50 TYR B CA 1
ATOM 2995 C C . TYR B 1 50 ? -14.125 8.008 -0.932 1 98.12 50 TYR B C 1
ATOM 2997 O O . TYR B 1 50 ? -14.984 7.121 -0.909 1 98.12 50 TYR B O 1
ATOM 3005 N N . GLU B 1 51 ? -12.828 7.73 -0.685 1 97.81 51 GLU B N 1
ATOM 3006 C CA . GLU B 1 51 ? -12.453 6.359 -0.362 1 97.81 51 GLU B CA 1
ATOM 3007 C C . GLU B 1 51 ? -12.078 6.219 1.112 1 97.81 51 GLU B C 1
ATOM 3009 O O . GLU B 1 51 ? -11.695 5.137 1.562 1 97.81 51 GLU B O 1
ATOM 3014 N N . ASP B 1 52 ? -12.156 7.324 1.871 1 97.94 52 ASP B N 1
ATOM 3015 C CA . ASP B 1 52 ? -11.984 7.223 3.316 1 97.94 52 ASP B CA 1
ATOM 3016 C C . ASP B 1 52 ? -13.102 6.395 3.947 1 97.94 52 ASP B C 1
ATOM 3018 O O . ASP B 1 52 ? -14.281 6.605 3.648 1 97.94 52 ASP B O 1
ATOM 3022 N N . HIS B 1 53 ? -12.711 5.551 4.844 1 97.75 53 HIS B N 1
ATOM 3023 C CA . HIS B 1 53 ? -13.727 4.688 5.438 1 97.75 53 HIS B CA 1
ATOM 3024 C C . HIS B 1 53 ? -14.289 5.293 6.719 1 97.75 53 HIS B C 1
ATOM 3026 O O . HIS B 1 53 ? -15.391 4.953 7.141 1 97.75 53 HIS B O 1
ATOM 3032 N N . TYR B 1 54 ? -13.516 6.102 7.379 1 98.44 54 TYR B N 1
ATOM 3033 C CA . TYR B 1 54 ? -13.969 6.707 8.625 1 98.44 54 TYR B CA 1
ATOM 3034 C C . TYR B 1 54 ? -14.883 7.895 8.352 1 98.44 54 TYR B C 1
ATOM 3036 O O . TYR B 1 54 ? -14.898 8.43 7.242 1 98.44 54 TYR B O 1
ATOM 3044 N N . HIS B 1 55 ? -15.578 8.305 9.367 1 98.5 55 HIS B N 1
ATOM 3045 C CA . HIS B 1 55 ? -16.531 9.406 9.266 1 98.5 55 HIS B CA 1
ATOM 3046 C C . HIS B 1 55 ? -15.875 10.641 8.641 1 98.5 55 HIS B C 1
ATOM 3048 O O . HIS B 1 55 ? -16.438 11.25 7.727 1 98.5 55 HIS B O 1
ATOM 3054 N N . ASN B 1 56 ? -14.766 11 9.023 1 98.56 56 ASN B N 1
ATOM 3055 C CA . ASN B 1 56 ? -13.977 12.102 8.492 1 98.56 56 ASN B CA 1
ATOM 3056 C C . ASN B 1 56 ? -12.484 11.844 8.648 1 98.56 56 ASN B C 1
ATOM 3058 O O . ASN B 1 56 ? -12.062 11.133 9.57 1 98.56 56 ASN B O 1
ATOM 3062 N N . THR B 1 57 ? -11.719 12.461 7.738 1 98.75 57 THR B N 1
ATOM 3063 C CA . THR B 1 57 ? -10.273 12.359 7.855 1 98.75 57 THR B CA 1
ATOM 3064 C C . THR B 1 57 ? -9.633 13.742 7.922 1 98.75 57 THR B C 1
ATOM 3066 O O . THR B 1 57 ? -8.43 13.867 8.133 1 98.75 57 THR B O 1
ATOM 3069 N N . LEU B 1 58 ? -10.43 14.828 7.711 1 98.88 58 LEU B N 1
ATOM 3070 C CA . LEU B 1 58 ? -9.984 16.219 7.852 1 98.88 58 LEU B CA 1
ATOM 3071 C C . LEU B 1 58 ? -10.938 17 8.75 1 98.88 58 LEU B C 1
ATOM 3073 O O . LEU B 1 58 ? -12.156 16.953 8.555 1 98.88 58 LEU B O 1
ATOM 3077 N N . ILE B 1 59 ? -10.383 17.625 9.695 1 98.94 59 ILE B N 1
ATOM 3078 C CA . ILE B 1 59 ? -11.109 18.609 10.492 1 98.94 59 ILE B CA 1
ATOM 3079 C C . ILE B 1 59 ? -10.531 20 10.25 1 98.94 59 ILE B C 1
ATOM 3081 O O . ILE B 1 59 ? -9.32 20.203 10.391 1 98.94 59 ILE B O 1
ATOM 3085 N N . ILE B 1 60 ? -11.359 20.891 9.797 1 98.94 60 ILE B N 1
ATOM 3086 C CA . ILE B 1 60 ? -10.961 22.281 9.656 1 98.94 60 ILE B CA 1
ATOM 3087 C C . ILE B 1 60 ? -11.625 23.125 10.75 1 98.94 60 ILE B C 1
ATOM 3089 O O . ILE B 1 60 ? -12.852 23.188 10.828 1 98.94 60 ILE B O 1
ATOM 3093 N N . THR B 1 61 ? -10.82 23.734 11.508 1 98.88 61 THR B N 1
ATOM 3094 C CA . THR B 1 61 ? -11.336 24.5 12.641 1 98.88 61 THR B CA 1
ATOM 3095 C C . THR B 1 61 ? -10.961 25.969 12.508 1 98.88 61 THR B C 1
ATOM 3097 O O . THR B 1 61 ? -9.812 26.312 12.219 1 98.88 61 THR B O 1
ATOM 3100 N N . GLU B 1 62 ? -11.945 26.812 12.742 1 98.75 62 GLU B N 1
ATOM 3101 C CA . GLU B 1 62 ? -11.703 28.25 12.711 1 98.75 62 GLU B CA 1
ATOM 3102 C C . GLU B 1 62 ? -10.703 28.656 13.789 1 98.75 62 GLU B C 1
ATOM 3104 O O . GLU B 1 62 ? -10.797 28.203 14.93 1 98.75 62 GLU B O 1
ATOM 3109 N N . ASN B 1 63 ? -9.789 29.438 13.406 1 98.38 63 ASN B N 1
ATOM 3110 C CA . ASN B 1 63 ? -8.75 29.984 14.281 1 98.38 63 ASN B CA 1
ATOM 3111 C C . ASN B 1 63 ? -8.156 31.266 13.711 1 98.38 63 ASN B C 1
ATOM 3113 O O . ASN B 1 63 ? -8.297 31.547 12.523 1 98.38 63 ASN B O 1
ATOM 3117 N N . ASP B 1 64 ? -7.555 32.062 14.562 1 97.94 64 ASP B N 1
ATOM 3118 C CA . ASP B 1 64 ? -6.992 33.344 14.125 1 97.94 64 ASP B CA 1
ATOM 3119 C C . ASP B 1 64 ? -5.824 33.125 13.172 1 97.94 64 ASP B C 1
ATOM 3121 O O . ASP B 1 64 ? -5.574 33.969 12.289 1 97.94 64 ASP B O 1
ATOM 3125 N N . GLU B 1 65 ? -5.094 32 13.352 1 97.56 65 GLU B N 1
ATOM 3126 C CA . GLU B 1 65 ? -3.959 31.656 12.5 1 97.56 65 GLU B CA 1
ATOM 3127 C C . GLU B 1 65 ? -4.074 30.234 11.969 1 97.56 65 GLU B C 1
ATOM 3129 O O . GLU B 1 65 ? -4.68 29.375 12.609 1 97.56 65 GLU B O 1
ATOM 3134 N N . ALA B 1 66 ? -3.484 30.078 10.773 1 98.44 66 ALA B N 1
ATOM 3135 C CA . ALA B 1 66 ? -3.387 28.719 10.242 1 98.44 66 ALA B CA 1
ATOM 3136 C C . ALA B 1 66 ? -2.43 27.859 11.078 1 98.44 66 ALA B C 1
ATOM 3138 O O . ALA B 1 66 ? -1.562 28.406 11.773 1 98.44 66 ALA B O 1
ATOM 3139 N N . GLY B 1 67 ? -2.625 26.625 11 1 98.44 67 GLY B N 1
ATOM 3140 C CA . GLY B 1 67 ? -1.74 25.719 11.719 1 98.44 67 GLY B CA 1
ATOM 3141 C C . GLY B 1 67 ? -2.346 24.344 11.945 1 98.44 67 GLY B C 1
ATOM 3142 O O . GLY B 1 67 ? -3.367 24 11.344 1 98.44 67 GLY B O 1
ATOM 3143 N N . LEU B 1 68 ? -1.632 23.562 12.773 1 98.62 68 LEU B N 1
ATOM 3144 C CA . LEU B 1 68 ? -2.031 22.188 13.094 1 98.62 68 LEU B CA 1
ATOM 3145 C C . LEU B 1 68 ? -2.818 22.156 14.398 1 98.62 68 LEU B C 1
ATOM 3147 O O . LEU B 1 68 ? -2.371 22.688 15.422 1 98.62 68 LEU B O 1
ATOM 3151 N N . GLY B 1 69 ? -3.996 21.594 14.336 1 98.56 69 GLY B N 1
ATOM 3152 C CA . GLY B 1 69 ? -4.695 21.281 15.57 1 98.56 69 GLY B CA 1
ATOM 3153 C C . GLY B 1 69 ? -4.164 20.031 16.25 1 98.56 69 GLY B C 1
ATOM 3154 O O . GLY B 1 69 ? -3.5 20.125 17.281 1 98.56 69 GLY B O 1
ATOM 3155 N N . HIS B 1 70 ? -4.465 18.906 15.594 1 98.75 70 HIS B N 1
ATOM 3156 C CA . HIS B 1 70 ? -3.896 17.656 16.094 1 98.75 70 HIS B CA 1
ATOM 3157 C C . HIS B 1 70 ? -3.811 16.609 14.984 1 98.75 70 HIS B C 1
ATOM 3159 O O . HIS B 1 70 ? -4.375 16.797 13.898 1 98.75 70 HIS B O 1
ATOM 3165 N N . ILE B 1 71 ? -3.053 15.594 15.297 1 98.69 71 ILE B N 1
ATOM 3166 C CA . ILE B 1 71 ? -2.953 14.383 14.492 1 98.69 71 ILE B CA 1
ATOM 3167 C C . ILE B 1 71 ? -3.619 13.219 15.219 1 98.69 71 ILE B C 1
ATOM 3169 O O . ILE B 1 71 ? -3.477 13.078 16.438 1 98.69 71 ILE B O 1
ATOM 3173 N N . ALA B 1 72 ? -4.297 12.438 14.508 1 98.88 72 ALA B N 1
ATOM 3174 C CA . ALA B 1 72 ? -4.863 11.242 15.133 1 98.88 72 ALA B CA 1
ATOM 3175 C C . ALA B 1 72 ? -4.277 9.969 14.523 1 98.88 72 ALA B C 1
ATOM 3177 O O . ALA B 1 72 ? -4.227 9.828 13.297 1 98.88 72 ALA B O 1
ATOM 3178 N N . LEU B 1 73 ? -3.818 9.148 15.352 1 98.88 73 LEU B N 1
ATOM 3179 C CA . LEU B 1 73 ? -3.367 7.805 15 1 98.88 73 LEU B CA 1
ATOM 3180 C C . LEU B 1 73 ? -4.32 6.75 15.547 1 98.88 73 LEU B C 1
ATOM 3182 O O . LEU B 1 73 ? -4.895 6.922 16.625 1 98.88 73 LEU B O 1
ATOM 3186 N N . ARG B 1 74 ? -4.422 5.719 14.766 1 98.94 74 ARG B N 1
ATOM 3187 C CA . ARG B 1 74 ? -5.254 4.621 15.242 1 98.94 74 ARG B CA 1
ATOM 3188 C C . ARG B 1 74 ? -4.402 3.416 15.633 1 98.94 74 ARG B C 1
ATOM 3190 O O . ARG B 1 74 ? -3.49 3.031 14.898 1 98.94 74 ARG B O 1
ATOM 3197 N N . ALA B 1 75 ? -4.715 2.832 16.797 1 98.81 75 ALA B N 1
ATOM 3198 C CA . ALA B 1 75 ? -4.047 1.62 17.266 1 98.81 75 ALA B CA 1
ATOM 3199 C C . ALA B 1 75 ? -4.516 0.397 16.484 1 98.81 75 ALA B C 1
ATOM 3201 O O . ALA B 1 75 ? -5.551 0.44 15.812 1 98.81 75 ALA B O 1
ATOM 3202 N N . THR B 1 76 ? -3.777 -0.695 16.625 1 98.38 76 THR B N 1
ATOM 3203 C CA . THR B 1 76 ? -4.094 -1.919 15.891 1 98.38 76 THR B CA 1
ATOM 3204 C C . THR B 1 76 ? -5.184 -2.709 16.609 1 98.38 76 THR B C 1
ATOM 3206 O O . THR B 1 76 ? -5.812 -3.59 16.016 1 98.38 76 THR B O 1
ATOM 3209 N N . SER B 1 77 ? -5.332 -2.471 17.844 1 98.25 77 SER B N 1
ATOM 3210 C CA . SER B 1 77 ? -6.344 -3.086 18.703 1 98.25 77 SER B CA 1
ATOM 3211 C C . SER B 1 77 ? -6.578 -2.262 19.969 1 98.25 77 SER B C 1
ATOM 3213 O O . SER B 1 77 ? -5.82 -1.334 20.25 1 98.25 77 SER B O 1
ATOM 3215 N N . ALA B 1 78 ? -7.695 -2.65 20.672 1 98.06 78 ALA B N 1
ATOM 3216 C CA . ALA B 1 78 ? -7.941 -1.996 21.953 1 98.06 78 ALA B CA 1
ATOM 3217 C C . ALA B 1 78 ? -6.793 -2.242 22.938 1 98.06 78 ALA B C 1
ATOM 3219 O O . ALA B 1 78 ? -6.402 -1.344 23.688 1 98.06 78 ALA B O 1
ATOM 3220 N N . GLN B 1 79 ? -6.207 -3.439 22.922 1 98.12 79 GLN B N 1
ATOM 3221 C CA . GLN B 1 79 ? -5.082 -3.789 23.797 1 98.12 79 GLN B CA 1
ATOM 3222 C C . GLN B 1 79 ? -3.84 -2.98 23.422 1 98.12 79 GLN B C 1
ATOM 3224 O O . GLN B 1 79 ? -3.105 -2.531 24.312 1 98.12 79 GLN B O 1
ATOM 3229 N N . ALA B 1 80 ? -3.646 -2.84 22.125 1 98.5 80 ALA B N 1
ATOM 3230 C CA . ALA B 1 80 ? -2.502 -2.066 21.656 1 98.5 80 ALA B CA 1
ATOM 3231 C C . ALA B 1 80 ? -2.602 -0.611 22.109 1 98.5 80 ALA B C 1
ATOM 3233 O O . ALA B 1 80 ? -1.594 0.008 22.453 1 98.5 80 ALA B O 1
ATOM 3234 N N . LEU B 1 81 ? -3.83 -0.054 22.062 1 98.69 81 LEU B N 1
ATOM 3235 C CA . LEU B 1 81 ? -4.043 1.307 22.547 1 98.69 81 LEU B CA 1
ATOM 3236 C C . LEU B 1 81 ? -3.58 1.452 23.984 1 98.69 81 LEU B C 1
ATOM 3238 O O . LEU B 1 81 ? -2.816 2.363 24.312 1 98.69 81 LEU B O 1
ATOM 3242 N N . GLU B 1 82 ? -3.996 0.55 24.781 1 98.5 82 GLU B N 1
ATOM 3243 C CA . GLU B 1 82 ? -3.645 0.616 26.203 1 98.5 82 GLU B CA 1
ATOM 3244 C C . GLU B 1 82 ? -2.139 0.476 26.406 1 98.5 82 GLU B C 1
ATOM 3246 O O . GLU B 1 82 ? -1.55 1.177 27.234 1 98.5 82 GLU B O 1
ATOM 3251 N N . ARG B 1 83 ? -1.521 -0.451 25.625 1 98.31 83 ARG B N 1
ATOM 3252 C CA . ARG B 1 83 ? -0.077 -0.646 25.719 1 98.31 83 ARG B CA 1
ATOM 3253 C C . ARG B 1 83 ? 0.672 0.632 25.359 1 98.31 83 ARG B C 1
ATOM 3255 O O . ARG B 1 83 ? 1.617 1.021 26.047 1 98.31 83 ARG B O 1
ATOM 3262 N N . ARG B 1 84 ? 0.227 1.271 24.297 1 98.56 84 ARG B N 1
ATOM 3263 C CA . ARG B 1 84 ? 0.93 2.469 23.844 1 98.56 84 ARG B CA 1
ATOM 3264 C C . ARG B 1 84 ? 0.687 3.637 24.797 1 98.56 84 ARG B C 1
ATOM 3266 O O . ARG B 1 84 ? 1.59 4.438 25.047 1 98.56 84 ARG B O 1
ATOM 3273 N N . VAL B 1 85 ? -0.481 3.729 25.344 1 98.81 85 VAL B N 1
ATOM 3274 C CA . VAL B 1 85 ? -0.77 4.785 26.312 1 98.81 85 VAL B CA 1
ATOM 3275 C C . VAL B 1 85 ? 0.167 4.66 27.5 1 98.81 85 VAL B C 1
ATOM 3277 O O . VAL B 1 85 ? 0.734 5.656 27.969 1 98.81 85 VAL B O 1
ATOM 3280 N N . ALA B 1 86 ? 0.311 3.465 28 1 98.75 86 ALA B N 1
ATOM 3281 C CA . ALA B 1 86 ? 1.211 3.229 29.125 1 98.75 86 ALA B CA 1
ATOM 3282 C C . ALA B 1 86 ? 2.627 3.695 28.797 1 98.75 86 ALA B C 1
ATOM 3284 O O . ALA B 1 86 ? 3.293 4.305 29.641 1 98.75 86 ALA B O 1
ATOM 3285 N N . GLU B 1 87 ? 3.08 3.422 27.641 1 98.62 87 GLU B N 1
ATOM 3286 C CA . GLU B 1 87 ? 4.422 3.83 27.234 1 98.62 87 GLU B CA 1
ATOM 3287 C C . GLU B 1 87 ? 4.52 5.348 27.094 1 98.62 87 GLU B C 1
ATOM 3289 O O . GLU B 1 87 ? 5.531 5.945 27.469 1 98.62 87 GLU B O 1
ATOM 3294 N N . ILE B 1 88 ? 3.502 5.961 26.516 1 98.81 88 ILE B N 1
ATOM 3295 C CA . ILE B 1 88 ? 3.473 7.41 26.344 1 98.81 88 ILE B CA 1
ATOM 3296 C C . ILE B 1 88 ? 3.529 8.094 27.703 1 98.81 88 ILE B C 1
ATOM 3298 O O . ILE B 1 88 ? 4.242 9.086 27.875 1 98.81 88 ILE B O 1
ATOM 3302 N N . GLU B 1 89 ? 2.842 7.582 28.594 1 98.56 89 GLU B N 1
ATOM 3303 C CA . GLU B 1 89 ? 2.789 8.18 29.938 1 98.56 89 GLU B CA 1
ATOM 3304 C C . GLU B 1 89 ? 4.168 8.188 30.578 1 98.56 89 GLU B C 1
ATOM 3306 O O . GLU B 1 89 ? 4.508 9.125 31.312 1 98.56 89 GLU B O 1
ATOM 3311 N N . LYS B 1 90 ? 4.98 7.277 30.266 1 98.38 90 LYS B N 1
ATOM 3312 C CA . LYS B 1 90 ? 6.324 7.188 30.828 1 98.38 90 LYS B CA 1
ATOM 3313 C C . LYS B 1 90 ? 7.227 8.289 30.281 1 98.38 90 LYS B C 1
ATOM 3315 O O . LYS B 1 90 ? 8.258 8.602 30.875 1 98.38 90 LYS B O 1
ATOM 3320 N N . THR B 1 91 ? 6.863 8.836 29.203 1 98.19 91 THR B N 1
ATOM 3321 C CA . THR B 1 91 ? 7.73 9.789 28.516 1 98.19 91 THR B CA 1
ATOM 3322 C C . THR B 1 91 ? 7.582 11.18 29.125 1 98.19 91 THR B C 1
ATOM 3324 O O . THR B 1 91 ? 8.445 12.039 28.938 1 98.19 91 THR B O 1
ATOM 3327 N N . GLY B 1 92 ? 6.434 11.422 29.75 1 98 92 GLY B N 1
ATOM 3328 C CA . GLY B 1 92 ? 6.141 12.75 30.266 1 98 92 GLY B CA 1
ATOM 3329 C C . GLY B 1 92 ? 5.438 13.633 29.25 1 98 92 GLY B C 1
ATOM 3330 O O . GLY B 1 92 ? 5.07 14.773 29.562 1 98 92 GLY B O 1
ATOM 3331 N N . TYR B 1 93 ? 5.191 13.133 28.078 1 98.38 93 TYR B N 1
ATOM 3332 C CA . TYR B 1 93 ? 4.562 13.93 27.031 1 98.38 93 TYR B CA 1
ATOM 3333 C C . TYR B 1 93 ? 3.053 13.734 27.031 1 98.38 93 TYR B C 1
ATOM 3335 O O . TYR B 1 93 ? 2.338 14.375 26.25 1 98.38 93 TYR B O 1
ATOM 3343 N N . GLY B 1 94 ? 2.557 12.867 27.891 1 98.75 94 GLY B N 1
ATOM 3344 C CA . GLY B 1 94 ? 1.128 12.609 27.953 1 98.75 94 GLY B CA 1
ATOM 3345 C C . GLY B 1 94 ? 0.331 13.797 28.469 1 98.75 94 GLY B C 1
ATOM 3346 O O . GLY B 1 94 ? 0.769 14.5 29.375 1 98.75 94 GLY B O 1
ATOM 3347 N N . ILE B 1 95 ? -0.833 14 27.891 1 98.69 95 ILE B N 1
ATOM 3348 C CA . ILE B 1 95 ? -1.763 15.031 28.344 1 98.69 95 ILE B CA 1
ATOM 3349 C C . ILE B 1 95 ? -2.914 14.383 29.109 1 98.69 95 ILE B C 1
ATOM 3351 O O . ILE B 1 95 ? -3.23 14.789 30.234 1 98.69 95 ILE B O 1
ATOM 3355 N N . GLY B 1 96 ? -3.539 13.359 28.438 1 98.69 96 GLY B N 1
ATOM 3356 C CA . GLY B 1 96 ? -4.629 12.656 29.094 1 98.69 96 GLY B CA 1
ATOM 3357 C C . GLY B 1 96 ? -5.711 12.203 28.141 1 98.69 96 GLY B C 1
ATOM 3358 O O . GLY B 1 96 ? -5.617 12.438 26.938 1 98.69 96 GLY B O 1
ATOM 3359 N N . TRP B 1 97 ? -6.688 11.523 28.734 1 98.75 97 TRP B N 1
ATOM 3360 C CA . TRP B 1 97 ? -7.777 10.953 27.938 1 98.75 97 TRP B CA 1
ATOM 3361 C C . TRP B 1 97 ? -8.828 12.016 27.625 1 98.75 97 TRP B C 1
ATOM 3363 O O . TRP B 1 97 ? -9.117 12.875 28.469 1 98.75 97 TRP B O 1
ATOM 3373 N N . ILE B 1 98 ? -9.359 11.961 26.5 1 98.31 98 ILE B N 1
ATOM 3374 C CA . ILE B 1 98 ? -10.609 12.648 26.188 1 98.31 98 ILE B CA 1
ATOM 3375 C C . ILE B 1 98 ? -11.703 11.625 25.891 1 98.31 98 ILE B C 1
ATOM 3377 O O . ILE B 1 98 ? -11.406 10.5 25.469 1 98.31 98 ILE B O 1
ATOM 3381 N N . GLU B 1 99 ? -12.93 11.953 26.016 1 97.19 99 GLU B N 1
ATOM 3382 C CA . GLU B 1 99 ? -14.047 11.039 25.828 1 97.19 99 GLU B CA 1
ATOM 3383 C C . GLU B 1 99 ? -14.242 10.711 24.344 1 97.19 99 GLU B C 1
ATOM 3385 O O . GLU B 1 99 ? -14.734 9.633 24 1 97.19 99 GLU B O 1
ATOM 3390 N N . GLY B 1 100 ? -13.82 11.555 23.516 1 96.25 100 GLY B N 1
ATOM 3391 C CA . GLY B 1 100 ? -14 11.383 22.078 1 96.25 100 GLY B CA 1
ATOM 3392 C C . GLY B 1 100 ? -14.359 12.672 21.375 1 96.25 100 GLY B C 1
ATOM 3393 O O . GLY B 1 100 ? -14.273 13.758 21.953 1 96.25 100 GLY B O 1
ATOM 3394 N N . ASP B 1 101 ? -14.602 12.562 20.125 1 94.56 101 ASP B N 1
ATOM 3395 C CA . ASP B 1 101 ? -15.055 13.633 19.234 1 94.56 101 ASP B CA 1
ATOM 3396 C C . ASP B 1 101 ? -15.906 13.078 18.094 1 94.56 101 ASP B C 1
ATOM 3398 O O . ASP B 1 101 ? -16.219 11.891 18.062 1 94.56 101 ASP B O 1
ATOM 3402 N N . VAL B 1 102 ? -16.312 13.969 17.25 1 96.5 102 VAL B N 1
ATOM 3403 C CA . VAL B 1 102 ? -17 13.539 16.047 1 96.5 102 VAL B CA 1
ATOM 3404 C C . VAL B 1 102 ? -16.125 12.539 15.281 1 96.5 102 VAL B C 1
ATOM 3406 O O . VAL B 1 102 ? -14.969 12.836 14.969 1 96.5 102 VAL B O 1
ATOM 3409 N N . GLY B 1 103 ? -16.688 11.305 15.062 1 97.38 103 GLY B N 1
ATOM 3410 C CA . GLY B 1 103 ? -16.031 10.328 14.195 1 97.38 103 GLY B CA 1
ATOM 3411 C C . GLY B 1 103 ? -15.242 9.281 14.961 1 97.38 103 GLY B C 1
ATOM 3412 O O . GLY B 1 103 ? -14.781 8.297 14.375 1 97.38 103 GLY B O 1
ATOM 3413 N N . HIS B 1 104 ? -15.039 9.531 16.281 1 98.06 104 HIS B N 1
ATOM 3414 C CA . HIS B 1 104 ? -14.273 8.508 16.984 1 98.06 104 HIS B CA 1
ATOM 3415 C C . HIS B 1 104 ? -14.562 8.539 18.484 1 98.06 104 HIS B C 1
ATOM 3417 O O . HIS B 1 104 ? -15.086 9.523 19 1 98.06 104 HIS B O 1
ATOM 3423 N N . GLY B 1 105 ? -14.227 7.469 19.172 1 98.19 105 GLY B N 1
ATOM 3424 C CA . GLY B 1 105 ? -14.414 7.324 20.609 1 98.19 105 GLY B CA 1
ATOM 3425 C C . GLY B 1 105 ? -13.281 7.906 21.422 1 98.19 105 GLY B C 1
ATOM 3426 O O . GLY B 1 105 ? -12.625 8.859 20.984 1 98.19 105 GLY B O 1
ATOM 3427 N N . ARG B 1 106 ? -13.133 7.43 22.625 1 98.56 106 ARG B N 1
ATOM 3428 C CA . ARG B 1 106 ? -12.117 7.98 23.516 1 98.56 106 ARG B CA 1
ATOM 3429 C C . ARG B 1 106 ? -10.742 7.941 22.859 1 98.56 106 ARG B C 1
ATOM 3431 O O . ARG B 1 106 ? -10.43 7.02 22.109 1 98.56 106 ARG B O 1
ATOM 3438 N N . ALA B 1 107 ? -9.945 8.875 23.188 1 98.81 107 ALA B N 1
ATOM 3439 C CA . ALA B 1 107 ? -8.594 9.008 22.641 1 98.81 107 ALA B CA 1
ATOM 3440 C C . ALA B 1 107 ? -7.629 9.547 23.688 1 98.81 107 ALA B C 1
ATOM 3442 O O . ALA B 1 107 ? -8.023 10.312 24.562 1 98.81 107 ALA B O 1
ATOM 3443 N N . TYR B 1 108 ? -6.426 9.125 23.641 1 98.94 108 TYR B N 1
ATOM 3444 C CA . TYR B 1 108 ? -5.395 9.633 24.531 1 98.94 108 TYR B CA 1
ATOM 3445 C C . TYR B 1 108 ? -4.559 10.711 23.844 1 98.94 108 TYR B C 1
ATOM 3447 O O . TYR B 1 108 ? -3.961 10.461 22.797 1 98.94 108 TYR B O 1
ATOM 3455 N N . GLN B 1 109 ? -4.543 11.859 24.438 1 98.88 109 GLN B N 1
ATOM 3456 C CA . GLN B 1 109 ? -3.818 12.992 23.875 1 98.88 109 GLN B CA 1
ATOM 3457 C C . GLN B 1 109 ? -2.406 13.086 24.453 1 98.88 109 GLN B C 1
ATOM 3459 O O . GLN B 1 109 ? -2.201 12.859 25.641 1 98.88 109 GLN B O 1
ATOM 3464 N N . PHE B 1 110 ? -1.508 13.414 23.625 1 98.88 110 PHE B N 1
ATOM 3465 C CA . PHE B 1 110 ? -0.12 13.664 24 1 98.88 110 PHE B CA 1
ATOM 3466 C C . PHE B 1 110 ? 0.56 14.578 22.984 1 98.88 110 PHE B C 1
ATOM 3468 O O . PHE B 1 110 ? -0.064 15.016 22.016 1 98.88 110 PHE B O 1
ATOM 3475 N N . THR B 1 111 ? 1.756 14.992 23.297 1 98.81 111 THR B N 1
ATOM 3476 C CA . THR B 1 111 ? 2.514 15.805 22.344 1 98.81 111 THR B CA 1
ATOM 3477 C C . THR B 1 111 ? 3.805 15.102 21.938 1 98.81 111 THR B C 1
ATOM 3479 O O . THR B 1 111 ? 4.309 14.25 22.672 1 98.81 111 THR B O 1
ATOM 3482 N N . THR B 1 112 ? 4.25 15.414 20.75 1 98.44 112 THR B N 1
ATOM 3483 C CA . THR B 1 112 ? 5.633 15.094 20.422 1 98.44 112 THR B CA 1
ATOM 3484 C C . THR B 1 112 ? 6.598 15.953 21.219 1 98.44 112 THR B C 1
ATOM 3486 O O . THR B 1 112 ? 6.184 16.906 21.891 1 98.44 112 THR B O 1
ATOM 3489 N N . PRO B 1 113 ? 7.922 15.648 21.125 1 98.31 113 PRO B N 1
ATOM 3490 C CA . PRO B 1 113 ? 8.914 16.484 21.812 1 98.31 113 PRO B CA 1
ATOM 3491 C C . PRO B 1 113 ? 8.883 17.938 21.359 1 98.31 113 PRO B C 1
ATOM 3493 O O . PRO B 1 113 ? 9.266 18.828 22.109 1 98.31 113 PRO B O 1
ATOM 3496 N N . ASP B 1 114 ? 8.414 18.188 20.141 1 97.62 114 ASP B N 1
ATOM 3497 C CA . ASP B 1 114 ? 8.375 19.547 19.625 1 97.62 114 ASP B CA 1
ATOM 3498 C C . ASP B 1 114 ? 7.016 20.203 19.891 1 97.62 114 ASP B C 1
ATOM 3500 O O . ASP B 1 114 ? 6.777 21.344 19.484 1 97.62 114 ASP B O 1
ATOM 3504 N N . GLY B 1 115 ? 6.113 19.406 20.422 1 98.06 115 GLY B N 1
ATOM 3505 C CA . GLY B 1 115 ? 4.879 20.031 20.875 1 98.06 115 GLY B CA 1
ATOM 3506 C C . GLY B 1 115 ? 3.709 19.781 19.938 1 98.06 115 GLY B C 1
ATOM 3507 O O . GLY B 1 115 ? 2.615 20.312 20.156 1 98.06 115 GLY B O 1
ATOM 3508 N N . HIS B 1 116 ? 3.861 19.047 18.906 1 98.62 116 HIS B N 1
ATOM 3509 C CA . HIS B 1 116 ? 2.713 18.672 18.094 1 98.62 116 HIS B CA 1
ATOM 3510 C C . HIS B 1 116 ? 1.73 17.812 18.875 1 98.62 116 HIS B C 1
ATOM 3512 O O . HIS B 1 116 ? 2.115 16.781 19.438 1 98.62 116 HIS B O 1
ATOM 3518 N N . LYS B 1 117 ? 0.519 18.156 18.828 1 98.75 117 LYS B N 1
ATOM 3519 C CA . LYS B 1 117 ? -0.493 17.375 19.547 1 98.75 117 LYS B CA 1
ATOM 3520 C C . LYS B 1 117 ? -0.929 16.156 18.734 1 98.75 117 LYS B C 1
ATOM 3522 O O . LYS B 1 117 ? -1.235 16.281 17.547 1 98.75 117 LYS B O 1
ATOM 3527 N N . ILE B 1 118 ? -0.973 15.016 19.406 1 98.88 118 ILE B N 1
ATOM 3528 C CA . ILE B 1 118 ? -1.39 13.766 18.781 1 98.88 118 ILE B CA 1
ATOM 3529 C C . ILE B 1 118 ? -2.451 13.086 19.656 1 98.88 118 ILE B C 1
ATOM 3531 O O . ILE B 1 118 ? -2.418 13.188 20.875 1 98.88 118 ILE B O 1
ATOM 3535 N N . GLU B 1 119 ? -3.371 12.484 19.016 1 98.88 119 GLU B N 1
ATOM 3536 C CA . GLU B 1 119 ? -4.344 11.602 19.656 1 98.88 119 GLU B CA 1
ATOM 3537 C C . GLU B 1 119 ? -4.164 10.156 19.203 1 98.88 119 GLU B C 1
ATOM 3539 O O . GLU B 1 119 ? -4.016 9.891 18 1 98.88 119 GLU B O 1
ATOM 3544 N N . LEU B 1 120 ? -4.121 9.273 20.109 1 98.88 120 LEU B N 1
ATOM 3545 C CA . LEU B 1 120 ? -4.16 7.844 19.828 1 98.88 120 LEU B CA 1
ATOM 3546 C C . LEU B 1 120 ? -5.523 7.254 20.188 1 98.88 120 LEU B C 1
ATOM 3548 O O . LEU B 1 120 ? -6.023 7.461 21.297 1 98.88 120 LEU B O 1
ATOM 3552 N N . LEU B 1 121 ? -6.137 6.551 19.234 1 98.94 121 LEU B N 1
ATOM 3553 C CA . LEU B 1 121 ? -7.5 6.074 19.453 1 98.94 121 LEU B CA 1
ATOM 3554 C C . LEU B 1 121 ? -7.68 4.664 18.891 1 98.94 121 LEU B C 1
ATOM 3556 O O . LEU B 1 121 ? -6.797 4.145 18.203 1 98.94 121 LEU B O 1
ATOM 3560 N N . TRP B 1 122 ? -8.805 4.02 19.203 1 98.69 122 TRP B N 1
ATOM 3561 C CA . TRP B 1 122 ? -9.164 2.715 18.656 1 98.69 122 TRP B CA 1
ATOM 3562 C C . TRP B 1 122 ? -10.555 2.752 18.031 1 98.69 122 TRP B C 1
ATOM 3564 O O . TRP B 1 122 ? -10.719 2.41 16.859 1 98.69 122 TRP B O 1
ATOM 3574 N N . ASP B 1 123 ? -11.516 3.191 18.797 1 98.56 123 ASP B N 1
ATOM 3575 C CA . ASP B 1 123 ? -12.891 3.209 18.312 1 98.56 123 ASP B CA 1
ATOM 3576 C C . ASP B 1 123 ? -13.094 4.312 17.281 1 98.56 123 ASP B C 1
ATOM 3578 O O . ASP B 1 123 ? -12.695 5.457 17.5 1 98.56 123 ASP B O 1
ATOM 3582 N N . VAL B 1 124 ? -13.734 3.955 16.172 1 98.5 124 VAL B N 1
ATOM 3583 C CA . VAL B 1 124 ? -14.016 4.926 15.125 1 98.5 124 VAL B CA 1
ATOM 3584 C C . VAL B 1 124 ? -15.461 4.777 14.648 1 98.5 124 VAL B C 1
ATOM 3586 O O . VAL B 1 124 ? -16.109 3.76 14.922 1 98.5 124 VAL B O 1
ATOM 3589 N N . GLU B 1 125 ? -15.898 5.801 14.086 1 98.44 125 GLU B N 1
ATOM 3590 C CA . GLU B 1 125 ? -17.156 5.766 13.344 1 98.44 125 GLU B CA 1
ATOM 3591 C C . GLU B 1 125 ? -16.906 5.605 11.852 1 98.44 125 GLU B C 1
ATOM 3593 O O . GLU B 1 125 ? -16.172 6.387 11.25 1 98.44 125 GLU B O 1
ATOM 3598 N N . TYR B 1 126 ? -17.516 4.566 11.336 1 98.44 126 TYR B N 1
ATOM 3599 C CA . TYR B 1 126 ? -17.406 4.375 9.891 1 98.44 126 TYR B CA 1
ATOM 3600 C C . TYR B 1 126 ? -18.438 5.219 9.156 1 98.44 126 TYR B C 1
ATOM 3602 O O . TYR B 1 126 ? -19.562 5.375 9.625 1 98.44 126 TYR B O 1
ATOM 3610 N N . TYR B 1 127 ? -18.047 5.734 8.039 1 98.25 127 TYR B N 1
ATOM 3611 C CA . TYR B 1 127 ? -18.969 6.52 7.215 1 98.25 127 TYR B CA 1
ATOM 3612 C C . TYR B 1 127 ? -20.062 5.641 6.621 1 98.25 127 TYR B C 1
ATOM 3614 O O . TYR B 1 127 ? -19.781 4.531 6.152 1 98.25 127 TYR B O 1
ATOM 3622 N N . GLU B 1 128 ? -21.188 6.125 6.641 1 97 128 GLU B N 1
ATOM 3623 C CA . GLU B 1 128 ? -22.328 5.539 5.953 1 97 128 GLU B CA 1
ATOM 3624 C C . GLU B 1 128 ? -22.922 6.504 4.926 1 97 128 GLU B C 1
ATOM 3626 O O . GLU B 1 128 ? -23.5 7.527 5.289 1 97 128 GLU B O 1
ATOM 3631 N N . ALA B 1 129 ? -22.812 6.145 3.73 1 97.31 129 ALA B N 1
ATOM 3632 C CA . ALA B 1 129 ? -23.281 7.02 2.66 1 97.31 129 ALA B CA 1
ATOM 3633 C C . ALA B 1 129 ? -24.812 7.094 2.645 1 97.31 129 ALA B C 1
ATOM 3635 O O . ALA B 1 129 ? -25.484 6.082 2.838 1 97.31 129 ALA B O 1
ATOM 3636 N N . PRO B 1 130 ? -25.359 8.273 2.428 1 96.81 130 PRO B N 1
ATOM 3637 C CA . PRO B 1 130 ? -26.797 8.336 2.146 1 96.81 130 PRO B CA 1
ATOM 3638 C C . PRO B 1 130 ? -27.172 7.586 0.871 1 96.81 130 PRO B C 1
ATOM 3640 O O . PRO B 1 130 ? -26.312 7.266 0.055 1 96.81 130 PRO B O 1
ATOM 3643 N N . GLU B 1 131 ? -28.375 7.371 0.718 1 96.62 131 GLU B N 1
ATOM 3644 C CA . GLU B 1 131 ? -28.875 6.512 -0.352 1 96.62 131 GLU B CA 1
ATOM 3645 C C . GLU B 1 131 ? -28.406 6.996 -1.718 1 96.62 131 GLU B C 1
ATOM 3647 O O . GLU B 1 131 ? -27.984 6.195 -2.561 1 96.62 131 GLU B O 1
ATOM 3652 N N . ASP B 1 132 ? -28.453 8.211 -1.935 1 95.81 132 ASP B N 1
ATOM 3653 C CA . ASP B 1 132 ? -28.156 8.75 -3.258 1 95.81 132 ASP B CA 1
ATOM 3654 C C . ASP B 1 132 ? -26.641 8.758 -3.516 1 95.81 132 ASP B C 1
ATOM 3656 O O . ASP B 1 132 ? -26.203 9.047 -4.629 1 95.81 132 ASP B O 1
ATOM 3660 N N . GLN B 1 133 ? -25.844 8.445 -2.49 1 96.38 133 GLN B N 1
ATOM 3661 C CA . GLN B 1 133 ? -24.391 8.43 -2.633 1 96.38 133 GLN B CA 1
ATOM 3662 C C . GLN B 1 133 ? -23.844 7.016 -2.514 1 96.38 133 GLN B C 1
ATOM 3664 O O . GLN B 1 133 ? -22.625 6.812 -2.537 1 96.38 133 GLN B O 1
ATOM 3669 N N . LYS B 1 134 ? -24.688 6.055 -2.402 1 96.31 134 LYS B N 1
ATOM 3670 C CA . LYS B 1 134 ? -24.266 4.66 -2.35 1 96.31 134 LYS B CA 1
ATOM 3671 C C . LYS B 1 134 ? -23.734 4.191 -3.707 1 96.31 134 LYS B C 1
ATOM 3673 O O . LYS B 1 134 ? -24.188 4.68 -4.746 1 96.31 134 LYS B O 1
ATOM 3678 N N . THR B 1 135 ? -22.844 3.307 -3.672 1 96.19 135 THR B N 1
ATOM 3679 C CA . THR B 1 135 ? -22.25 2.725 -4.867 1 96.19 135 THR B CA 1
ATOM 3680 C C . THR B 1 135 ? -22.391 1.205 -4.855 1 96.19 135 THR B C 1
ATOM 3682 O O . THR B 1 135 ? -22.359 0.581 -3.795 1 96.19 135 THR B O 1
ATOM 3685 N N . PRO B 1 136 ? -22.562 0.544 -6.059 1 94.56 136 PRO B N 1
ATOM 3686 C CA . PRO B 1 136 ? -22.547 -0.92 -6.105 1 94.56 136 PRO B CA 1
ATOM 3687 C C . PRO B 1 136 ? -21.172 -1.506 -5.84 1 94.56 136 PRO B C 1
ATOM 3689 O O . PRO B 1 136 ? -21.016 -2.725 -5.711 1 94.56 136 PRO B O 1
ATOM 3692 N N . LEU B 1 137 ? -20.219 -0.679 -5.855 1 96.12 137 LEU B N 1
ATOM 3693 C CA . LEU B 1 137 ? -18.875 -1.101 -5.461 1 96.12 137 LEU B CA 1
ATOM 3694 C C . LEU B 1 137 ? -18.781 -1.246 -3.947 1 96.12 137 LEU B C 1
ATOM 3696 O O . LEU B 1 137 ? -18.453 -0.283 -3.248 1 96.12 137 LEU B O 1
ATOM 3700 N N . LEU B 1 138 ? -18.859 -2.424 -3.428 1 96.12 138 LEU B N 1
ATOM 3701 C CA . LEU B 1 138 ? -19.094 -2.67 -2.012 1 96.12 138 LEU B CA 1
ATOM 3702 C C . LEU B 1 138 ? -17.875 -2.33 -1.18 1 96.12 138 LEU B C 1
ATOM 3704 O O . LEU B 1 138 ? -17.969 -2.148 0.036 1 96.12 138 LEU B O 1
ATOM 3708 N N . ASN B 1 139 ? -16.719 -2.314 -1.807 1 97.19 139 ASN B N 1
ATOM 3709 C CA . ASN B 1 139 ? -15.477 -2.051 -1.096 1 97.19 139 ASN B CA 1
ATOM 3710 C C . ASN B 1 139 ? -15.141 -0.562 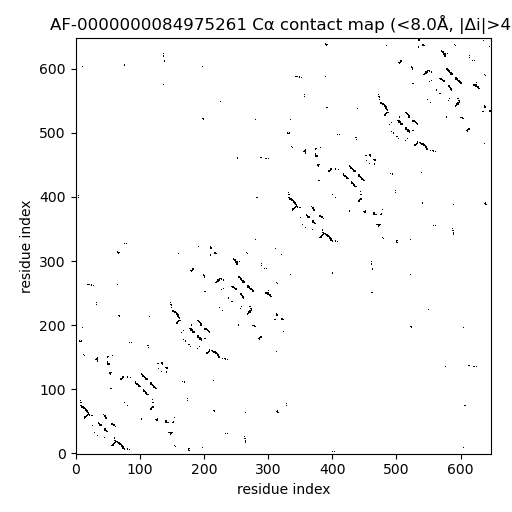-1.088 1 97.19 139 ASN B C 1
ATOM 3712 O O . ASN B 1 139 ? -14.016 -0.177 -0.783 1 97.19 139 ASN B O 1
ATOM 3716 N N . ARG B 1 140 ? -15.961 0.288 -1.417 1 96.94 140 ARG B N 1
ATOM 3717 C CA . ARG B 1 140 ? -15.852 1.742 -1.37 1 96.94 140 ARG B CA 1
ATOM 3718 C C . ARG B 1 140 ? -17.047 2.363 -0.671 1 96.94 140 ARG B C 1
ATOM 3720 O O . ARG B 1 140 ? -18.203 2.018 -0.971 1 96.94 140 ARG B O 1
ATOM 3727 N N . PRO B 1 141 ? -16.797 3.375 0.177 1 97.44 141 PRO B N 1
ATOM 3728 C CA . PRO B 1 141 ? -17.875 3.848 1.044 1 97.44 141 PRO B CA 1
ATOM 3729 C C . PRO B 1 141 ? -18.922 4.672 0.292 1 97.44 141 PRO B C 1
ATOM 3731 O O . PRO B 1 141 ? -20.062 4.777 0.734 1 97.44 141 PRO B O 1
ATOM 3734 N N . GLN B 1 142 ? -18.5 5.25 -0.812 1 98.06 142 GLN B N 1
ATOM 3735 C CA . GLN B 1 142 ? -19.438 6.105 -1.542 1 98.06 142 GLN B CA 1
ATOM 3736 C C . GLN B 1 142 ? -19.078 6.16 -3.027 1 98.06 142 GLN B C 1
ATOM 3738 O O . GLN B 1 142 ? -18.031 5.672 -3.439 1 98.06 142 GLN B O 1
ATOM 3743 N N . LYS B 1 143 ? -20.016 6.828 -3.771 1 97.75 143 LYS B N 1
ATOM 3744 C CA . LYS B 1 143 ? -19.766 7.105 -5.184 1 97.75 143 LYS B CA 1
ATOM 3745 C C . LYS B 1 143 ? -18.594 8.07 -5.348 1 97.75 143 LYS B C 1
ATOM 3747 O O . LYS B 1 143 ? -18.344 8.914 -4.488 1 97.75 143 LYS B O 1
ATOM 3752 N N . ARG B 1 144 ? -17.906 7.875 -6.441 1 97.25 144 ARG B N 1
ATOM 3753 C CA . ARG B 1 144 ? -16.922 8.875 -6.805 1 97.25 144 ARG B CA 1
ATOM 3754 C C . ARG B 1 144 ? -17.578 10.227 -7.07 1 97.25 144 ARG B C 1
ATOM 3756 O O . ARG B 1 144 ? -18.516 10.32 -7.859 1 97.25 144 ARG B O 1
ATOM 3763 N N . PRO B 1 145 ? -17.062 11.305 -6.48 1 97.31 145 PRO B N 1
ATOM 3764 C CA . PRO B 1 145 ? -17.625 12.633 -6.742 1 97.31 145 PRO B CA 1
ATOM 3765 C C . PRO B 1 145 ? -17.375 13.102 -8.172 1 97.31 145 PRO B C 1
ATOM 3767 O O . PRO B 1 145 ? -16.391 12.703 -8.805 1 97.31 145 PRO B O 1
ATOM 3770 N N . ASN B 1 146 ? -18.25 13.984 -8.688 1 96.25 146 ASN B N 1
ATOM 3771 C CA . ASN B 1 146 ? -18.109 14.555 -10.023 1 96.25 146 ASN B CA 1
ATOM 3772 C C . ASN B 1 146 ? -17.734 16.031 -9.961 1 96.25 146 ASN B C 1
ATOM 3774 O O . ASN B 1 146 ? -18.094 16.812 -10.844 1 96.25 146 ASN B O 1
ATOM 3778 N N . ARG B 1 147 ? -17.078 16.422 -8.977 1 95.94 147 ARG B N 1
ATOM 3779 C CA . ARG B 1 147 ? -16.594 17.797 -8.805 1 95.94 147 ARG B CA 1
ATOM 3780 C C . ARG B 1 147 ? -15.078 17.797 -8.57 1 95.94 147 ARG B C 1
ATOM 3782 O O . ARG B 1 147 ? -14.539 16.906 -7.922 1 95.94 147 ARG B O 1
ATOM 3789 N N . GLY B 1 148 ? -14.422 18.922 -9.125 1 97.06 148 GLY B N 1
ATOM 3790 C CA . GLY B 1 148 ? -12.977 19.016 -9 1 97.06 148 GLY B CA 1
ATOM 3791 C C . GLY B 1 148 ? -12.25 17.797 -9.555 1 97.06 148 GLY B C 1
ATOM 3792 O O . GLY B 1 148 ? -12.68 17.219 -10.562 1 97.06 148 GLY B O 1
ATOM 3793 N N . VAL B 1 149 ? -11.148 17.516 -9.102 1 97.94 149 VAL B N 1
ATOM 3794 C CA . VAL B 1 149 ? -10.422 16.266 -9.219 1 97.94 149 VAL B CA 1
ATOM 3795 C C . VAL B 1 149 ? -10.406 15.547 -7.863 1 97.94 149 VAL B C 1
ATOM 3797 O O . VAL B 1 149 ? -9.609 15.891 -6.984 1 97.94 149 VAL B O 1
ATOM 3800 N N . PRO B 1 150 ? -11.312 14.617 -7.707 1 98.06 150 PRO B N 1
ATOM 3801 C CA . PRO B 1 150 ? -11.562 14.109 -6.359 1 98.06 150 PRO B CA 1
ATOM 3802 C C . PRO B 1 150 ? -10.398 13.273 -5.82 1 98.06 150 PRO B C 1
ATOM 3804 O O . PRO B 1 150 ? -9.969 12.32 -6.473 1 98.06 150 PRO B O 1
ATOM 3807 N N . VAL B 1 151 ? -9.922 13.68 -4.664 1 98.25 151 VAL B N 1
ATOM 3808 C CA . VAL B 1 151 ? -8.898 12.891 -3.984 1 98.25 151 VAL B CA 1
ATOM 3809 C C . VAL B 1 151 ? -9.516 11.617 -3.414 1 98.25 151 VAL B C 1
ATOM 3811 O O . VAL B 1 151 ? -10.703 11.594 -3.076 1 98.25 151 VAL B O 1
ATOM 3814 N N . ARG B 1 152 ? -8.719 10.594 -3.262 1 97.56 152 ARG B N 1
ATOM 3815 C CA . ARG B 1 152 ? -9.211 9.281 -2.875 1 97.56 152 ARG B CA 1
ATOM 3816 C C . ARG B 1 152 ? -9.148 9.094 -1.362 1 97.56 152 ARG B C 1
ATOM 3818 O O . ARG B 1 152 ? -10.094 8.586 -0.755 1 97.56 152 ARG B O 1
ATOM 3825 N N . ARG B 1 153 ? -8.047 9.508 -0.723 1 97.94 153 ARG B N 1
ATOM 3826 C CA . ARG B 1 153 ? -7.871 9.32 0.713 1 97.94 153 ARG B CA 1
ATOM 3827 C C . ARG B 1 153 ? -6.727 10.18 1.244 1 97.94 153 ARG B C 1
ATOM 3829 O O . ARG B 1 153 ? -5.902 10.672 0.471 1 97.94 153 ARG B O 1
ATOM 3836 N N . LEU B 1 154 ? -6.676 10.383 2.598 1 98.06 154 LEU B N 1
ATOM 3837 C CA . LEU B 1 154 ? -5.52 11.008 3.23 1 98.06 154 LEU B CA 1
ATOM 3838 C C . LEU B 1 154 ? -4.27 10.156 3.029 1 98.06 154 LEU B C 1
ATOM 3840 O O . LEU B 1 154 ? -4.355 8.938 2.906 1 98.06 154 LEU B O 1
ATOM 3844 N N . ASP B 1 155 ? -3.158 10.789 2.953 1 98.19 155 ASP B N 1
ATOM 3845 C CA . ASP B 1 155 ? -1.943 10.008 2.738 1 98.19 155 ASP B CA 1
ATOM 3846 C C . ASP B 1 155 ? -0.951 10.211 3.881 1 98.19 155 ASP B C 1
ATOM 3848 O O . ASP B 1 155 ? -0.576 9.25 4.562 1 98.19 155 ASP B O 1
ATOM 3852 N N . HIS B 1 156 ? -0.427 11.422 4.055 1 98.69 156 HIS B N 1
ATOM 3853 C CA . HIS B 1 156 ? 0.573 11.633 5.094 1 98.69 156 HIS B CA 1
ATOM 3854 C C . HIS B 1 156 ? 0.536 13.07 5.602 1 98.69 156 HIS B C 1
ATOM 3856 O O . HIS B 1 156 ? -0.237 13.891 5.105 1 98.69 156 HIS B O 1
ATOM 3862 N N . ILE B 1 157 ? 1.34 13.328 6.641 1 98.88 157 ILE B N 1
ATOM 3863 C CA . ILE B 1 157 ? 1.542 14.664 7.18 1 98.88 157 ILE B CA 1
ATOM 3864 C C . ILE B 1 157 ? 3.037 14.938 7.348 1 98.88 157 ILE B C 1
ATOM 3866 O O . ILE B 1 157 ? 3.812 14.016 7.613 1 98.88 157 ILE B O 1
ATOM 3870 N N . ASN B 1 158 ? 3.426 16.156 7.133 1 98.81 158 ASN B N 1
ATOM 3871 C CA . ASN B 1 158 ? 4.805 16.594 7.336 1 98.81 158 ASN B CA 1
ATOM 3872 C C . ASN B 1 158 ? 4.895 17.672 8.398 1 98.81 158 ASN B C 1
ATOM 3874 O O . ASN B 1 158 ? 4.246 18.719 8.289 1 98.81 158 ASN B O 1
ATOM 3878 N N . LEU B 1 159 ? 5.688 17.438 9.352 1 98.75 159 LEU B N 1
ATOM 3879 C CA . LEU B 1 159 ? 5.848 18.344 10.484 1 98.75 159 LEU B CA 1
ATOM 3880 C C . LEU B 1 159 ? 7.207 19.047 10.438 1 98.75 159 LEU B C 1
ATOM 3882 O O . LEU B 1 159 ? 8.195 18.453 10.008 1 98.75 159 LEU B O 1
ATOM 3886 N N . LEU B 1 160 ? 7.184 20.266 10.914 1 98.06 160 LEU B N 1
ATOM 3887 C CA . LEU B 1 160 ? 8.438 20.953 11.164 1 98.06 160 LEU B CA 1
ATOM 3888 C C . LEU B 1 160 ? 8.859 20.812 12.625 1 98.06 160 LEU B C 1
ATOM 3890 O O . LEU B 1 160 ? 8.031 20.922 13.523 1 98.06 160 LEU B O 1
ATOM 3894 N N . ALA B 1 161 ? 10.125 20.578 12.805 1 97.31 161 ALA B N 1
ATOM 3895 C CA . ALA B 1 161 ? 10.586 20.359 14.172 1 97.31 161 ALA B CA 1
ATOM 3896 C C . ALA B 1 161 ? 11.883 21.125 14.438 1 97.31 161 ALA B C 1
ATOM 3898 O O . ALA B 1 161 ? 12.734 21.25 13.562 1 97.31 161 ALA B O 1
ATOM 3899 N N . SER B 1 162 ? 12.078 21.578 15.648 1 96.94 162 SER B N 1
ATOM 3900 C CA . SER B 1 162 ? 13.328 22.203 16.078 1 96.94 162 SER B CA 1
ATOM 3901 C C . SER B 1 162 ? 14.422 21.156 16.25 1 96.94 162 SER B C 1
ATOM 3903 O O . SER B 1 162 ? 15.609 21.453 16.078 1 96.94 162 SER B O 1
ATOM 3905 N N . ASP B 1 163 ? 14.062 20 16.625 1 97.38 163 ASP B N 1
ATOM 3906 C CA . ASP B 1 163 ? 14.969 18.859 16.797 1 97.38 163 ASP B CA 1
ATOM 3907 C C . ASP B 1 163 ? 14.414 17.609 16.094 1 97.38 163 ASP B C 1
ATOM 3909 O O . ASP B 1 163 ? 13.648 16.859 16.688 1 97.38 163 ASP B O 1
ATOM 3913 N N . THR B 1 164 ? 14.898 17.391 14.898 1 98 164 THR B N 1
ATOM 3914 C CA . THR B 1 164 ? 14.367 16.328 14.055 1 98 164 THR B CA 1
ATOM 3915 C C . THR B 1 164 ? 14.617 14.961 14.68 1 98 164 THR B C 1
ATOM 3917 O O . THR B 1 164 ? 13.695 14.156 14.82 1 98 164 THR B O 1
ATOM 3920 N N . ASP B 1 165 ? 15.797 14.703 15.125 1 98.56 165 ASP B N 1
ATOM 3921 C CA . ASP B 1 165 ? 16.188 13.383 15.609 1 98.56 165 ASP B CA 1
ATOM 3922 C C . ASP B 1 165 ? 15.422 13.023 16.891 1 98.56 165 ASP B C 1
ATOM 3924 O O . ASP B 1 165 ? 15.039 11.867 17.094 1 98.56 165 ASP B O 1
ATOM 3928 N N . LYS B 1 166 ? 15.234 14.016 17.703 1 98.38 166 LYS B N 1
ATOM 3929 C CA . LYS B 1 166 ? 14.484 13.766 18.922 1 98.38 166 LYS B CA 1
ATOM 3930 C C . LYS B 1 166 ? 13.062 13.32 18.609 1 98.38 166 LYS B C 1
ATOM 3932 O O . LYS B 1 166 ? 12.531 12.406 19.266 1 98.38 166 LYS B O 1
ATOM 3937 N N . ASN B 1 167 ? 12.461 13.945 17.703 1 98.69 167 ASN B N 1
ATOM 3938 C CA . ASN B 1 167 ? 11.102 13.586 17.312 1 98.69 167 ASN B CA 1
ATOM 3939 C C . ASN B 1 167 ? 11.062 12.227 16.609 1 98.69 167 ASN B C 1
ATOM 3941 O O . ASN B 1 167 ? 10.141 11.445 16.828 1 98.69 167 ASN B O 1
ATOM 3945 N N . VAL B 1 168 ? 12.023 11.953 15.789 1 98.69 168 VAL B N 1
ATOM 3946 C CA . VAL B 1 168 ? 12.141 10.672 15.117 1 98.69 168 VAL B CA 1
ATOM 3947 C C . VAL B 1 168 ? 12.25 9.547 16.141 1 98.69 168 VAL B C 1
ATOM 3949 O O . VAL B 1 168 ? 11.531 8.547 16.062 1 98.69 168 VAL B O 1
ATOM 3952 N N . GLU B 1 169 ? 13.109 9.719 17.078 1 98.62 169 GLU B N 1
ATOM 3953 C CA . GLU B 1 169 ? 13.32 8.711 18.109 1 98.62 169 GLU B CA 1
ATOM 3954 C C . GLU B 1 169 ? 12.047 8.469 18.922 1 98.62 169 GLU B C 1
ATOM 3956 O O . GLU B 1 169 ? 11.734 7.336 19.266 1 98.62 169 GLU B O 1
ATOM 3961 N N . PHE B 1 170 ? 11.367 9.539 19.219 1 98.75 170 PHE B N 1
ATOM 3962 C CA . PHE B 1 170 ? 10.109 9.43 19.953 1 98.75 170 PHE B CA 1
ATOM 3963 C C . PHE B 1 170 ? 9.117 8.562 19.172 1 98.75 170 PHE B C 1
ATOM 3965 O O . PHE B 1 170 ? 8.516 7.648 19.734 1 98.75 170 PHE B O 1
ATOM 3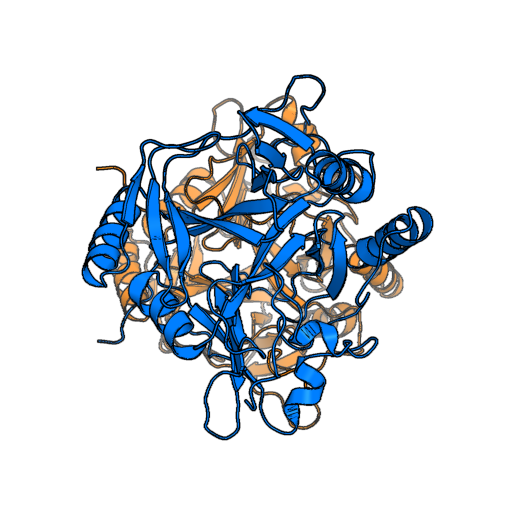972 N N . LEU B 1 171 ? 8.945 8.828 17.875 1 98.75 171 LEU B N 1
ATOM 3973 C CA . LEU B 1 171 ? 8 8.078 17.047 1 98.75 171 LEU B CA 1
ATOM 3974 C C . LEU B 1 171 ? 8.406 6.609 16.953 1 98.75 171 LEU B C 1
ATOM 3976 O O . LEU B 1 171 ? 7.555 5.719 17 1 98.75 171 LEU B O 1
ATOM 3980 N N . LYS B 1 172 ? 9.672 6.355 16.844 1 98.31 172 LYS B N 1
ATOM 3981 C CA . LYS B 1 172 ? 10.18 4.992 16.703 1 98.31 172 LYS B CA 1
ATOM 3982 C C . LYS B 1 172 ? 9.992 4.211 18 1 98.31 172 LYS B C 1
ATOM 3984 O O . LYS B 1 172 ? 9.383 3.137 18 1 98.31 172 LYS B O 1
ATOM 3989 N N . GLU B 1 173 ? 10.43 4.805 19.047 1 97.88 173 GLU B N 1
ATOM 3990 C CA . GLU B 1 173 ? 10.555 4.066 20.312 1 97.88 173 GLU B CA 1
ATOM 3991 C C . GLU B 1 173 ? 9.211 3.982 21.031 1 97.88 173 GLU B C 1
ATOM 3993 O O . GLU B 1 173 ? 8.914 2.98 21.688 1 97.88 173 GLU B O 1
ATOM 3998 N N . VAL B 1 174 ? 8.453 5.027 20.891 1 98.38 174 VAL B N 1
ATOM 3999 C CA . VAL B 1 174 ? 7.23 5.094 21.688 1 98.38 174 VAL B CA 1
ATOM 4000 C C . VAL B 1 174 ? 6.059 4.527 20.891 1 98.38 174 VAL B C 1
ATOM 4002 O O . VAL B 1 174 ? 5.199 3.838 21.438 1 98.38 174 VAL B O 1
ATOM 4005 N N . LEU B 1 175 ? 6.074 4.809 19.578 1 98.62 175 LEU B N 1
ATOM 4006 C CA . LEU B 1 175 ? 4.879 4.492 18.812 1 98.62 175 LEU B CA 1
ATOM 4007 C C . LEU B 1 175 ? 5.164 3.383 17.797 1 98.62 175 LEU B C 1
ATOM 4009 O O . LEU B 1 175 ? 4.246 2.855 17.172 1 98.62 175 LEU B O 1
ATOM 4013 N N . GLY B 1 176 ? 6.379 3.029 17.578 1 98 176 GLY B N 1
ATOM 4014 C CA . GLY B 1 176 ? 6.715 1.889 16.734 1 98 176 GLY B CA 1
ATOM 4015 C C . GLY B 1 176 ? 6.832 2.242 15.266 1 98 176 GLY B C 1
ATOM 4016 O O . GLY B 1 176 ? 6.715 1.369 14.398 1 98 176 GLY B O 1
ATOM 4017 N N . PHE B 1 177 ? 7.055 3.486 14.977 1 98.69 177 PHE B N 1
ATOM 4018 C CA . PHE B 1 177 ? 7.27 3.867 13.586 1 98.69 177 PHE B CA 1
ATOM 4019 C C . PHE B 1 177 ? 8.602 3.328 13.078 1 98.69 177 PHE B C 1
ATOM 4021 O O . PHE B 1 177 ? 9.578 3.271 13.82 1 98.69 177 PHE B O 1
ATOM 4028 N N . ASN B 1 178 ? 8.578 2.973 11.789 1 98.44 178 ASN B N 1
ATOM 4029 C CA . ASN B 1 178 ? 9.812 2.596 11.102 1 98.44 178 ASN B CA 1
ATOM 4030 C C . ASN B 1 178 ? 10.43 3.779 10.359 1 98.44 178 ASN B C 1
ATOM 4032 O O . ASN B 1 178 ? 9.734 4.48 9.617 1 98.44 178 ASN B O 1
ATOM 4036 N N . LEU B 1 179 ? 11.695 4.004 10.625 1 98.62 179 LEU B N 1
ATOM 4037 C CA . LEU B 1 179 ? 12.43 5.008 9.859 1 98.62 179 LEU B CA 1
ATOM 4038 C C . LEU B 1 179 ? 12.758 4.496 8.461 1 98.62 179 LEU B C 1
ATOM 4040 O O . LEU B 1 179 ? 13.625 3.633 8.305 1 98.62 179 LEU B O 1
ATOM 4044 N N . ARG B 1 180 ? 12.094 5.086 7.469 1 98.62 180 ARG B N 1
ATOM 4045 C CA . ARG B 1 180 ? 12.188 4.559 6.109 1 98.62 180 ARG B CA 1
ATOM 4046 C C . ARG B 1 180 ? 13.297 5.254 5.328 1 98.62 180 ARG B C 1
ATOM 4048 O O . ARG B 1 180 ? 14.133 4.598 4.703 1 98.62 180 ARG B O 1
ATOM 4055 N N . GLU B 1 181 ? 13.242 6.574 5.367 1 98.44 181 GLU B N 1
ATOM 4056 C CA . GLU B 1 181 ? 14.266 7.371 4.695 1 98.44 181 GLU B CA 1
ATOM 4057 C C . GLU B 1 181 ? 14.68 8.57 5.543 1 98.44 181 GLU B C 1
ATOM 4059 O O . GLU B 1 181 ? 13.914 9.031 6.398 1 98.44 181 GLU B O 1
ATOM 4064 N N . ARG B 1 182 ? 15.93 9.055 5.277 1 97.81 182 ARG B N 1
ATOM 4065 C CA . ARG B 1 182 ? 16.375 10.297 5.895 1 97.81 182 ARG B CA 1
ATOM 4066 C C . ARG B 1 182 ? 17.312 11.07 4.965 1 97.81 182 ARG B C 1
ATOM 4068 O O . ARG B 1 182 ? 18.016 10.469 4.148 1 97.81 182 ARG B O 1
ATOM 4075 N N . ILE B 1 183 ? 17.172 12.312 5 1 97.38 183 ILE B N 1
ATOM 4076 C CA . ILE B 1 183 ? 18.219 13.203 4.523 1 97.38 183 ILE B CA 1
ATOM 4077 C C . ILE B 1 183 ? 19.141 13.586 5.68 1 97.38 183 ILE B C 1
ATOM 4079 O O . ILE B 1 183 ? 18.672 14.078 6.715 1 97.38 183 ILE B O 1
ATOM 4083 N N . VAL B 1 184 ? 20.391 13.398 5.477 1 96.19 184 VAL B N 1
ATOM 4084 C CA . VAL B 1 184 ? 21.328 13.484 6.598 1 96.19 184 VAL B CA 1
ATOM 4085 C C . VAL B 1 184 ? 22.344 14.586 6.332 1 96.19 184 VAL B C 1
ATOM 4087 O O . VAL B 1 184 ? 22.828 14.727 5.207 1 96.19 184 VAL B O 1
ATOM 4090 N N . ALA B 1 185 ? 22.688 15.305 7.383 1 94.19 185 ALA B N 1
ATOM 4091 C CA . ALA B 1 185 ? 23.75 16.297 7.328 1 94.19 185 ALA B CA 1
ATOM 4092 C C . ALA B 1 185 ? 25.125 15.648 7.469 1 94.19 185 ALA B C 1
ATOM 4094 O O . ALA B 1 185 ? 25.219 14.438 7.672 1 94.19 185 ALA B O 1
ATOM 4095 N N . ASP B 1 186 ? 26.125 16.438 7.32 1 92.12 186 ASP B N 1
ATOM 4096 C CA . ASP B 1 186 ? 27.5 15.93 7.383 1 92.12 186 ASP B CA 1
ATOM 4097 C C . ASP B 1 186 ? 27.797 15.305 8.742 1 92.12 186 ASP B C 1
ATOM 4099 O O . ASP B 1 186 ? 28.578 14.359 8.844 1 92.12 186 ASP B O 1
ATOM 4103 N N . ASP B 1 187 ? 27.156 15.844 9.734 1 92.88 187 ASP B N 1
ATOM 4104 C CA . ASP B 1 187 ? 27.406 15.336 11.078 1 92.88 187 ASP B CA 1
ATOM 4105 C C . ASP B 1 187 ? 26.484 14.164 11.398 1 92.88 187 ASP B C 1
ATOM 4107 O O . ASP B 1 187 ? 26.344 13.766 12.562 1 92.88 187 ASP B O 1
ATOM 4111 N N . ASP B 1 188 ? 25.75 13.742 10.461 1 92.88 188 ASP B N 1
ATOM 4112 C CA . ASP B 1 188 ? 24.891 12.555 10.516 1 92.88 188 ASP B CA 1
ATOM 4113 C C . ASP B 1 188 ? 23.578 12.867 11.211 1 92.88 188 ASP B C 1
ATOM 4115 O O . ASP B 1 188 ? 22.797 11.953 11.508 1 92.88 188 ASP B O 1
AT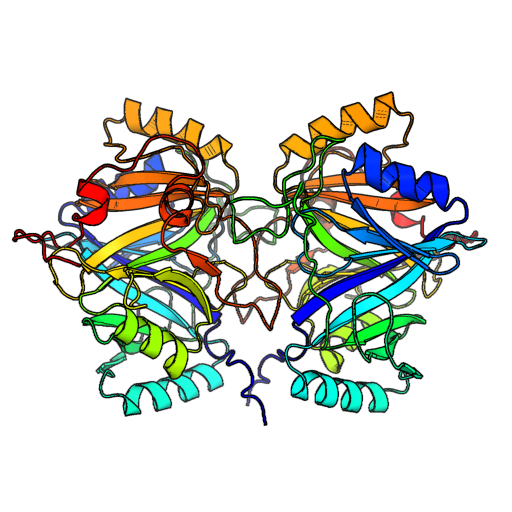OM 4119 N N . SER B 1 189 ? 23.375 14.148 11.508 1 94.69 189 SER B N 1
ATOM 4120 C CA . SER B 1 189 ? 22.062 14.516 11.992 1 94.69 189 SER B CA 1
ATOM 4121 C C . SER B 1 189 ? 21.031 14.531 10.867 1 94.69 189 SER B C 1
ATOM 4123 O O . SER B 1 189 ? 21.391 14.68 9.695 1 94.69 189 SER B O 1
ATOM 4125 N N . SER B 1 190 ? 19.812 14.375 11.258 1 96.31 190 SER B N 1
ATOM 4126 C CA . SER B 1 190 ? 18.75 14.344 10.25 1 96.31 190 SER B CA 1
ATOM 4127 C C . SER B 1 190 ? 18.266 15.75 9.906 1 96.31 190 SER B C 1
ATOM 4129 O O . SER B 1 190 ? 17.828 16.484 10.781 1 96.31 190 SER B O 1
ATOM 4131 N N . ILE B 1 191 ? 18.375 16.047 8.633 1 95.94 191 ILE B N 1
ATOM 4132 C CA . ILE B 1 191 ? 17.719 17.234 8.102 1 95.94 191 ILE B CA 1
ATOM 4133 C C . ILE B 1 191 ? 16.219 16.984 7.938 1 95.94 191 ILE B C 1
ATOM 4135 O O . ILE B 1 191 ? 15.398 17.844 8.234 1 95.94 191 ILE B O 1
ATOM 4139 N N . ALA B 1 192 ? 15.867 15.828 7.508 1 97.69 192 ALA B N 1
ATOM 4140 C CA . ALA B 1 192 ? 14.5 15.352 7.34 1 97.69 192 ALA B CA 1
ATOM 4141 C C . ALA B 1 192 ? 14.43 13.836 7.465 1 97.69 192 ALA B C 1
ATOM 4143 O O . ALA B 1 192 ? 15.43 13.141 7.242 1 97.69 192 ALA B O 1
ATOM 4144 N N . ALA B 1 193 ? 13.297 13.359 7.871 1 98.69 193 ALA B N 1
ATOM 4145 C CA . ALA B 1 193 ? 13.086 11.93 8.055 1 98.69 193 ALA B CA 1
ATOM 4146 C C . ALA B 1 193 ? 11.664 11.531 7.691 1 98.69 193 ALA B C 1
ATOM 4148 O O . ALA B 1 193 ? 10.719 12.273 7.965 1 98.69 193 ALA B O 1
ATOM 4149 N N . TRP B 1 194 ? 11.516 10.406 7.086 1 98.69 194 TRP B N 1
ATOM 4150 C CA . TRP B 1 194 ? 10.234 9.836 6.691 1 98.69 194 TRP B CA 1
ATOM 4151 C C . TRP B 1 194 ? 9.977 8.523 7.43 1 98.69 194 TRP B C 1
ATOM 4153 O O . TRP B 1 194 ? 10.797 7.602 7.375 1 98.69 194 TRP B O 1
ATOM 4163 N N . LEU B 1 195 ? 8.82 8.461 8.094 1 98.88 195 LEU B N 1
ATOM 4164 C CA . LEU B 1 195 ? 8.516 7.316 8.953 1 98.88 195 LEU B CA 1
ATOM 4165 C C . LEU B 1 195 ? 7.129 6.762 8.641 1 98.88 195 LEU B C 1
ATOM 4167 O O . LEU B 1 195 ? 6.215 7.516 8.289 1 98.88 195 LEU B O 1
ATOM 4171 N N . SER B 1 196 ? 7.016 5.438 8.82 1 98.56 196 SER B N 1
ATOM 4172 C CA . SER B 1 196 ? 5.691 4.855 8.609 1 98.56 196 SER B CA 1
ATOM 4173 C C . SER B 1 196 ? 5.453 3.676 9.547 1 98.56 196 SER B C 1
ATOM 4175 O O . SER B 1 196 ? 6.402 3.104 10.086 1 98.56 196 SER B O 1
ATOM 4177 N N . VAL B 1 197 ? 4.148 3.416 9.781 1 98.19 197 VAL B N 1
ATOM 4178 C CA . VAL B 1 197 ? 3.701 2.207 10.461 1 98.19 197 VAL B CA 1
ATOM 4179 C C . VAL B 1 197 ? 2.99 1.286 9.477 1 98.19 197 VAL B C 1
ATOM 4181 O O . VAL B 1 197 ? 2.619 0.162 9.82 1 98.19 197 VAL B O 1
ATOM 4184 N N . SER B 1 198 ? 2.744 1.748 8.297 1 96.88 198 SER B N 1
ATOM 4185 C CA . SER B 1 198 ? 2.082 1.039 7.203 1 96.88 198 SER B CA 1
ATOM 4186 C C . SER B 1 198 ? 3.066 0.686 6.094 1 96.88 198 SER B C 1
ATOM 4188 O O . SER B 1 198 ? 4.273 0.896 6.238 1 96.88 198 SER B O 1
ATOM 4190 N N . ASN B 1 199 ? 2.578 0.111 4.953 1 97.12 199 ASN B N 1
ATOM 4191 C CA . ASN B 1 199 ? 3.459 -0.219 3.84 1 97.12 199 ASN B CA 1
ATOM 4192 C C . ASN B 1 199 ? 3.777 1.01 2.994 1 97.12 199 ASN B C 1
ATOM 4194 O O . ASN B 1 199 ? 4.547 0.926 2.035 1 97.12 199 ASN B O 1
ATOM 4198 N N . LEU B 1 200 ? 3.201 2.15 3.389 1 97 200 LEU B N 1
ATOM 4199 C CA . LEU B 1 200 ? 3.604 3.4 2.752 1 97 200 LEU B CA 1
ATOM 4200 C C . LEU B 1 200 ? 5.031 3.773 3.139 1 97 200 LEU B C 1
ATOM 4202 O O . LEU B 1 200 ? 5.535 3.33 4.172 1 97 200 LEU B O 1
ATOM 4206 N N . VAL B 1 201 ? 5.594 4.578 2.316 1 97.56 201 VAL B N 1
ATOM 4207 C CA . VAL B 1 201 ? 6.938 5.035 2.656 1 97.56 201 VAL B CA 1
ATOM 4208 C C . VAL B 1 201 ? 6.879 5.941 3.883 1 97.56 201 VAL B C 1
ATOM 4210 O O . VAL B 1 201 ? 7.777 5.918 4.727 1 97.56 201 VAL B O 1
ATOM 4213 N N . HIS B 1 202 ? 5.773 6.695 3.914 1 98.12 202 HIS B N 1
ATOM 4214 C CA . HIS B 1 202 ? 5.656 7.488 5.133 1 98.12 202 HIS B CA 1
ATOM 4215 C C . HIS B 1 202 ? 4.199 7.82 5.438 1 98.12 202 HIS B C 1
ATOM 4217 O O . HIS B 1 202 ? 3.414 8.078 4.523 1 98.12 202 HIS B O 1
ATOM 4223 N N . ASP B 1 203 ? 3.947 7.766 6.727 1 98.56 203 ASP B N 1
ATOM 4224 C CA . ASP B 1 203 ? 2.736 8.328 7.316 1 98.56 203 ASP B CA 1
ATOM 4225 C C . ASP B 1 203 ? 3 9.719 7.891 1 98.56 203 ASP B C 1
ATOM 4227 O O . ASP B 1 203 ? 2.143 10.602 7.812 1 98.56 203 ASP B O 1
ATOM 4231 N N . ILE B 1 204 ? 4.176 9.875 8.477 1 98.88 204 ILE B N 1
ATOM 4232 C CA . ILE B 1 204 ? 4.621 11.133 9.062 1 98.88 204 ILE B CA 1
ATOM 4233 C C . ILE B 1 204 ? 6.043 11.445 8.594 1 98.88 204 ILE B C 1
ATOM 4235 O O . ILE B 1 204 ? 6.926 10.594 8.672 1 98.88 204 ILE B O 1
ATOM 4239 N N . ALA B 1 205 ? 6.215 12.617 8.125 1 98.75 205 ALA B N 1
ATOM 4240 C CA . ALA B 1 205 ? 7.551 13.148 7.867 1 98.75 205 ALA B CA 1
ATOM 4241 C C . ALA B 1 205 ? 7.906 14.242 8.875 1 98.75 205 ALA B C 1
ATOM 4243 O O . ALA B 1 205 ? 7.043 15.016 9.297 1 98.75 205 ALA B O 1
ATOM 4244 N N . ILE B 1 206 ? 9.148 14.242 9.234 1 98.62 206 ILE B N 1
ATOM 4245 C CA . ILE B 1 206 ? 9.688 15.273 10.117 1 98.62 206 ILE B CA 1
ATOM 4246 C C . ILE B 1 206 ? 10.812 16.031 9.406 1 98.62 206 ILE B C 1
ATOM 4248 O O . ILE B 1 206 ? 11.805 15.422 9.008 1 98.62 206 ILE B O 1
ATOM 4252 N N . MET B 1 207 ? 10.625 17.266 9.289 1 97.69 207 MET B N 1
ATOM 4253 C CA . MET B 1 207 ? 11.633 18.125 8.688 1 97.69 207 MET B CA 1
ATOM 4254 C C . MET B 1 207 ? 12.148 19.156 9.695 1 97.69 207 MET B C 1
ATOM 4256 O O . MET B 1 207 ? 11.375 19.703 10.477 1 97.69 207 MET B O 1
ATOM 4260 N N . GLY B 1 208 ? 13.438 19.391 9.617 1 96.69 208 GLY B N 1
ATOM 4261 C CA . GLY B 1 208 ? 13.977 20.453 10.445 1 96.69 208 GLY B CA 1
ATOM 4262 C C . GLY B 1 208 ? 13.406 21.828 10.109 1 96.69 208 GLY B C 1
ATOM 4263 O O . GLY B 1 208 ? 13.352 22.203 8.945 1 96.69 208 GLY B O 1
ATOM 4264 N N . ASP B 1 209 ? 13 22.484 11.148 1 95.56 209 ASP B N 1
ATOM 4265 C CA . ASP B 1 209 ? 12.477 23.828 10.953 1 95.56 209 ASP B CA 1
ATOM 4266 C C . ASP B 1 209 ? 13.617 24.828 10.734 1 95.56 209 ASP B C 1
ATOM 4268 O O . ASP B 1 209 ? 14.445 25.031 11.625 1 95.56 209 ASP B O 1
ATOM 4272 N N . ALA B 1 210 ? 13.578 25.438 9.672 1 90.69 210 ALA B N 1
ATOM 4273 C CA . ALA B 1 210 ? 14.641 26.375 9.32 1 90.69 210 ALA B CA 1
ATOM 4274 C C . ALA B 1 210 ? 14.703 27.547 10.305 1 90.69 210 ALA B C 1
ATOM 4276 O O . ALA B 1 210 ? 15.742 28.188 10.453 1 90.69 210 ALA B O 1
ATOM 4277 N N . LEU B 1 211 ? 13.609 27.812 10.977 1 91.56 211 LEU B N 1
ATOM 4278 C CA . LEU B 1 211 ? 13.547 28.922 11.922 1 91.56 211 LEU B CA 1
ATOM 4279 C C . LEU B 1 211 ? 13.82 28.438 13.344 1 91.56 211 LEU B C 1
ATOM 4281 O O . LEU B 1 211 ? 13.836 29.234 14.281 1 91.56 211 LEU B O 1
ATOM 4285 N N . GLY B 1 212 ? 13.992 27.188 13.484 1 92.19 212 GLY B N 1
ATOM 4286 C CA . GLY B 1 212 ? 14.242 26.609 14.797 1 92.19 212 GLY B CA 1
ATOM 4287 C C . GLY B 1 212 ? 13.016 26.609 15.695 1 92.19 212 GLY B C 1
ATOM 4288 O O . GLY B 1 212 ? 13.133 26.5 16.906 1 92.19 212 GLY B O 1
ATOM 4289 N N . GLU B 1 213 ? 11.867 26.828 15.094 1 93.31 213 GLU B N 1
ATOM 4290 C CA . GLU B 1 213 ? 10.617 26.875 15.844 1 93.31 213 GLU B CA 1
ATOM 4291 C C . GLU B 1 213 ? 10.078 25.469 16.125 1 93.31 213 GLU B C 1
ATOM 4293 O O . GLU B 1 213 ? 10.539 24.5 15.523 1 93.31 213 GLU B O 1
ATOM 4298 N N . SER B 1 214 ? 9.18 25.406 17.078 1 94.06 214 SER B N 1
ATOM 4299 C CA . SER B 1 214 ? 8.555 24.141 17.453 1 94.06 214 SER B CA 1
ATOM 4300 C C . SER B 1 214 ? 7.07 24.141 17.109 1 94.06 214 SER B C 1
ATOM 4302 O O . SER B 1 214 ? 6.43 25.188 17.062 1 94.06 214 SER B O 1
ATOM 4304 N N . GLY B 1 215 ? 6.547 22.938 16.781 1 94.06 215 GLY B N 1
ATOM 4305 C CA . GLY B 1 215 ? 5.113 22.703 16.734 1 94.06 215 GLY B CA 1
ATOM 4306 C C . GLY B 1 215 ? 4.473 23.219 15.461 1 94.06 215 GLY B C 1
ATOM 4307 O O . GLY B 1 215 ? 3.289 23.562 15.445 1 94.06 215 GLY B O 1
ATOM 4308 N N . ARG B 1 216 ? 5.27 23.375 14.375 1 97.44 216 ARG B N 1
ATOM 4309 C CA . ARG B 1 216 ? 4.695 23.922 13.148 1 97.44 216 ARG B CA 1
ATOM 4310 C C . ARG B 1 216 ? 4.371 22.812 12.156 1 97.44 216 ARG B C 1
ATOM 4312 O O . ARG B 1 216 ? 4.887 21.688 12.273 1 97.44 216 ARG B O 1
ATOM 4319 N N . LEU B 1 217 ? 3.469 23.125 11.281 1 98.69 217 LEU B N 1
ATOM 4320 C CA . LEU B 1 217 ? 3.014 22.25 10.211 1 98.69 217 LEU B CA 1
ATOM 4321 C C . LEU B 1 217 ? 3.66 22.625 8.883 1 98.69 217 LEU B C 1
ATOM 4323 O O . LEU B 1 217 ? 3.617 23.797 8.477 1 98.69 217 LEU B O 1
ATOM 4327 N N . HIS B 1 218 ? 4.281 21.672 8.242 1 98.56 218 HIS B N 1
ATOM 4328 C CA . HIS B 1 218 ? 4.754 21.922 6.887 1 98.56 218 HIS B CA 1
ATOM 4329 C C . HIS B 1 218 ? 3.635 21.734 5.871 1 98.56 218 HIS B C 1
ATOM 4331 O O . HIS B 1 218 ? 3.338 22.641 5.086 1 98.56 218 HIS B O 1
ATOM 4337 N N . HIS B 1 219 ? 3.029 20.531 5.852 1 98.81 219 HIS B N 1
ATOM 4338 C CA . HIS B 1 219 ? 1.895 20.328 4.961 1 98.81 219 HIS B CA 1
ATOM 4339 C C . HIS B 1 219 ? 1.102 19.078 5.352 1 98.81 219 HIS B C 1
ATOM 4341 O O . HIS B 1 219 ? 1.588 18.25 6.117 1 98.81 219 HIS B O 1
ATOM 4347 N N . ILE B 1 220 ? -0.158 19.016 4.891 1 98.88 220 ILE B N 1
ATOM 4348 C CA . ILE B 1 220 ? -0.941 17.781 4.84 1 98.88 220 ILE B CA 1
ATOM 4349 C C . ILE B 1 220 ? -1.006 17.266 3.406 1 98.88 220 ILE B C 1
ATOM 4351 O O . ILE B 1 220 ? -0.742 18.016 2.459 1 98.88 220 ILE B O 1
ATOM 4355 N N . CYS B 1 221 ? -1.361 15.953 3.312 1 98.75 221 CYS B N 1
ATOM 4356 C CA . CYS B 1 221 ? -1.323 15.414 1.958 1 98.75 221 CYS B CA 1
ATOM 4357 C C . CYS B 1 221 ? -2.514 14.5 1.703 1 98.75 221 CYS B C 1
ATOM 4359 O O . CYS B 1 221 ? -2.881 13.695 2.564 1 98.75 221 CYS B O 1
ATOM 4361 N N . TYR B 1 222 ? -3.07 14.609 0.532 1 98.56 222 TYR B N 1
ATOM 4362 C CA . TYR B 1 222 ? -4.074 13.68 0.026 1 98.56 222 TYR B CA 1
ATOM 4363 C C . TYR B 1 222 ? -3.619 13.039 -1.282 1 98.56 222 TYR B C 1
ATOM 4365 O O . TYR B 1 222 ? -2.83 13.633 -2.023 1 98.56 222 TYR B O 1
ATOM 4373 N N . TRP B 1 223 ? -4.168 11.867 -1.548 1 97.62 223 TRP B N 1
ATOM 4374 C CA . TRP B 1 223 ? -3.699 11 -2.623 1 97.62 223 TRP B CA 1
ATOM 4375 C C . TRP B 1 223 ? -4.758 10.859 -3.711 1 97.62 223 TRP B C 1
ATOM 4377 O O . TRP B 1 223 ? -5.934 10.633 -3.414 1 97.62 223 TRP B O 1
ATOM 4387 N N . TYR B 1 224 ? -4.379 11.008 -5.012 1 95.88 224 TYR B N 1
ATOM 4388 C CA . TYR B 1 224 ? -5.277 10.852 -6.148 1 95.88 224 TYR B CA 1
ATOM 4389 C C . TYR B 1 224 ? -5.188 9.445 -6.727 1 95.88 224 TYR B C 1
ATOM 4391 O O . TYR B 1 224 ? -6.195 8.867 -7.148 1 95.88 224 TYR B O 1
ATOM 4399 N N . GLY B 1 225 ? -3.939 8.906 -6.793 1 91.19 225 GLY B N 1
ATOM 4400 C CA . GLY B 1 225 ? -3.775 7.566 -7.328 1 91.19 225 GLY B CA 1
ATOM 4401 C C . GLY B 1 225 ? -3.01 7.535 -8.641 1 91.19 225 GLY B C 1
ATOM 4402 O O . GLY B 1 225 ? -2.264 6.594 -8.906 1 91.19 225 GLY B O 1
ATOM 4403 N N . PHE B 1 226 ? -3.17 8.625 -9.461 1 92.44 226 PHE B N 1
ATOM 4404 C CA . PHE B 1 226 ? -2.537 8.617 -10.773 1 92.44 226 PHE B CA 1
ATOM 4405 C C . PHE B 1 226 ? -1.912 9.977 -11.078 1 92.44 226 PHE B C 1
ATOM 4407 O O . PHE B 1 226 ? -2.549 11.016 -10.891 1 92.44 226 PHE B O 1
ATOM 4414 N N . PRO B 1 227 ? -0.698 9.93 -11.664 1 93.88 227 PRO B N 1
ATOM 4415 C CA . PRO B 1 227 ? -0.005 11.195 -11.914 1 93.88 227 PRO B CA 1
ATOM 4416 C C . PRO B 1 227 ? -0.792 12.125 -12.844 1 93.88 227 PRO B C 1
ATOM 4418 O O . PRO B 1 227 ? -0.7 13.352 -12.719 1 93.88 227 PRO B O 1
ATOM 4421 N N . GLN B 1 228 ? -1.577 11.555 -13.68 1 94.31 228 GLN B N 1
ATOM 4422 C CA . GLN B 1 228 ? -2.369 12.359 -14.609 1 94.31 228 GLN B CA 1
ATOM 4423 C C . GLN B 1 228 ? -3.285 13.32 -13.852 1 94.31 228 GLN B C 1
ATOM 4425 O O . GLN B 1 228 ? -3.547 14.438 -14.32 1 94.31 228 GLN B O 1
ATOM 4430 N N . HIS B 1 229 ? -3.758 13 -12.727 1 96.38 229 HIS B N 1
ATOM 4431 C CA . HIS B 1 229 ? -4.66 13.836 -11.945 1 96.38 229 HIS B CA 1
ATOM 4432 C C . HIS B 1 229 ? -3.971 15.109 -11.477 1 96.38 229 HIS B C 1
ATOM 4434 O O . HIS B 1 229 ? -4.633 16.125 -11.227 1 96.38 229 HIS B O 1
ATOM 4440 N N . LEU B 1 230 ? -2.625 15.062 -11.375 1 97.19 230 LEU B N 1
ATOM 4441 C CA . LEU B 1 230 ? -1.897 16.266 -11.016 1 97.19 230 LEU B CA 1
ATOM 4442 C C . LEU B 1 230 ? -1.96 17.297 -12.141 1 97.19 230 LEU B C 1
ATOM 4444 O O . LEU B 1 230 ? -2.035 18.5 -11.883 1 97.19 230 LEU B O 1
ATOM 4448 N N . SER B 1 231 ? -1.925 16.828 -13.391 1 96.38 231 SER B N 1
ATOM 4449 C CA . SER B 1 231 ? -2.102 17.734 -14.523 1 96.38 231 SER B CA 1
ATOM 4450 C C . SER B 1 231 ? -3.516 18.297 -14.562 1 96.38 231 SER B C 1
ATOM 4452 O O . SER B 1 231 ? -3.697 19.5 -14.773 1 96.38 231 SER B O 1
ATOM 4454 N N . ASP B 1 232 ? -4.469 17.5 -14.336 1 97.06 232 ASP B N 1
ATOM 4455 C CA . ASP B 1 232 ? -5.863 17.922 -14.367 1 97.06 232 ASP B CA 1
ATOM 4456 C C . ASP B 1 232 ? -6.141 18.984 -13.305 1 97.06 232 ASP B C 1
ATOM 4458 O O . ASP B 1 232 ? -6.77 20 -13.594 1 97.06 232 ASP B O 1
ATOM 4462 N N . VAL B 1 233 ? -5.672 18.734 -12.133 1 98.06 233 VAL B N 1
ATOM 4463 C CA . VAL B 1 233 ? -5.992 19.656 -11.047 1 98.06 233 VAL B CA 1
ATOM 4464 C C . VAL B 1 233 ? -5.199 20.953 -11.219 1 98.06 233 VAL B C 1
ATOM 4466 O O . VAL B 1 233 ? -5.645 22.016 -10.797 1 98.06 233 VAL B O 1
ATOM 4469 N N . ALA B 1 234 ? -4.008 20.875 -11.789 1 97.69 234 ALA B N 1
ATOM 4470 C CA . ALA B 1 234 ? -3.225 22.078 -12.055 1 97.69 234 ALA B CA 1
ATOM 4471 C C . ALA B 1 234 ? -4.031 23.094 -12.859 1 97.69 234 ALA B C 1
ATOM 4473 O O . ALA B 1 234 ? -4.051 24.281 -12.539 1 97.69 234 ALA B O 1
ATOM 4474 N N . ASP B 1 235 ? -4.68 22.625 -13.891 1 97.12 235 ASP B N 1
ATOM 4475 C CA . ASP B 1 235 ? -5.516 23.5 -14.695 1 97.12 235 ASP B CA 1
ATOM 4476 C C . ASP B 1 235 ? -6.613 24.141 -13.852 1 97.12 235 ASP B C 1
ATOM 4478 O O . ASP B 1 235 ? -6.84 25.359 -13.938 1 97.12 235 ASP B O 1
ATOM 4482 N N . LEU B 1 236 ? -7.238 23.375 -13.023 1 97.12 236 LEU B N 1
ATOM 4483 C CA . LEU B 1 236 ? -8.32 23.859 -12.18 1 97.12 236 LEU B CA 1
ATOM 4484 C C . LEU B 1 236 ? -7.816 24.906 -11.195 1 9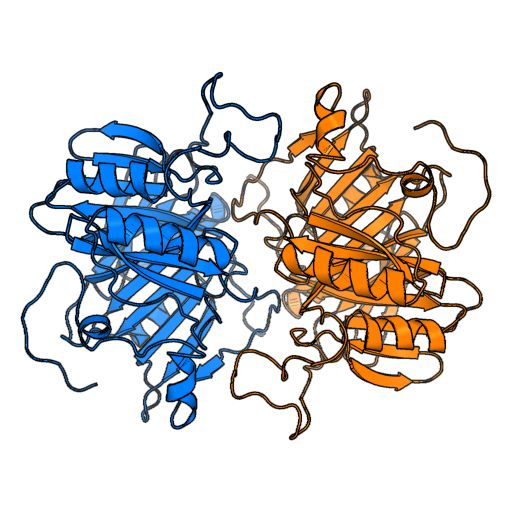7.12 236 LEU B C 1
ATOM 4486 O O . LEU B 1 236 ? -8.469 25.938 -10.984 1 97.12 236 LEU B O 1
ATOM 4490 N N . LEU B 1 237 ? -6.688 24.625 -10.594 1 98.12 237 LEU B N 1
ATOM 4491 C CA . LEU B 1 237 ? -6.102 25.531 -9.617 1 98.12 237 LEU B CA 1
ATOM 4492 C C . LEU B 1 237 ? -5.754 26.875 -10.258 1 98.12 237 LEU B C 1
ATOM 4494 O O . LEU B 1 237 ? -6.102 27.922 -9.727 1 98.12 237 LEU B O 1
ATOM 4498 N N . ILE B 1 238 ? -5.129 26.859 -11.391 1 96.94 238 ILE B N 1
ATOM 4499 C CA . ILE B 1 238 ? -4.711 28.078 -12.086 1 96.94 238 ILE B CA 1
ATOM 4500 C C . ILE B 1 238 ? -5.941 28.891 -12.469 1 96.94 238 ILE B C 1
ATOM 4502 O O . ILE B 1 238 ? -5.996 30.094 -12.211 1 96.94 238 ILE B O 1
ATOM 4506 N N . GLU B 1 239 ? -6.91 28.25 -13 1 96.69 239 GLU B N 1
ATOM 4507 C CA . GLU B 1 239 ? -8.117 28.922 -13.461 1 96.69 239 GLU B CA 1
ATOM 4508 C C . GLU B 1 239 ? -8.914 29.5 -12.297 1 96.69 239 GLU B C 1
ATOM 4510 O O . GLU B 1 239 ? -9.625 30.484 -12.445 1 96.69 239 GLU B O 1
ATOM 4515 N N . ALA B 1 240 ? -8.766 28.906 -11.141 1 96.69 240 ALA B N 1
ATOM 4516 C CA . ALA B 1 240 ? -9.5 29.344 -9.961 1 96.69 240 ALA B CA 1
ATOM 4517 C C . ALA B 1 240 ? -8.703 30.375 -9.172 1 96.69 240 ALA B C 1
ATOM 4519 O O . ALA B 1 240 ? -9.188 30.906 -8.172 1 96.69 240 ALA B O 1
ATOM 4520 N N . GLY B 1 241 ? -7.473 30.578 -9.555 1 95.81 241 GLY B N 1
ATOM 4521 C CA . GLY B 1 241 ? -6.68 31.641 -8.977 1 95.81 241 GLY B CA 1
ATOM 4522 C C . GLY B 1 241 ? -5.879 31.203 -7.766 1 95.81 241 GLY B C 1
ATOM 4523 O O . GLY B 1 241 ? -5.418 32.031 -6.98 1 95.81 241 GLY B O 1
ATOM 4524 N N . TYR B 1 242 ? -5.762 29.906 -7.551 1 96.38 242 TYR B N 1
ATOM 4525 C CA . TYR B 1 242 ? -4.949 29.422 -6.445 1 96.38 242 TYR B CA 1
ATOM 4526 C C . TYR B 1 242 ? -3.467 29.469 -6.797 1 96.38 242 TYR B C 1
ATOM 4528 O O . TYR B 1 242 ? -3.102 29.438 -7.977 1 96.38 242 TYR B O 1
ATOM 4536 N N . ASN B 1 243 ? -2.703 29.531 -5.766 1 92.88 243 ASN B N 1
ATOM 4537 C CA . ASN B 1 243 ? -1.255 29.578 -5.93 1 92.88 243 ASN B CA 1
ATOM 4538 C C . ASN B 1 243 ? -0.631 28.188 -5.859 1 92.88 243 ASN B C 1
ATOM 4540 O O . ASN B 1 243 ? -0.589 27.578 -4.789 1 92.88 243 ASN B O 1
ATOM 4544 N N . ILE B 1 244 ? -0.123 27.719 -6.945 1 96 244 ILE B N 1
ATOM 4545 C CA . ILE B 1 244 ? 0.686 26.5 -6.965 1 96 244 ILE B CA 1
ATOM 4546 C C . ILE B 1 244 ? 2.129 26.828 -6.594 1 96 244 ILE B C 1
ATOM 4548 O O . ILE B 1 244 ? 2.812 27.547 -7.328 1 96 244 ILE B O 1
ATOM 4552 N N . GLU B 1 245 ? 2.52 26.297 -5.492 1 96.19 245 GLU B N 1
ATOM 4553 C CA . GLU B 1 245 ? 3.855 26.625 -5 1 96.19 245 GLU B CA 1
ATOM 4554 C C . GLU B 1 245 ? 4.926 25.844 -5.762 1 96.19 245 GLU B C 1
ATOM 4556 O O . GLU B 1 245 ? 5.996 26.375 -6.059 1 96.19 245 GLU B O 1
ATOM 4561 N N . ALA B 1 246 ? 4.645 24.594 -6 1 95.81 246 ALA B N 1
ATOM 4562 C CA . ALA B 1 246 ? 5.598 23.734 -6.688 1 95.81 246 ALA B CA 1
ATOM 4563 C C . ALA B 1 246 ? 4.891 22.547 -7.328 1 95.81 246 ALA B C 1
ATOM 4565 O O . ALA B 1 246 ? 3.9 22.047 -6.797 1 95.81 246 ALA B O 1
ATOM 4566 N N . GLY B 1 247 ? 5.543 22.094 -8.453 1 94.5 247 GLY B N 1
ATOM 4567 C CA . GLY B 1 247 ? 5.012 20.938 -9.148 1 94.5 247 GLY B CA 1
ATOM 4568 C C . GLY B 1 247 ? 4.105 21.312 -10.312 1 94.5 247 GLY B C 1
ATOM 4569 O O . GLY B 1 247 ? 3.857 22.484 -10.562 1 94.5 247 GLY B O 1
ATOM 4570 N N . PRO B 1 248 ? 3.656 20.328 -10.977 1 96.44 248 PRO B N 1
ATOM 4571 C CA . PRO B 1 248 ? 3.855 18.891 -10.766 1 96.44 248 PRO B CA 1
ATOM 4572 C C . PRO B 1 248 ? 5.301 18.469 -10.992 1 96.44 248 PRO B C 1
ATOM 4574 O O . PRO B 1 248 ? 6.004 19.047 -11.828 1 96.44 248 PRO B O 1
ATOM 4577 N N . GLY B 1 249 ? 5.754 17.547 -10.195 1 95.94 249 GLY B N 1
ATOM 4578 C CA . GLY B 1 249 ? 7.078 16.953 -10.258 1 95.94 249 GLY B CA 1
ATOM 4579 C C . GLY B 1 249 ? 7.184 15.648 -9.492 1 95.94 249 GLY B C 1
ATOM 4580 O O . GLY B 1 249 ? 6.168 15.078 -9.094 1 95.94 249 GLY B O 1
ATOM 4581 N N . LYS B 1 250 ? 8.352 15.117 -9.445 1 96.12 250 LYS B N 1
ATOM 4582 C CA . LYS B 1 250 ? 8.617 13.875 -8.727 1 96.12 250 LYS B CA 1
ATOM 4583 C C . LYS B 1 250 ? 9.828 14.023 -7.809 1 96.12 250 LYS B C 1
ATOM 4585 O O . LYS B 1 250 ? 10.852 14.586 -8.203 1 96.12 250 LYS B O 1
ATOM 4590 N N . HIS B 1 251 ? 9.633 13.547 -6.574 1 96 251 HIS B N 1
ATOM 4591 C CA . HIS B 1 251 ? 10.758 13.469 -5.645 1 96 251 HIS B CA 1
ATOM 4592 C C . HIS B 1 251 ? 11.57 12.203 -5.863 1 96 251 HIS B C 1
ATOM 4594 O O . HIS B 1 251 ? 11.039 11.195 -6.344 1 96 251 HIS B O 1
ATOM 4600 N N . GLY B 1 252 ? 12.945 12.344 -5.586 1 96.31 252 GLY B N 1
ATOM 4601 C CA . GLY B 1 252 ? 13.672 11.102 -5.383 1 96.31 252 GLY B CA 1
ATOM 4602 C C . GLY B 1 252 ? 13.258 10.367 -4.125 1 96.31 252 GLY B C 1
ATOM 4603 O O . GLY B 1 252 ? 12.961 9.172 -4.168 1 96.31 252 GLY B O 1
ATOM 4604 N N . VAL B 1 253 ? 13.266 11.188 -3.033 1 96.12 253 VAL B N 1
ATOM 4605 C CA . VAL B 1 253 ? 12.766 10.656 -1.768 1 96.12 253 VAL B CA 1
ATOM 4606 C C . VAL B 1 253 ? 11.32 10.195 -1.93 1 96.12 253 VAL B C 1
ATOM 4608 O O . VAL B 1 253 ? 10.492 10.922 -2.49 1 96.12 253 VAL B O 1
ATOM 4611 N N . THR B 1 254 ? 11.055 8.961 -1.517 1 96.25 254 THR B N 1
ATOM 4612 C CA . THR B 1 254 ? 9.742 8.336 -1.513 1 96.25 254 THR B CA 1
ATOM 4613 C C . THR B 1 254 ? 9.258 8.086 -2.938 1 96.25 254 THR B C 1
ATOM 4615 O O . THR B 1 254 ? 8.258 7.391 -3.148 1 96.25 254 THR B O 1
ATOM 4618 N N . GLN B 1 255 ? 9.883 8.711 -3.963 1 95.81 255 GLN B N 1
ATOM 4619 C CA . GLN B 1 255 ? 9.484 8.633 -5.367 1 95.81 255 GLN B CA 1
ATOM 4620 C C . GLN B 1 255 ? 8.086 9.211 -5.578 1 95.81 255 GLN B C 1
ATOM 4622 O O . GLN B 1 255 ? 7.344 8.75 -6.441 1 95.81 255 GLN B O 1
ATOM 4627 N N . ALA B 1 256 ? 7.719 10.102 -4.871 1 93.88 256 ALA B N 1
ATOM 4628 C CA . ALA B 1 256 ? 6.379 10.68 -4.906 1 93.88 256 ALA B CA 1
ATOM 4629 C C . ALA B 1 256 ? 6.219 11.633 -6.082 1 93.88 256 ALA B C 1
ATOM 4631 O O . ALA B 1 256 ? 7.086 12.477 -6.324 1 93.88 256 ALA B O 1
ATOM 4632 N N . ALA B 1 257 ? 5.141 11.516 -6.867 1 96.75 257 ALA B N 1
ATOM 4633 C CA . ALA B 1 257 ? 4.699 12.57 -7.777 1 96.75 257 ALA B CA 1
ATOM 4634 C C . ALA B 1 257 ? 3.852 13.609 -7.047 1 96.75 257 ALA B C 1
ATOM 4636 O O . ALA B 1 257 ? 2.789 13.289 -6.512 1 96.75 257 ALA B O 1
ATOM 4637 N N . PHE B 1 258 ? 4.332 14.875 -7.125 1 96.88 258 PHE B N 1
ATOM 4638 C CA . PHE B 1 258 ? 3.779 15.82 -6.164 1 96.88 258 PHE B CA 1
ATOM 4639 C C . PHE B 1 258 ? 3.307 17.094 -6.867 1 96.88 258 PHE B C 1
ATOM 4641 O O . PHE B 1 258 ? 3.721 17.375 -7.992 1 96.88 258 PHE B O 1
ATOM 4648 N N . LEU B 1 259 ? 2.412 17.812 -6.246 1 98.06 259 LEU B N 1
ATOM 4649 C CA . LEU B 1 259 ? 2.035 19.203 -6.453 1 98.06 259 LEU B CA 1
ATOM 4650 C C . LEU B 1 259 ? 1.688 19.875 -5.129 1 98.06 259 LEU B C 1
ATOM 4652 O O . LEU B 1 259 ? 0.936 19.328 -4.328 1 98.06 259 LEU B O 1
ATOM 4656 N N . TYR B 1 260 ? 2.297 21.031 -4.883 1 98.12 260 TYR B N 1
ATOM 4657 C CA . TYR B 1 260 ? 2.033 21.766 -3.654 1 98.12 260 TYR B CA 1
ATOM 4658 C C . TYR B 1 260 ? 1.2 23.016 -3.932 1 98.12 260 TYR B C 1
ATOM 4660 O O . TYR B 1 260 ? 1.511 23.781 -4.844 1 98.12 260 TYR B O 1
ATOM 4668 N N . VAL B 1 261 ? 0.242 23.219 -3.123 1 98.38 261 VAL B N 1
ATOM 4669 C CA . VAL B 1 261 ? -0.632 24.391 -3.264 1 98.38 261 VAL B CA 1
ATOM 4670 C C . VAL B 1 261 ? -0.988 24.938 -1.885 1 98.38 261 VAL B C 1
ATOM 4672 O O . VAL B 1 261 ? -1.046 24.188 -0.907 1 98.38 261 VAL B O 1
ATOM 4675 N N . MET B 1 262 ? -1.217 26.203 -1.827 1 97.38 262 MET B N 1
ATOM 4676 C CA . MET B 1 262 ? -1.677 26.828 -0.591 1 97.38 262 MET B CA 1
ATOM 4677 C C . MET B 1 262 ? -3.197 26.938 -0.567 1 97.38 262 MET B C 1
ATOM 4679 O O . MET B 1 262 ? -3.797 27.531 -1.46 1 97.38 262 MET B O 1
ATOM 4683 N N . GLU B 1 263 ? -3.822 26.312 0.456 1 98.25 263 GLU B N 1
ATOM 4684 C CA . GLU B 1 263 ? -5.254 26.562 0.611 1 98.25 263 GLU B CA 1
ATOM 4685 C C . GLU B 1 263 ? -5.512 27.938 1.214 1 98.25 263 GLU B C 1
ATOM 4687 O O . GLU B 1 263 ? -4.594 28.578 1.726 1 98.25 263 GLU B O 1
ATOM 4692 N N . PRO B 1 264 ? -6.711 28.422 1.186 1 98.06 264 PRO B N 1
ATOM 4693 C CA . PRO B 1 264 ? -7 29.828 1.461 1 98.06 264 PRO B CA 1
ATOM 4694 C C . PRO B 1 264 ? -6.613 30.25 2.879 1 98.06 264 PRO B C 1
ATOM 4696 O O . PRO B 1 264 ? -6.27 31.406 3.115 1 98.06 264 PRO B O 1
ATOM 4699 N N . GLY B 1 265 ? -6.68 29.375 3.768 1 98 265 GLY B N 1
ATOM 4700 C CA . GLY B 1 265 ? -6.344 29.688 5.148 1 98 265 GLY B CA 1
ATOM 4701 C C . GLY B 1 265 ? -4.848 29.828 5.383 1 98 265 GLY B C 1
ATOM 4702 O O . GLY B 1 265 ? -4.422 30.344 6.414 1 98 265 GLY B O 1
ATOM 4703 N N . GLY B 1 266 ? -4.094 29.297 4.457 1 97.69 266 GLY B N 1
ATOM 4704 C CA . GLY B 1 266 ? -2.654 29.469 4.555 1 97.69 266 GLY B CA 1
ATOM 4705 C C . GLY B 1 266 ? -1.906 28.172 4.77 1 97.69 266 GLY B C 1
ATOM 4706 O O . GLY B 1 266 ? -0.674 28.156 4.797 1 97.69 266 GLY B O 1
ATOM 4707 N N . ASN B 1 267 ? -2.543 27.094 4.965 1 98.62 267 ASN B N 1
ATOM 4708 C CA . ASN B 1 267 ? -1.865 25.812 5.113 1 98.62 267 ASN B CA 1
ATOM 4709 C C . ASN B 1 267 ? -1.441 25.234 3.762 1 98.62 267 ASN B C 1
ATOM 4711 O O . ASN B 1 267 ? -2.186 25.328 2.783 1 98.62 267 ASN B O 1
ATOM 4715 N N . ARG B 1 268 ? -0.238 24.703 3.732 1 98.62 268 ARG B N 1
ATOM 4716 C CA . ARG B 1 268 ? 0.243 24 2.541 1 98.62 268 ARG B CA 1
ATOM 4717 C C . ARG B 1 268 ? -0.411 22.641 2.4 1 98.62 268 ARG B C 1
ATOM 4719 O O . ARG B 1 268 ? -0.5 21.891 3.373 1 98.62 268 ARG B O 1
ATOM 4726 N N . VAL B 1 269 ? -0.866 22.312 1.208 1 98.75 269 VAL B N 1
ATOM 4727 C CA . VAL B 1 269 ? -1.448 21.031 0.866 1 98.75 269 VAL B CA 1
ATOM 4728 C C . VAL B 1 269 ? -0.634 20.375 -0.247 1 98.75 269 VAL B C 1
ATOM 4730 O O . VAL B 1 269 ? -0.393 20.984 -1.291 1 98.75 269 VAL B O 1
ATOM 4733 N N . GLU B 1 270 ? -0.19 19.203 0.042 1 98.44 270 GLU B N 1
ATOM 4734 C CA . GLU B 1 270 ? 0.432 18.391 -1.007 1 98.44 270 GLU B CA 1
ATOM 4735 C C . GLU B 1 270 ? -0.584 17.469 -1.669 1 98.44 270 GLU B C 1
ATOM 4737 O O . GLU B 1 270 ? -1.364 16.797 -0.983 1 98.44 270 GLU B O 1
ATOM 4742 N N . LEU B 1 271 ? -0.584 17.484 -2.924 1 97.62 271 LEU B N 1
ATOM 4743 C CA . LEU B 1 271 ? -1.382 16.578 -3.738 1 97.62 271 LEU B CA 1
ATOM 4744 C C . LEU B 1 271 ? -0.501 15.516 -4.395 1 97.62 271 LEU B C 1
ATOM 4746 O O . LEU B 1 271 ? 0.342 15.844 -5.234 1 97.62 271 LEU B O 1
ATOM 4750 N N . PHE B 1 272 ? -0.808 14.234 -4 1 96.44 272 PHE B N 1
ATOM 4751 C CA . PHE B 1 272 ? -0.004 13.109 -4.473 1 96.44 272 PHE B CA 1
ATOM 4752 C C . PHE B 1 272 ? -0.656 12.445 -5.68 1 96.44 272 PHE B C 1
ATOM 4754 O O . PHE B 1 272 ? -1.751 11.891 -5.57 1 96.44 272 PHE B O 1
ATOM 4761 N N . GLY B 1 273 ? 0.045 12.555 -6.828 1 94.12 273 GLY B N 1
ATOM 4762 C CA . GLY B 1 273 ? -0.399 11.742 -7.949 1 94.12 273 GLY B CA 1
ATOM 4763 C C . GLY B 1 273 ? -0.07 10.266 -7.789 1 94.12 273 GLY B C 1
ATOM 4764 O O . GLY B 1 273 ? -0.88 9.406 -8.133 1 94.12 273 GLY B O 1
ATOM 4765 N N . ASP B 1 274 ? 1.114 9.977 -7.277 1 89.75 274 ASP B N 1
ATOM 4766 C CA . ASP B 1 274 ? 1.651 8.656 -6.977 1 89.75 274 ASP B CA 1
ATOM 4767 C C . ASP B 1 274 ? 2.42 8.664 -5.656 1 89.75 274 ASP B C 1
ATOM 4769 O O . ASP B 1 274 ? 3.328 9.469 -5.465 1 89.75 274 ASP B O 1
ATOM 4773 N N . PRO B 1 275 ? 2.012 7.754 -4.738 1 86.31 275 PRO B N 1
ATOM 4774 C CA . PRO B 1 275 ? 2.686 7.766 -3.438 1 86.31 275 PRO B CA 1
ATOM 4775 C C . PRO B 1 275 ? 4.082 7.152 -3.49 1 86.31 275 PRO B C 1
ATOM 4777 O O . PRO B 1 275 ? 4.773 7.09 -2.469 1 86.31 275 PRO B O 1
ATOM 4780 N N . GLY B 1 276 ? 4.441 6.762 -4.613 1 90.12 276 GLY B N 1
ATOM 4781 C CA . GLY B 1 276 ? 5.73 6.098 -4.73 1 90.12 276 GLY B CA 1
ATOM 4782 C C . GLY B 1 276 ? 5.641 4.59 -4.578 1 90.12 276 GLY B C 1
ATOM 4783 O O . GLY B 1 276 ? 4.723 3.963 -5.113 1 90.12 276 GLY B O 1
ATOM 4784 N N . TYR B 1 277 ? 6.68 4.039 -3.969 1 94.31 277 TYR B N 1
ATOM 4785 C CA . TYR B 1 277 ? 6.75 2.59 -3.809 1 94.31 277 TYR B CA 1
ATOM 4786 C C . TYR B 1 277 ? 6.207 2.164 -2.451 1 94.31 277 TYR B C 1
ATOM 4788 O O . TYR B 1 277 ? 5.926 3.006 -1.596 1 94.31 277 TYR B O 1
ATOM 4796 N N . GLN B 1 278 ? 5.883 0.908 -2.318 1 95.75 278 GLN B N 1
ATOM 4797 C CA . GLN B 1 278 ? 5.457 0.315 -1.055 1 95.75 278 GLN B CA 1
ATOM 4798 C C . GLN B 1 278 ? 6.574 -0.514 -0.432 1 95.75 278 GLN B C 1
ATOM 4800 O O . GLN B 1 278 ? 7.43 -1.047 -1.143 1 95.75 278 GLN B O 1
ATOM 4805 N N . ILE B 1 279 ? 6.535 -0.522 0.849 1 97.69 279 ILE B N 1
ATOM 4806 C CA . ILE B 1 279 ? 7.562 -1.272 1.56 1 97.69 279 ILE B CA 1
ATOM 4807 C C . ILE B 1 279 ? 6.945 -2.502 2.219 1 97.69 279 ILE B C 1
ATOM 4809 O O . ILE B 1 279 ? 6.199 -2.383 3.193 1 97.69 279 ILE B O 1
ATOM 4813 N N . PHE B 1 280 ? 7.312 -3.652 1.676 1 97.5 280 PHE B N 1
ATOM 4814 C CA . PHE B 1 280 ? 6.82 -4.906 2.23 1 97.5 280 PHE B CA 1
ATOM 4815 C C . PHE B 1 280 ? 7.91 -5.609 3.029 1 97.5 280 PHE B C 1
ATOM 4817 O O . PHE B 1 280 ? 7.621 -6.492 3.84 1 97.5 280 PHE B O 1
ATOM 4824 N N . ASP B 1 281 ? 9.148 -5.262 2.816 1 97.56 281 ASP B N 1
ATOM 4825 C CA . ASP B 1 281 ? 10.328 -5.855 3.445 1 97.56 281 ASP B CA 1
ATOM 4826 C C . ASP B 1 281 ? 10.336 -5.594 4.949 1 97.56 281 ASP B C 1
ATOM 4828 O O . ASP B 1 281 ? 10.492 -4.453 5.387 1 97.56 281 ASP B O 1
ATOM 4832 N N . PRO B 1 282 ? 10.242 -6.664 5.742 1 97.25 282 PRO B N 1
ATOM 4833 C CA . PRO B 1 282 ? 10.203 -6.457 7.191 1 97.25 282 PRO B CA 1
ATOM 4834 C C . PRO B 1 282 ? 11.547 -6.023 7.762 1 97.25 282 PRO B C 1
ATOM 4836 O O . PRO B 1 282 ? 11.625 -5.586 8.914 1 97.25 282 PRO B O 1
ATOM 4839 N N . SER B 1 283 ? 12.562 -6.145 7.02 1 96.94 283 SER B N 1
ATOM 4840 C CA . SER B 1 283 ? 13.891 -5.742 7.457 1 96.94 283 SER B CA 1
ATOM 4841 C C . SER B 1 283 ? 14.438 -4.609 6.594 1 96.94 283 SER B C 1
ATOM 4843 O O . SER B 1 283 ? 15.641 -4.555 6.312 1 96.94 283 SER B O 1
ATOM 4845 N N . TRP B 1 284 ? 13.57 -3.807 6.199 1 97 284 TRP B N 1
ATOM 4846 C CA . TRP B 1 284 ? 13.922 -2.643 5.395 1 97 284 TRP B CA 1
ATOM 4847 C C . TRP B 1 284 ? 15.047 -1.849 6.055 1 97 284 TRP B C 1
ATOM 4849 O O . TRP B 1 284 ? 15.008 -1.594 7.262 1 97 284 TRP B O 1
ATOM 4859 N N . ARG B 1 285 ? 16.016 -1.511 5.285 1 96.06 285 ARG B N 1
ATOM 4860 C CA . ARG B 1 285 ? 17.094 -0.645 5.754 1 96.06 285 ARG B CA 1
ATOM 4861 C C . ARG B 1 285 ? 16.828 0.809 5.375 1 96.06 285 ARG B C 1
ATOM 4863 O O . ARG B 1 285 ? 16.547 1.111 4.215 1 96.06 285 ARG B O 1
ATOM 4870 N N . THR B 1 286 ? 16.953 1.683 6.359 1 98 286 THR B N 1
ATOM 4871 C CA . THR B 1 286 ? 16.719 3.104 6.129 1 98 286 THR B CA 1
ATOM 4872 C C . THR B 1 286 ? 17.578 3.611 4.973 1 98 286 THR B C 1
ATOM 4874 O O . THR B 1 286 ? 18.781 3.393 4.949 1 98 286 THR B O 1
ATOM 4877 N N . VAL B 1 287 ? 16.938 4.238 4.012 1 98 287 VAL B N 1
ATOM 4878 C CA . VAL B 1 287 ? 17.656 4.883 2.922 1 98 287 VAL B CA 1
ATOM 4879 C C . VAL B 1 287 ? 18.172 6.25 3.375 1 98 287 VAL B C 1
ATOM 4881 O O . VAL B 1 287 ? 17.391 7.078 3.857 1 98 287 VAL B O 1
ATOM 4884 N N . GLU B 1 288 ? 19.422 6.469 3.199 1 97.25 288 GLU B N 1
ATOM 4885 C CA . GLU B 1 288 ? 20.016 7.734 3.621 1 97.25 288 GLU B CA 1
ATOM 4886 C C . GLU B 1 288 ? 20.531 8.523 2.424 1 97.25 288 GLU B C 1
ATOM 4888 O O . GLU B 1 288 ? 21.359 8.031 1.663 1 97.25 288 GLU B O 1
ATOM 4893 N N . TRP B 1 289 ? 20 9.68 2.275 1 96.94 289 TRP B N 1
ATOM 4894 C CA . TRP B 1 289 ? 20.453 10.617 1.255 1 96.94 289 TRP B CA 1
ATOM 4895 C C . TRP B 1 289 ? 21.453 11.602 1.83 1 96.94 289 TRP B C 1
ATOM 4897 O O . TRP B 1 289 ? 21.172 12.305 2.803 1 96.94 289 TRP B O 1
ATOM 4907 N N . LYS B 1 290 ? 22.641 11.68 1.174 1 93.75 290 LYS B N 1
ATOM 4908 C CA . LYS B 1 290 ? 23.719 12.531 1.673 1 93.75 290 LYS B CA 1
ATOM 4909 C C . LYS B 1 290 ? 24.625 12.984 0.538 1 93.75 290 LYS B C 1
ATOM 4911 O O . LYS B 1 290 ? 24.656 12.367 -0.526 1 93.75 290 LYS B O 1
ATOM 4916 N N . GLY B 1 291 ? 25.297 14.133 0.794 1 89 291 GLY B N 1
ATOM 4917 C CA . GLY B 1 291 ? 26.328 14.594 -0.117 1 89 291 GLY B CA 1
ATOM 4918 C C . GLY B 1 291 ? 25.844 14.75 -1.546 1 89 291 GLY B C 1
ATOM 4919 O O . GLY B 1 291 ? 24.859 15.461 -1.802 1 89 291 GLY B O 1
ATOM 4920 N N . LYS B 1 292 ? 26.516 14.031 -2.402 1 84.69 292 LYS B N 1
ATOM 4921 C CA . LYS B 1 292 ? 26.25 14.125 -3.834 1 84.69 292 LYS B CA 1
ATOM 4922 C C . LYS B 1 292 ? 24.828 13.648 -4.164 1 84.69 292 LYS B C 1
ATOM 4924 O O . LYS B 1 292 ? 24.266 14.039 -5.188 1 84.69 292 LYS B O 1
ATOM 4929 N N . ASP B 1 293 ? 24.281 12.875 -3.297 1 88.31 293 ASP B N 1
ATOM 4930 C CA . ASP B 1 293 ? 23 12.242 -3.566 1 88.31 293 ASP B CA 1
ATOM 4931 C C . ASP B 1 293 ? 21.844 13.188 -3.225 1 88.31 293 ASP B C 1
ATOM 4933 O O . ASP B 1 293 ? 20.688 12.906 -3.551 1 88.31 293 ASP B O 1
ATOM 4937 N N . LEU B 1 294 ? 22.094 14.305 -2.619 1 87.88 294 LEU B N 1
ATOM 4938 C CA . LEU B 1 294 ? 21.062 15.219 -2.131 1 87.88 294 LEU B CA 1
ATOM 4939 C C . LEU B 1 294 ? 20.312 15.859 -3.293 1 87.88 294 LEU B C 1
ATOM 4941 O O . LEU B 1 294 ? 19.109 16.094 -3.199 1 87.88 294 LEU B O 1
ATOM 4945 N N . GLU B 1 295 ? 21.062 16.062 -4.258 1 83.69 295 GLU B N 1
ATOM 4946 C CA . GLU B 1 295 ? 20.438 16.75 -5.383 1 83.69 295 GLU B CA 1
ATOM 4947 C C . GLU B 1 295 ? 19.25 15.961 -5.926 1 83.69 295 GLU B C 1
ATOM 4949 O O . GLU B 1 295 ? 18.172 16.516 -6.148 1 83.69 295 GLU B O 1
ATOM 4954 N N . LYS B 1 296 ? 19.344 14.672 -6.086 1 90.38 296 LYS B N 1
ATOM 4955 C CA . LYS B 1 296 ? 18.297 13.844 -6.691 1 90.38 296 LYS B CA 1
ATOM 4956 C C . LYS B 1 296 ? 17.266 13.422 -5.656 1 90.38 296 LYS B C 1
ATOM 4958 O O . LYS B 1 296 ? 16.203 12.898 -6.008 1 90.38 296 LYS B O 1
ATOM 4963 N N . SER B 1 297 ? 17.578 13.688 -4.426 1 91.88 297 SER B N 1
ATOM 4964 C CA . SER B 1 297 ? 16.625 13.359 -3.367 1 91.88 297 SER B CA 1
ATOM 4965 C C . SER B 1 297 ? 15.398 14.258 -3.43 1 91.88 297 SER B C 1
ATOM 4967 O O . SER B 1 297 ? 14.266 13.789 -3.273 1 91.88 297 SER B O 1
ATOM 4969 N N . ILE B 1 298 ? 15.602 15.453 -3.664 1 89.19 298 ILE B N 1
ATOM 4970 C CA . ILE B 1 298 ? 14.539 16.438 -3.572 1 89.19 298 ILE B CA 1
ATOM 4971 C C . ILE B 1 298 ? 13.742 16.469 -4.875 1 89.19 298 ILE B C 1
ATOM 4973 O O . ILE B 1 298 ? 12.508 16.422 -4.859 1 89.19 298 ILE B O 1
ATOM 4977 N N . ILE B 1 299 ? 14.547 16.516 -6.008 1 93.56 299 ILE B N 1
ATOM 4978 C CA . ILE B 1 299 ? 13.891 16.547 -7.312 1 93.56 299 ILE B CA 1
ATOM 4979 C C . ILE B 1 299 ? 14.484 15.453 -8.203 1 93.56 299 ILE B C 1
ATOM 4981 O O . ILE B 1 299 ? 15.641 15.539 -8.617 1 93.56 299 ILE B O 1
ATOM 4985 N N . TRP B 1 300 ? 13.734 14.453 -8.438 1 94.44 300 TRP B N 1
ATOM 4986 C CA . TRP B 1 300 ? 14.102 13.461 -9.445 1 94.44 300 TRP B CA 1
ATOM 4987 C C . TRP B 1 300 ? 13.898 14.008 -10.852 1 94.44 300 TRP B C 1
ATOM 4989 O O . TRP B 1 300 ? 14.82 13.977 -11.672 1 94.44 300 TRP B O 1
ATOM 4999 N N . HIS B 1 301 ? 12.742 14.578 -11.078 1 93.5 301 HIS B N 1
ATOM 5000 C CA . HIS B 1 301 ? 12.523 15.422 -12.25 1 93.5 301 HIS B CA 1
ATOM 5001 C C . HIS B 1 301 ? 11.469 16.484 -11.969 1 93.5 301 HIS B C 1
ATOM 5003 O O . HIS B 1 301 ? 10.688 16.359 -11.023 1 93.5 301 HIS B O 1
ATOM 5009 N N . GLY B 1 302 ? 11.445 17.594 -12.727 1 92.69 302 GLY B N 1
ATOM 5010 C CA . GLY B 1 302 ? 10.617 18.766 -12.508 1 92.69 302 GLY B CA 1
ATOM 5011 C C . GLY B 1 302 ? 11.406 19.984 -12.102 1 92.69 302 GLY B C 1
ATOM 5012 O O . GLY B 1 302 ? 12.641 20 -12.188 1 92.69 302 GLY B O 1
ATOM 5013 N N . SER B 1 303 ? 10.727 21 -11.664 1 91.19 303 SER B N 1
ATOM 5014 C CA . SER B 1 303 ? 11.375 22.25 -11.297 1 91.19 303 SER B CA 1
ATOM 5015 C C . SER B 1 303 ? 11.891 22.219 -9.867 1 91.19 303 SER B C 1
ATOM 5017 O O . SER B 1 303 ? 11.344 21.5 -9.023 1 91.19 303 SER B O 1
ATOM 5019 N N . THR B 1 304 ? 12.867 23 -9.625 1 90.25 304 THR B N 1
ATOM 5020 C CA . THR B 1 304 ? 13.414 23.125 -8.281 1 90.25 304 THR B CA 1
ATOM 5021 C C . THR B 1 304 ? 12.375 23.703 -7.332 1 90.25 304 THR B C 1
ATOM 5023 O O . THR B 1 304 ? 11.531 24.5 -7.742 1 90.25 304 THR B O 1
ATOM 5026 N N . LEU B 1 305 ? 12.484 23.328 -6.066 1 92.25 305 LEU B N 1
ATOM 5027 C CA . LEU B 1 305 ? 11.602 23.891 -5.051 1 92.25 305 LEU B CA 1
ATOM 5028 C C . LEU B 1 305 ? 12 25.312 -4.699 1 92.25 305 LEU B C 1
ATOM 5030 O O . LEU B 1 305 ? 13.195 25.625 -4.617 1 92.25 305 LEU B O 1
ATOM 5034 N N . PRO B 1 306 ? 11.039 26.125 -4.504 1 90.81 306 PRO B N 1
ATOM 5035 C CA . PRO B 1 306 ? 11.375 27.484 -4.062 1 90.81 306 PRO B CA 1
ATOM 5036 C C . PRO B 1 306 ? 11.906 27.516 -2.631 1 90.81 306 PRO B C 1
ATOM 5038 O O . PRO B 1 306 ? 11.688 26.578 -1.861 1 90.81 306 PRO B O 1
ATOM 5041 N N . GLN B 1 307 ? 12.555 28.578 -2.307 1 87.38 307 GLN B N 1
ATOM 5042 C CA . GLN B 1 307 ? 13.133 28.734 -0.974 1 87.38 307 GLN B CA 1
ATOM 5043 C C . GLN B 1 307 ? 12.055 28.688 0.101 1 87.38 307 GLN B C 1
ATOM 5045 O O . GLN B 1 307 ? 12.281 28.172 1.195 1 87.38 307 GLN B O 1
ATOM 5050 N N . GLU B 1 308 ? 10.945 29.188 -0.2 1 89 308 GLU B N 1
ATOM 5051 C CA . GLU B 1 308 ? 9.82 29.25 0.728 1 89 308 GLU B CA 1
ATOM 5052 C C . GLU B 1 308 ? 9.391 27.859 1.172 1 89 308 GLU B C 1
ATOM 5054 O O . GLU B 1 308 ? 8.859 27.688 2.27 1 89 308 GLU B O 1
ATOM 5059 N N . PHE B 1 309 ? 9.664 26.969 0.34 1 91.62 309 PHE B N 1
ATOM 5060 C CA . PHE B 1 309 ? 9.289 25.594 0.641 1 91.62 309 PHE B CA 1
ATOM 5061 C C . PHE B 1 309 ? 9.938 25.125 1.936 1 91.62 309 PHE B C 1
ATOM 5063 O O . PHE B 1 309 ? 9.344 24.359 2.695 1 91.62 309 PHE B O 1
ATOM 5070 N N . PHE B 1 310 ? 11.078 25.594 2.191 1 88.12 310 PHE B N 1
ATOM 5071 C CA . PHE B 1 310 ? 11.867 25.094 3.314 1 88.12 310 PHE B CA 1
ATOM 5072 C C . PHE B 1 310 ? 11.664 25.969 4.547 1 88.12 310 PHE B C 1
ATOM 5074 O O . PHE B 1 310 ? 11.961 25.547 5.664 1 88.12 310 PHE B O 1
ATOM 5081 N N . GLN B 1 311 ? 11.117 27.125 4.352 1 90.31 311 GLN B N 1
ATOM 5082 C CA . GLN B 1 311 ? 11 28.078 5.453 1 90.31 311 GLN B CA 1
ATOM 5083 C C . GLN B 1 311 ? 9.555 28.203 5.926 1 90.31 311 GLN B C 1
ATOM 5085 O O . GLN B 1 311 ? 9.297 28.344 7.125 1 90.31 311 GLN B O 1
ATOM 5090 N N . TYR B 1 312 ? 8.742 28.141 4.988 1 94.75 312 TYR B N 1
ATOM 5091 C CA . TYR B 1 312 ? 7.344 28.406 5.309 1 94.75 312 TYR B CA 1
ATOM 5092 C C . TYR B 1 312 ? 6.727 27.234 6.059 1 94.75 312 TYR B C 1
ATOM 5094 O O . TYR B 1 312 ? 6.949 26.078 5.703 1 94.75 312 TYR B O 1
ATOM 5102 N N . GLY B 1 313 ? 5.93 27.531 7.039 1 96.62 313 GLY B N 1
ATOM 5103 C CA . GLY B 1 313 ? 5.094 26.656 7.84 1 96.62 313 GLY B CA 1
ATOM 5104 C C . GLY B 1 313 ? 4.066 27.391 8.672 1 96.62 313 GLY B C 1
ATOM 5105 O O . GLY B 1 313 ? 4.098 28.625 8.75 1 96.62 313 GLY B O 1
ATOM 5106 N N . THR B 1 314 ? 3.195 26.641 9.156 1 97.62 314 THR B N 1
ATOM 5107 C CA . THR B 1 314 ? 2.143 27.297 9.93 1 97.62 314 THR B CA 1
ATOM 5108 C C . THR B 1 314 ? 2.125 26.781 11.367 1 97.62 314 THR B C 1
ATOM 5110 O O . THR B 1 314 ? 2.324 25.578 11.602 1 97.62 314 THR B O 1
ATOM 5113 N N . PRO B 1 315 ? 1.872 27.594 12.352 1 96.94 315 PRO B N 1
ATOM 5114 C CA . PRO B 1 315 ? 1.639 29.031 12.203 1 96.94 315 PRO B CA 1
ATOM 5115 C C . PRO B 1 315 ? 2.85 29.766 11.641 1 96.94 315 PRO B C 1
ATOM 5117 O O . PRO B 1 315 ? 3.984 29.312 11.789 1 96.94 315 PRO B O 1
ATOM 5120 N N . ILE B 1 316 ? 2.49 30.844 11.008 1 93.62 316 ILE B N 1
ATOM 5121 C CA . ILE B 1 316 ? 3.545 31.609 10.352 1 93.62 316 ILE B CA 1
ATOM 5122 C C . ILE B 1 316 ? 4.402 32.312 11.406 1 93.62 316 ILE B C 1
ATOM 5124 O O . ILE B 1 316 ? 3.875 32.938 12.336 1 93.62 316 ILE B O 1
ATOM 5128 N N . LYS B 1 317 ? 5.617 32.094 11.266 1 88.06 317 LYS B N 1
ATOM 5129 C CA . LYS B 1 317 ? 6.59 32.781 12.117 1 88.06 317 LYS B CA 1
ATOM 5130 C C . LYS B 1 317 ? 7.609 33.562 11.281 1 88.06 317 LYS B C 1
ATOM 5132 O O . LYS B 1 317 ? 7.898 33.188 10.141 1 88.06 317 LYS B O 1
ATOM 5137 N N . SER B 1 318 ? 7.84 34.75 11.836 1 77.62 318 SER B N 1
ATOM 5138 C CA . SER B 1 318 ? 8.859 35.562 11.188 1 77.62 318 SER B CA 1
ATOM 5139 C C . SER B 1 318 ? 10.172 35.531 11.969 1 77.62 318 SER B C 1
ATOM 5141 O O . SER B 1 318 ? 10.172 35.406 13.195 1 77.62 318 SER B O 1
ATOM 5143 N N . GLY B 1 319 ? 11.164 35.031 11.43 1 71.5 319 GLY B N 1
ATOM 5144 C CA . GLY B 1 319 ? 12.453 35 12.102 1 71.5 319 GLY B CA 1
ATOM 5145 C C . GLY B 1 319 ? 13.617 34.75 11.164 1 71.5 319 GLY B C 1
ATOM 5146 O O . GLY B 1 319 ? 13.43 34.656 9.945 1 71.5 319 GLY B O 1
ATOM 5147 N N . GLU B 1 320 ? 14.797 34.875 11.734 1 69.5 320 GLU B N 1
ATOM 5148 C CA . GLU B 1 320 ? 16.016 34.594 10.984 1 69.5 320 GLU B CA 1
ATOM 5149 C C . GLU B 1 320 ? 16.234 33.094 10.797 1 69.5 320 GLU B C 1
ATOM 5151 O O . GLU B 1 320 ? 15.852 32.281 11.656 1 69.5 320 GLU B O 1
ATOM 5156 N N . LEU B 1 321 ? 16.719 32.781 9.539 1 70.12 321 LEU B N 1
ATOM 5157 C CA . LEU B 1 321 ? 17.016 31.375 9.25 1 70.12 321 LEU B CA 1
ATOM 5158 C C . LEU B 1 321 ? 18.078 30.844 10.219 1 70.12 321 LEU B C 1
ATOM 5160 O O . LEU B 1 321 ? 19.078 31.5 10.477 1 70.12 321 LEU B O 1
ATOM 5164 N N . VAL B 1 322 ? 17.719 29.828 10.766 1 66.62 322 VAL B N 1
ATOM 5165 C CA . VAL B 1 322 ? 18.719 29.172 11.602 1 66.62 322 VAL B CA 1
ATOM 5166 C C . VAL B 1 322 ? 19.562 28.219 10.75 1 66.62 322 VAL B C 1
ATOM 5168 O O . VAL B 1 322 ? 19.031 27.469 9.93 1 66.62 322 VAL B O 1
ATOM 5171 N N . LYS B 1 323 ? 21.016 28.531 10.742 1 56.53 323 LYS B N 1
ATOM 5172 C CA . LYS B 1 323 ? 21.922 27.641 10.031 1 56.53 323 LYS B CA 1
ATOM 5173 C C . LYS B 1 323 ? 21.766 26.203 10.5 1 56.53 323 LYS B C 1
ATOM 5175 O O . LYS B 1 323 ? 21.766 25.938 11.703 1 56.53 323 LYS B O 1
ATOM 5180 N N . PRO B 1 324 ? 21.484 25.156 9.406 1 50.78 324 PRO B N 1
ATOM 5181 C CA . PRO B 1 324 ? 21.344 23.75 9.812 1 50.78 324 PRO B CA 1
ATOM 5182 C C . PRO B 1 324 ? 22.5 23.266 10.664 1 50.78 324 PRO B C 1
ATOM 5184 O O . PRO B 1 324 ? 23.625 23.766 10.539 1 50.78 324 PRO B O 1
#

Organism: NCBI:txid1224748

Secondary structure (DSSP, 8-state):
-PPPPP--EEEEEEEEEEESSHHHHHHHHHHTT--EEEEEETTEEEEE-TT--BS-SEEEEE-SS-EEEEEEEEESSHHHHHHHHHHHHHHT-EEEEE--BTTB--EEEEE-TT--EEEEE--BPBP---GGG--S-TTSSSPPP-SSS---EEEEEEEEES-HHHHHHHIIIII--EEEEEEE-TTS-EEEEEEESSSSS-SEEEEE-TT--SSEEEEEEEE-SSTHHHHHHHHHHHHHT--EEEEEEE-SGGG-EEEEEE-TTS-EEEEEEE-------TTPPPEEE-GGGHHHHH-SBSPPPPTHHHH--BS----PPPP-/-PPPPP--EEEEEEEEEEESSHHHHHHHHHHTT--EEEEEETTEEEEE-TT--BS-SEEEEE-SS-EEEEEEEEESSHHHHHHHHHHHHHHT-EEEEE--BTTB--EEEEE-TT--EEEEE--BPBP---GGG--S-TTSSSPPP-SSS---EEEEEEEEESSHHHHHHHIIIII--EEEEEEE-TTS-EEEEEEESSSSS-SEEEEE-TT--SSEEEEEEEE-SSTHHHHHHHHHHHHHT--EEEEEEE-SGGG-EEEEEE-TTS-EEEEEEE-------TTPPPEEE-GGGHHHHH-SBSPPPPTHHHH--BS----PPPP-

Nearest PDB structures (foldseek):
  7q2a-assembly1_A  TM=9.762E-01  e=7.360E-46  Rhodococcus jostii RHA1
  7q2a-assembly1_D  TM=9.803E-01  e=1.193E-45  Rhodococcus jostii RHA1
  3lm4-assembly1_D  TM=9.750E-01  e=8.821E-46  Rhodococcus jostii RHA1
  7q2a-assembly1_C  TM=9.760E-01  e=2.316E-45  Rhodococcus jostii RHA1
  5trx-assembly1_C  TM=8.669E-01  e=2.197E-27  Brevibacterium fuscum

pLDDT: mean 95.97, std 5.97, range [50.78, 98.94]

Radius of gyration: 24.56 Å; Cα contacts (8 Å, |Δi|>4): 1697; chains: 2; bounding box: 56×69×63 Å

Foldseek 3Di:
DPDAFDQFWPAFQAWEKEFQCQVQLVCCCCFAAVWDFQDDDDQKTFIWFFQRFFSGRYIYGYDNAIFTDATEIETPDPVSQVVLLVLQVVVVQWDAWDQDDPFFGIWTWGAFPLGHIYTYGHGGHTDADPPVFPDPPPNTRGHHGPHHQHFNGWAAFEDEALAQVSRVCCCCVRVRWDFAEFEAAPVRGGQKTATPSFQFSHRYIYHYAQQSHGHWTLATETERAALVSVVRSVVVCVVVPWDWQFDQFFFPAQRWRWTWTARPRGHIYIYTRDSHDTHPDSPRDYHYAYDPRVVRRGGVDGDDGDPCSRHDTPPGDDDDGDDD/DPDAFDQFWPAFQAWEKEFQCQVQLVCCCCFAAVWDFQDDDDQKTFIFFFQRFFSGRYIYGYDNAIFTDATEIETPDPVSQVVLLVLQVVVVQWDAWDQDDPFFGIWTWGAFPLGHIYTYGHGGHTDADPPVFPDPPPNTRGDHGPHHLHFNGWAAFEDEALAQVSRVCCCCVRVRWDFAEFEAAPVRGGQKTATPSFQFSHRYIYHYAQQSHGHWGLATETENAALVSVVRSVVVCVVVPWDWQFDQFFFPAQRWRWTWTARPRGHIYIYTRDSHDTHPDSPRDYHYAYDPRVVRRGGVDGDDGDPCSRHDTPPGDDHDGDDD

InterPro domains:
  IPR000486 Extradiol ring-cleavage dioxygenase, class I /II [PS00082] (249-270)
  IPR004360 Glyoxalase/fosfomycin resistance/dioxygenase domain [PF00903] (12-120)
  IPR004360 Glyoxalase/fosfomycin resistance/dioxygenase domain [PF00903] (153-271)
  IPR017624 Catechol 2,3 dioxygenase [TIGR03211] (8-314)
  IPR029068 Glyoxalase/Bleomycin resistance protein/Dihydroxybiphenyl dioxygenase [G3DSA:3.10.180.10] (8-143)
  IPR029068 Glyoxalase/Bleomycin resistance protein/Dihydroxybiphenyl dioxygenase [G3DSA:3.10.180.10] (152-321)
  IPR029068 Glyoxalase/Bleomycin resistance protein/Dihydroxybiphenyl dioxygenase [SSF54593] (3-272)
  IPR037523 Vicinal oxygen chelate (VOC), core domain [PS51819] (11-123)
  IPR037523 Vicinal oxygen chelate (VOC), core domain [PS51819] (153-274)
  IPR050383 Glyoxalase I/Fosfomycin Resistance Protein Families [PTHR21366] (149-273)